Protein AF-0000000070833192 (afdb_homodimer)

Radius of gyration: 27.7 Å; Cα contacts (8 Å, |Δi|>4): 1644; chains: 2; bounding box: 60×73×74 Å

InterPro domains:
  IPR006337 D-glucosaminate-6-phosphate ammonia lyase DgaE-like [TIGR01437] (7-365)
  IPR015421 Pyridoxal phosphate-dependent transferase, major domain [G3DSA:3.40.640.10] (26-280)
  IPR015424 Pyridoxal phosphate-dependent transferase [SSF53383] (31-370)
  IPR018319 L-seryl-tRNA selenium transferase-like [PF03841] (84-266)

Organism: NCBI:txid315358

Sequence (746 aa):
MEKINSFYQKLNLKKVINAAGKMSIIGVSTISDGVGQTMLTAGQDYVVMKDLVAQASRYLAKLLQVEDVHIVNCAAGGIAISVAGMIAQDNYALQLNVLQNHELPNEIILPKGHNINFGGAIETMINLGGGVVKEAGYANMCDSQHLTSLINSRSAAILYIKSHHCVQKSILSSQEAITTAHQHNLPIIIDCAAEEDLIKYYHQGADVVIYSGTKALSGPTAGLIIGKQKYLDYIRAQSGGIARAMKIGKENIAGLVQAVEEYLVRKLDVPGQIKLLEQLQVMISNLPGIKSVVEQDEAGRELYRLKIIIDPNILNFKANDLINYFENNDPILITRNNYANKNIIYIDPRALAPEDIKVIGTLIQDYVKKEGQMEKINSFYQKLNLKKVINAAGKMSIIGVSTISDGVGQTMLTAGQDYVVMKDLVAQASRYLAKLLQVEDVHIVNCAAGGIAISVAGMIAQDNYALQLNVLQNHELPNEIILPKGHNINFGGAIETMINLGGGVVKEAGYANMCDSQHLTSLINSRSAAILYIKSHHCVQKSILSSQEAITTAHQHNLPIIIDCAAEEDLIKYYHQGADVVIYSGTKALSGPTAGLIIGKQKYLDYIRAQSGGIARAMKIGKENIAGLVQAVEEYLVRKLDVPGQIKLLEQLQVMISNLPGIKSVVEQDEAGRELYRLKIIIDPNILNFKANDLINYFENNDPILITRNNYANKNIIYIDPRALAPEDIKVIGTLIQDYVKKEGQ

Nearest PDB structures (foldseek):
  7lc0-assembly1_F  TM=9.544E-01  e=6.683E-42  Salmonella enterica subsp. enterica serovar Typhimurium str. LT2
  8t7j-assembly1_A-2  TM=9.329E-01  e=3.955E-37  Streptomyces sp. SANK 62799
  8t7j-assembly1_B-2  TM=9.340E-01  e=4.442E-37  Streptomyces sp. SANK 62799
  8t7j-assembly1_D-2  TM=9.316E-01  e=5.941E-37  Streptomyces sp. SANK 62799
  8t7j-assembly1_C-2  TM=9.183E-01  e=2.454E-35  Streptomyces sp. SANK 62799

Secondary structure (DSSP, 8-state):
-----HHHHHTTPPPEEEESSSBGGGTB----HHHHHHHHHHHTS---HHHHHHHHHHHHHHHHTSSEEEEES-HHHHHHHHHHHHHHTT-HHHHH-TTS---S--EEEEEGGG--BSSSBHHHHHHHTT-EEEEESBTTBB-HHHHHHH--TTEEEEEEE-STTS--TTB--HHHHHHHHHHTT--EEEE-TT-S-SSHHHHTT-SEEEEETTTTT--SS-EEEEE-HHHHHHHHGGGGTGGGGG---HHHHHHHHHHHHHHHH----HHHHHHHHHHHHHHHTTSTTEEEEEEE-TT--S-EEEEEEE-TTTSSS-HHHHHHHHHTSSSEEEEB-TTGGGTEEEE-GGG--HHHHHHHHHHHHHHHHHH--/-----HHHHHTTPPPEEEESSSBGGGTB----HHHHHHHHHHHTS---HHHHHHHHHHHHHHHHTSSEEEEES-HHHHHHHHHHHHHHTT-HHHHH-TTS---S--EEEEEGGG--BSSSBHHHHHHHTT-EEEEESBTTBB-HHHHHHH--TTEEEEEEE-STTS--TTB--HHHHHHHHHHTT--EEEE-TT-S-SSHHHHTT-SEEEEETTTTT--SS-EEEEE-HHHHHHHHGGGGTGGGGG---HHHHHHHHHHHHHHHH----HHHHHHHHHHHHHHHTTSTTEEEEEEE-TT--S-EEEEEEE-TTTSSS-HHHHHHHHHTSSSEEEEB-TTGGGTEEEE-GGG--HHHHHHHHHHHHHHHHHH--

Foldseek 3Di:
DPDDDPVCVVVVHFAEDEQAA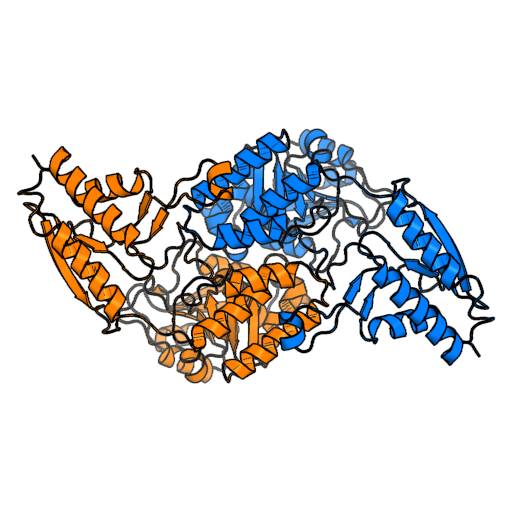QDVVVPRFAADPQLQVLLVVLVVDDDDVVVLQVVLFVVVCVVLVAATKGKFQWQLLVLLLLLLLLFCQPPLVSLAPVQDDDDTQAEEEEAPQQQFCPPHTSQVSSVLSVHDYDHFDDNAAHALVSRVVPDDRNHRAYEAEDDPSGRDHHYYDLLRRQVSCVVVPHAYEYEPAQDLDPCVSVVSPHAKYKYGLCHNLVFHRMMMIGHHPSSVVSSVSSCNHSSVVGHDDSSRSSSSSSSSVCSVPDDDPLVVLVVLLVVLCVLCVPQPQWDKDWDDDPVPDSFIKIKIAGHCVQFVDALVVLQVLQCPDRNRYDWHCPCSVRRITIGGRRSDDSVVSVVVSVSVVVCCVVRRD/DPDDDPVCVVVVHFAEDEQAAQDVVVQRFAADPQLQVLLVVLVVDDDDVVVLQVVLFVVVCVVLVAATKGKFQWQLLVLLLLLLLLFCQPPLVSLAPVQDDDDTQAEEEEAPQQQFCPPHTSQVSSVLSVHDYDHFDDNAAHALVSRLVPDDRNHRAYEAEDDPSGRDHHYYDLLRRQVSCVVNPHAYEYEPQQDLSPCVSVVSPHAKYKYGLCHNLVFHRMMMIGHHPSSVVSSVSSCNHSSVVGHDDSSRSSSSSSSVVCSVPDDDPLVVLVVLLVVLCVLCVPQPQWDKDWDDDPVPDSFIKIKIAGHCVQFVDALVVLQVLQCPDRNRYDWHCPCSVRRITIGGRRSPDSVVSVVVSVSVVVCCVVRRD

pLDDT: mean 95.51, std 6.12, range [41.97, 98.94]

Solvent-accessible surface area (backbone atoms only — not comparable to full-atom values): 37174 Å² total; per-residue (Å²): 125,88,71,60,54,69,67,46,50,73,53,72,50,64,39,45,46,48,22,48,56,76,37,70,65,34,53,28,40,43,34,49,71,69,26,28,52,40,19,30,55,49,27,50,43,46,34,52,41,71,56,50,54,52,35,53,19,53,52,50,12,60,74,68,70,47,81,27,40,46,79,40,29,21,34,51,25,42,49,13,38,44,44,26,12,57,46,23,48,85,41,63,71,32,28,41,34,48,74,54,94,73,86,63,30,32,29,34,35,28,46,39,31,45,65,40,68,84,60,33,36,45,62,41,30,34,43,70,14,39,30,42,83,40,67,18,57,38,71,68,32,26,50,66,64,37,49,57,72,67,61,54,88,42,50,33,32,36,46,44,60,56,54,90,86,28,55,64,66,61,40,60,51,72,62,54,50,45,51,53,29,53,75,67,74,32,52,34,40,37,41,29,37,70,53,74,71,88,51,58,57,53,74,70,59,40,38,32,36,30,25,26,21,23,45,67,39,26,19,44,60,19,13,39,36,40,28,40,54,73,58,49,52,19,30,57,51,22,48,43,11,68,35,40,31,28,53,64,36,64,26,40,53,43,11,34,54,45,15,50,57,49,53,78,68,60,76,84,60,52,70,61,38,50,49,52,44,49,53,34,45,60,67,44,59,83,41,82,40,42,46,69,48,82,40,64,40,89,88,66,51,94,41,61,31,31,40,35,38,48,36,49,89,64,18,72,54,52,35,59,56,54,49,51,50,30,58,70,39,90,53,22,38,43,60,34,58,92,41,26,93,75,15,27,42,34,41,29,41,86,67,52,49,77,70,50,42,56,52,53,35,49,52,52,52,51,48,45,69,70,46,30,110,125,88,72,60,52,69,68,45,50,74,53,71,52,65,38,46,46,48,22,48,54,75,38,71,63,34,53,26,39,44,34,49,70,68,26,26,50,40,19,30,56,48,27,50,43,47,34,51,42,71,56,50,55,52,34,52,19,52,52,50,12,61,75,66,70,48,80,27,39,47,78,40,28,22,35,51,25,43,51,14,38,44,43,26,12,58,46,23,48,87,40,64,70,32,27,40,34,48,75,53,93,74,88,65,31,30,30,34,35,27,46,39,31,47,65,40,70,85,59,34,36,45,60,40,29,34,42,68,14,38,32,43,84,39,67,19,56,38,71,67,34,24,49,67,64,38,49,54,72,68,61,56,88,43,48,32,31,36,46,42,61,56,54,89,85,30,54,64,66,63,40,59,49,72,64,53,51,42,51,54,28,53,75,68,76,33,51,34,40,35,41,29,37,71,54,75,70,88,50,58,57,52,74,68,60,40,40,32,35,29,25,26,21,23,46,67,39,25,17,43,58,19,12,40,35,39,27,40,54,73,57,50,52,19,30,57,50,23,47,43,11,69,33,40,32,29,54,64,36,66,29,40,53,42,10,34,55,46,14,50,57,50,52,76,69,59,76,84,60,50,69,61,37,50,51,50,44,50,52,35,43,62,66,45,58,81,40,83,40,42,46,69,48,81,40,65,39,89,86,66,50,94,42,60,30,31,39,36,38,48,36,47,90,63,17,72,52,52,34,58,55,54,50,51,52,31,59,70,39,90,52,22,39,42,61,34,57,93,41,25,92,75,16,27,42,34,39,28,40,88,68,52,50,77,71,50,41,55,52,52,34,49,53,52,52,51,48,45,68,71,47,30,111

Structure (mmCIF, N/CA/C/O backbone):
data_AF-0000000070833192-model_v1
#
loop_
_entity.id
_entity.type
_entity.pdbx_description
1 polyme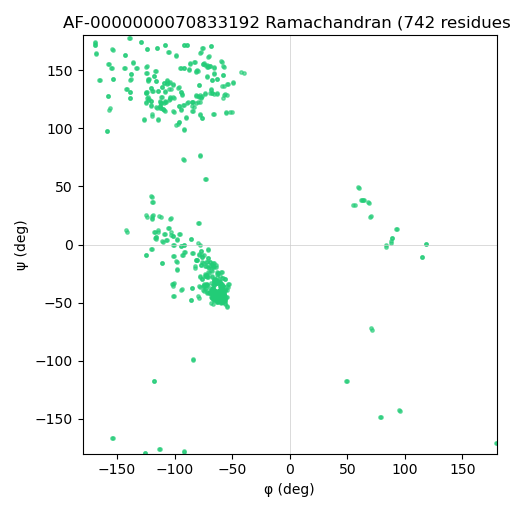r 'L-seryl-tRNA selenocysteine synthase'
#
loop_
_atom_site.group_PDB
_atom_site.id
_atom_site.type_symbol
_atom_site.label_atom_id
_atom_site.label_alt_id
_atom_site.label_comp_id
_atom_site.label_asym_id
_atom_site.label_entity_id
_atom_site.label_seq_id
_atom_site.pdbx_PDB_ins_code
_atom_site.Cartn_x
_atom_site.Cartn_y
_atom_site.Cartn_z
_atom_site.occupancy
_atom_site.B_iso_or_equiv
_atom_site.auth_seq_id
_atom_site.auth_comp_id
_atom_site.auth_asym_id
_atom_site.auth_atom_id
_atom_site.pdbx_PDB_model_num
ATOM 1 N N . MET A 1 1 ? -19.422 -9.906 -26.781 1 42.59 1 MET A N 1
ATOM 2 C CA . MET A 1 1 ? -18.391 -10.148 -25.781 1 42.59 1 MET A CA 1
ATOM 3 C C . MET A 1 1 ? -18.344 -9 -24.781 1 42.59 1 MET A C 1
ATOM 5 O O . MET A 1 1 ? -18.375 -7.828 -25.156 1 42.59 1 MET A O 1
ATOM 9 N N . GLU A 1 2 ? -18.656 -9.242 -23.625 1 55.81 2 GLU A N 1
ATOM 10 C CA . GLU A 1 2 ? -18.75 -8.18 -22.625 1 55.81 2 GLU A CA 1
ATOM 11 C C . GLU A 1 2 ? -17.484 -7.316 -22.625 1 55.81 2 GLU A C 1
ATOM 13 O O . GLU A 1 2 ? -16.375 -7.84 -22.641 1 55.81 2 GLU A O 1
ATOM 18 N N . LYS A 1 3 ? -17.641 -6.117 -23 1 59.69 3 LYS A N 1
ATOM 19 C CA . LYS A 1 3 ? -16.594 -5.098 -23.125 1 59.69 3 LYS A CA 1
ATOM 20 C C . LYS A 1 3 ? -15.859 -4.887 -21.812 1 59.69 3 LYS A C 1
ATOM 22 O O . LYS A 1 3 ? -16.438 -5.086 -20.734 1 59.69 3 LYS A O 1
ATOM 27 N N . ILE A 1 4 ? -14.531 -4.957 -21.953 1 71.31 4 ILE A N 1
ATOM 28 C CA . ILE A 1 4 ? -13.68 -4.504 -20.859 1 71.31 4 ILE A CA 1
ATOM 29 C C . ILE A 1 4 ? -14.227 -3.203 -20.281 1 71.31 4 ILE A C 1
ATOM 31 O O . ILE A 1 4 ? -14.914 -2.447 -20.969 1 71.31 4 ILE A O 1
ATOM 35 N N . ASN A 1 5 ? -14.055 -2.975 -19.047 1 82.19 5 ASN A N 1
ATOM 36 C CA . ASN A 1 5 ? -14.594 -1.776 -18.406 1 82.19 5 ASN A CA 1
ATOM 37 C C . ASN A 1 5 ? -14.031 -0.506 -19.047 1 82.19 5 ASN A C 1
ATOM 39 O O . ASN A 1 5 ? -13.016 -0.548 -19.734 1 82.19 5 ASN A O 1
ATOM 43 N N . SER A 1 6 ? -14.727 0.532 -18.891 1 84.19 6 SER A N 1
ATOM 44 C CA . SER A 1 6 ? -14.445 1.79 -19.578 1 84.19 6 SER A CA 1
ATOM 45 C C . SER A 1 6 ? -13.07 2.33 -19.203 1 84.19 6 SER A C 1
ATOM 47 O O . SER A 1 6 ? -12.398 2.941 -20.047 1 84.19 6 SER A O 1
ATOM 49 N N . PHE A 1 7 ? -12.609 2.088 -18.031 1 95.19 7 PHE A N 1
ATOM 50 C CA . PHE A 1 7 ? -11.312 2.588 -17.609 1 95.19 7 PHE A CA 1
ATOM 51 C C . PHE A 1 7 ? -10.195 1.913 -18.406 1 95.19 7 PHE A C 1
ATOM 53 O O . PHE A 1 7 ? -9.305 2.584 -18.922 1 95.19 7 PHE A O 1
ATOM 60 N N . TYR A 1 8 ? -10.188 0.599 -18.469 1 95.62 8 TYR A N 1
ATOM 61 C CA . TYR A 1 8 ? -9.148 -0.134 -19.172 1 95.62 8 TYR A CA 1
ATOM 62 C C . TYR A 1 8 ? -9.195 0.162 -20.672 1 95.62 8 TYR A C 1
ATOM 64 O O . TYR A 1 8 ? -8.164 0.191 -21.344 1 95.62 8 TYR A O 1
ATOM 72 N N . GLN A 1 9 ? -10.414 0.406 -21.172 1 94.38 9 GLN A N 1
ATOM 73 C CA . GLN A 1 9 ? -10.555 0.814 -22.562 1 94.38 9 GLN A CA 1
ATOM 74 C C . GLN A 1 9 ? -9.859 2.15 -22.812 1 94.38 9 GLN A C 1
ATOM 76 O O . GLN A 1 9 ? -9.195 2.326 -23.844 1 94.38 9 GLN A O 1
ATOM 81 N N . LYS A 1 10 ? -10.07 3.039 -21.891 1 95 10 LYS A N 1
ATOM 82 C CA . LYS A 1 10 ? -9.453 4.359 -21.969 1 95 10 LYS A CA 1
ATOM 83 C C . LYS A 1 10 ? -7.93 4.254 -22.078 1 95 10 LYS A C 1
ATOM 85 O O . LYS A 1 10 ? -7.289 5.07 -22.734 1 95 10 LYS A O 1
ATOM 90 N N . LEU A 1 11 ? -7.344 3.205 -21.516 1 96.5 11 LEU A N 1
ATOM 91 C CA . LEU A 1 11 ? -5.898 3.016 -21.5 1 96.5 11 LEU A CA 1
ATOM 92 C C . LEU A 1 11 ? -5.461 2.072 -22.609 1 96.5 11 LEU A C 1
ATOM 94 O O . LEU A 1 11 ? -4.297 1.667 -22.672 1 96.5 11 LEU A O 1
ATOM 98 N N . ASN A 1 12 ? -6.363 1.653 -23.453 1 95.06 12 ASN A N 1
ATOM 99 C CA . ASN A 1 12 ? -6.098 0.749 -24.562 1 95.06 12 ASN A CA 1
ATOM 100 C C . ASN A 1 12 ? -5.586 -0.604 -24.078 1 95.06 12 ASN A C 1
ATOM 102 O O . ASN A 1 12 ? -4.637 -1.152 -24.641 1 95.06 12 ASN A O 1
ATOM 106 N N . LEU A 1 13 ? -6.148 -1.051 -22.984 1 96.62 13 LEU A N 1
ATOM 107 C CA . LEU A 1 13 ? -5.809 -2.367 -22.453 1 96.62 13 LEU A CA 1
ATOM 108 C C . LEU A 1 13 ? -6.805 -3.418 -22.938 1 96.62 13 LEU A C 1
ATOM 110 O O . LEU A 1 13 ? -7.973 -3.104 -23.188 1 96.62 13 LEU A O 1
ATOM 114 N N . LYS A 1 14 ? -6.348 -4.609 -23.031 1 94.31 14 LYS A N 1
ATOM 115 C CA . LYS A 1 14 ? -7.188 -5.711 -23.5 1 94.31 14 LYS A CA 1
ATOM 116 C C . LYS A 1 14 ? -7.871 -6.414 -22.328 1 94.31 14 LYS A C 1
ATOM 118 O O . LYS A 1 14 ? -7.336 -6.449 -21.219 1 94.31 14 LYS A O 1
ATOM 123 N N . LYS A 1 15 ? -8.992 -6.949 -22.656 1 94.31 15 LYS A N 1
ATOM 124 C CA . LYS A 1 15 ? -9.656 -7.824 -21.703 1 94.31 15 LYS A CA 1
ATOM 125 C C . LYS A 1 15 ? -8.836 -9.086 -21.453 1 94.31 15 LYS A C 1
ATOM 127 O O . LYS A 1 15 ? -8.141 -9.57 -22.344 1 94.31 15 LYS A O 1
ATOM 132 N N . VAL A 1 16 ? -8.93 -9.578 -20.219 1 96.75 16 VAL A N 1
ATOM 133 C CA . VAL A 1 16 ? -8.195 -10.781 -19.859 1 96.75 16 VAL A CA 1
ATOM 134 C C . VAL A 1 16 ? -9.164 -11.844 -19.344 1 96.75 16 VAL A C 1
ATOM 136 O O . VAL A 1 16 ? -10.023 -11.555 -18.516 1 96.75 16 VAL A O 1
ATOM 139 N N . ILE A 1 17 ? -9.141 -12.992 -19.875 1 96.44 17 ILE A N 1
ATOM 140 C CA . ILE A 1 17 ? -9.82 -14.172 -19.344 1 96.44 17 ILE A CA 1
ATOM 141 C C . ILE A 1 17 ? -8.852 -15.008 -18.516 1 96.44 17 ILE A C 1
ATOM 143 O O . ILE A 1 17 ? -7.824 -15.461 -19.031 1 96.44 17 ILE A O 1
ATOM 147 N N . ASN A 1 18 ? -9.172 -15.172 -17.25 1 96.94 18 ASN A N 1
ATOM 148 C CA . ASN A 1 18 ? -8.305 -15.906 -16.344 1 96.94 18 ASN A CA 1
ATOM 149 C C . ASN A 1 18 ? -8.734 -17.359 -16.203 1 96.94 18 ASN A C 1
ATOM 151 O O . ASN A 1 18 ? -9.711 -17.672 -15.516 1 96.94 18 ASN A O 1
ATOM 155 N N . ALA A 1 19 ? -8.008 -18.234 -16.812 1 97.12 19 ALA A N 1
ATOM 156 C CA . ALA A 1 19 ? -8.234 -19.672 -16.703 1 97.12 19 ALA A CA 1
ATOM 157 C C . ALA A 1 19 ? -7.094 -20.359 -15.953 1 97.12 19 ALA A C 1
ATOM 159 O O . ALA A 1 19 ? -6.797 -21.531 -16.203 1 97.12 19 ALA A O 1
ATOM 160 N N . ALA A 1 20 ? -6.402 -19.609 -15.156 1 93.88 20 ALA A N 1
ATOM 161 C CA . ALA A 1 20 ? -5.184 -20.109 -14.531 1 93.88 20 ALA A CA 1
ATOM 162 C C . ALA A 1 20 ? -5.305 -20.094 -13.008 1 93.88 20 ALA A C 1
ATOM 164 O O . ALA A 1 20 ? -4.438 -20.625 -12.305 1 93.88 20 ALA A O 1
ATOM 165 N N . GLY A 1 21 ? -6.387 -19.594 -12.508 1 86.88 21 GLY A N 1
ATOM 166 C CA . GLY A 1 21 ? -6.508 -19.453 -11.062 1 86.88 21 GLY A CA 1
ATOM 167 C C . GLY A 1 21 ? -6.109 -18.078 -10.562 1 86.88 21 GLY A C 1
ATOM 168 O O . GLY A 1 21 ? -6.508 -17.062 -11.141 1 86.88 21 GLY A O 1
ATOM 169 N N . LYS A 1 22 ? -5.469 -18.031 -9.414 1 82.19 22 LYS A N 1
ATOM 170 C CA . LYS A 1 22 ? -5.023 -16.75 -8.852 1 82.19 22 LYS A CA 1
ATOM 171 C C . LYS A 1 22 ? -3.615 -16.406 -9.328 1 82.19 22 LYS A C 1
ATOM 173 O O . LYS A 1 22 ? -2.648 -17.078 -8.953 1 82.19 22 LYS A O 1
ATOM 178 N N . MET A 1 23 ? -3.518 -15.391 -10.188 1 85.44 23 MET A N 1
ATOM 179 C CA . MET A 1 23 ? -2.246 -15.016 -10.805 1 85.44 23 MET A CA 1
ATOM 180 C C . MET A 1 23 ? -1.914 -13.555 -10.516 1 85.44 23 MET A C 1
ATOM 182 O O . MET A 1 23 ? -2.652 -12.656 -10.914 1 85.44 23 MET A O 1
ATOM 186 N N . SER A 1 24 ? -0.759 -13.352 -9.953 1 85.12 24 SER A N 1
ATOM 187 C CA . SER A 1 24 ? -0.335 -12 -9.609 1 85.12 24 SER A CA 1
ATOM 188 C C . SER A 1 24 ? -0.162 -11.141 -10.859 1 85.12 24 SER A C 1
ATOM 190 O O . SER A 1 24 ? -0.44 -9.938 -10.836 1 85.12 24 SER A O 1
ATOM 192 N N . ILE A 1 25 ? 0.196 -11.719 -11.969 1 89 25 ILE A N 1
ATOM 193 C CA . ILE A 1 25 ? 0.584 -10.969 -13.156 1 89 25 ILE A CA 1
ATOM 194 C C . ILE A 1 25 ? -0.652 -10.336 -13.797 1 89 25 ILE A C 1
ATOM 196 O O . ILE A 1 25 ? -0.539 -9.422 -14.609 1 89 25 ILE A O 1
ATOM 200 N N . ILE A 1 26 ? -1.859 -10.844 -13.445 1 94.19 26 ILE A N 1
ATOM 201 C CA . ILE A 1 26 ? -3.07 -10.281 -14.031 1 94.19 26 ILE A CA 1
ATOM 202 C C . ILE A 1 26 ? -3.969 -9.727 -12.93 1 94.19 26 ILE A C 1
ATOM 204 O O . ILE A 1 26 ? -5.195 -9.742 -13.055 1 94.19 26 ILE A O 1
ATOM 208 N N . GLY A 1 27 ? -3.391 -9.359 -11.781 1 92.5 27 GLY A N 1
ATOM 209 C CA . GLY A 1 27 ? -4.113 -8.695 -10.711 1 92.5 27 GLY A CA 1
ATOM 210 C C . GLY A 1 27 ? -4.664 -9.664 -9.68 1 92.5 27 GLY A C 1
ATOM 211 O O . GLY A 1 27 ? -5.551 -9.305 -8.898 1 92.5 27 GLY A O 1
ATOM 212 N N . VAL A 1 28 ? -4.23 -10.875 -9.695 1 93.25 28 VAL A N 1
ATOM 213 C CA . VAL A 1 28 ? -4.426 -11.914 -8.695 1 93.25 28 VAL A CA 1
ATOM 214 C C . VAL A 1 28 ? -5.879 -12.383 -8.703 1 93.25 28 VAL A C 1
ATOM 216 O O . VAL A 1 28 ? -6.188 -13.461 -9.219 1 93.25 28 VAL A O 1
ATOM 219 N N . SER A 1 29 ? -6.809 -11.57 -8.219 1 94.44 29 SER A N 1
ATOM 220 C CA . SER A 1 29 ? -8.242 -11.844 -8.164 1 94.44 29 SER A CA 1
ATOM 221 C C . SER A 1 29 ? -9.055 -10.602 -8.516 1 94.44 29 SER A C 1
ATOM 223 O O . SER A 1 29 ? -8.492 -9.578 -8.906 1 94.44 29 SER A O 1
ATOM 225 N N . THR A 1 30 ? -10.375 -10.773 -8.539 1 95.31 30 THR A N 1
ATOM 226 C CA . THR A 1 30 ? -11.273 -9.641 -8.734 1 95.31 30 THR A CA 1
ATOM 227 C C . THR A 1 30 ? -12.148 -9.43 -7.5 1 95.31 30 THR A C 1
ATOM 229 O O . THR A 1 30 ? -12.461 -10.383 -6.785 1 95.31 30 THR A O 1
ATOM 232 N N . ILE A 1 31 ? -12.492 -8.203 -7.273 1 96.81 31 ILE A N 1
ATOM 233 C CA . ILE A 1 31 ? -13.289 -7.91 -6.086 1 96.81 31 ILE A CA 1
ATOM 234 C C . ILE A 1 31 ? -14.773 -8.055 -6.418 1 96.81 31 ILE A C 1
ATOM 236 O O . ILE A 1 31 ? -15.188 -7.848 -7.562 1 96.81 31 ILE A O 1
ATOM 240 N N . SER A 1 32 ? -15.57 -8.406 -5.449 1 96.94 32 SER A N 1
ATOM 241 C CA . SER A 1 32 ? -17.016 -8.508 -5.582 1 96.94 32 SER A CA 1
ATOM 242 C C . SER A 1 32 ? -17.672 -7.125 -5.578 1 96.94 32 SER A C 1
ATOM 244 O O . SER A 1 32 ? -17.016 -6.129 -5.262 1 96.94 32 SER A O 1
ATOM 246 N N . ASP A 1 33 ? -18.969 -7.117 -5.93 1 96.94 33 ASP A N 1
ATOM 247 C CA . ASP A 1 33 ? -19.75 -5.887 -5.82 1 96.94 33 ASP A CA 1
ATOM 248 C C . ASP A 1 33 ? -19.75 -5.363 -4.387 1 96.94 33 ASP A C 1
ATOM 250 O O . ASP A 1 33 ? -19.609 -4.16 -4.156 1 96.94 33 ASP A O 1
ATOM 254 N N . GLY A 1 34 ? -19.938 -6.293 -3.455 1 97.5 34 GLY A N 1
ATOM 255 C CA . GLY A 1 34 ? -19.969 -5.914 -2.051 1 97.5 34 GLY A CA 1
ATOM 256 C C . GLY A 1 34 ? -18.672 -5.27 -1.585 1 97.5 34 GLY A C 1
ATOM 257 O O . GLY A 1 34 ? -18.703 -4.242 -0.901 1 97.5 34 GLY A O 1
ATOM 258 N N . VAL A 1 35 ? -17.547 -5.875 -1.946 1 98.31 35 VAL A N 1
ATOM 259 C CA . VAL A 1 35 ? -16.234 -5.34 -1.582 1 98.31 35 VAL A CA 1
ATOM 260 C C . VAL A 1 35 ? -16.047 -3.965 -2.221 1 98.31 35 VAL A C 1
ATOM 262 O O . VAL A 1 35 ? -15.648 -3.012 -1.55 1 98.31 35 VAL A O 1
ATOM 265 N N . GLY A 1 36 ? -16.375 -3.838 -3.518 1 97.88 36 GLY A N 1
ATOM 266 C CA . GLY A 1 36 ? -16.203 -2.578 -4.227 1 97.88 36 GLY A CA 1
ATOM 267 C C . GLY A 1 36 ? -17.047 -1.457 -3.654 1 97.88 36 GLY A C 1
ATOM 268 O O . GLY A 1 36 ? -16.578 -0.334 -3.486 1 97.88 36 GLY A O 1
ATOM 269 N N . GLN A 1 37 ? -18.281 -1.754 -3.346 1 97.69 37 GLN A N 1
ATOM 270 C CA . GLN A 1 37 ? -19.188 -0.755 -2.787 1 97.69 37 GLN A CA 1
ATOM 271 C C . GLN A 1 37 ? -18.734 -0.313 -1.399 1 97.69 37 GLN A C 1
ATOM 273 O O . GLN A 1 37 ? -18.859 0.861 -1.044 1 97.69 37 GLN A O 1
ATOM 278 N N . THR A 1 38 ? -18.266 -1.242 -0.619 1 98.12 38 THR A N 1
ATOM 279 C CA . THR A 1 38 ? -17.75 -0.922 0.708 1 98.12 38 THR A CA 1
ATOM 280 C C . THR A 1 38 ? -16.531 0.004 0.613 1 98.12 38 THR A C 1
ATOM 282 O O . THR A 1 38 ? -16.422 0.962 1.379 1 98.12 38 THR A O 1
ATOM 285 N N . MET A 1 39 ? -15.641 -0.264 -0.332 1 98.06 39 MET A N 1
ATOM 286 C CA . MET A 1 39 ? -14.484 0.599 -0.554 1 98.06 39 MET A CA 1
ATOM 287 C C . MET A 1 39 ? -14.922 2.006 -0.946 1 98.06 39 MET A C 1
ATOM 289 O O . MET A 1 39 ? -14.391 2.992 -0.432 1 98.06 39 MET A O 1
ATOM 293 N N . LEU A 1 40 ? -15.875 2.078 -1.856 1 97.44 40 LEU A N 1
ATOM 294 C CA . LEU A 1 40 ? -16.375 3.35 -2.371 1 97.44 40 LEU A CA 1
ATOM 295 C C . LEU A 1 40 ? -16.953 4.199 -1.248 1 97.44 40 LEU A C 1
ATOM 297 O O . LEU A 1 40 ? -16.562 5.348 -1.056 1 97.44 40 LEU A O 1
ATOM 301 N N . THR A 1 41 ? -17.812 3.633 -0.454 1 96.44 41 THR A N 1
ATOM 302 C CA . THR A 1 41 ? -18.516 4.387 0.576 1 96.44 41 THR A CA 1
ATOM 303 C C . THR A 1 41 ? -17.578 4.754 1.719 1 96.44 41 THR A C 1
ATOM 305 O O . THR A 1 41 ? -17.641 5.863 2.254 1 96.44 41 THR A O 1
ATOM 308 N N . ALA A 1 42 ? -16.719 3.838 2.113 1 97.25 42 ALA A N 1
ATOM 309 C CA . ALA A 1 42 ? -15.742 4.137 3.16 1 97.25 42 ALA A CA 1
ATOM 310 C C . ALA A 1 42 ? -14.812 5.27 2.736 1 97.25 42 ALA A C 1
ATOM 312 O O . ALA A 1 42 ? -14.445 6.117 3.553 1 97.25 42 ALA A O 1
ATOM 313 N N . GLY A 1 43 ? -14.406 5.258 1.454 1 97 43 GLY A N 1
ATOM 314 C CA . GLY A 1 43 ? -13.492 6.266 0.939 1 97 43 GLY A CA 1
ATOM 315 C C . GLY A 1 43 ? -14.117 7.645 0.853 1 97 43 GLY A C 1
ATOM 316 O O . GLY A 1 43 ? -13.406 8.648 0.765 1 97 43 GLY A O 1
ATOM 317 N N . GLN A 1 44 ? -15.43 7.754 0.942 1 95.88 44 GLN A N 1
ATOM 318 C CA . GLN A 1 44 ? -16.125 9.016 0.729 1 95.88 44 GLN A CA 1
ATOM 319 C C . GLN A 1 44 ? -16.359 9.75 2.049 1 95.88 44 GLN A C 1
ATOM 321 O O . GLN A 1 44 ? -16.891 10.859 2.062 1 95.88 44 GLN A O 1
ATOM 326 N N . ASP A 1 45 ? -15.945 9.164 3.145 1 94.88 45 ASP A N 1
ATOM 327 C CA . ASP A 1 45 ? -16.141 9.773 4.457 1 94.88 45 ASP A CA 1
ATOM 328 C C . ASP A 1 45 ? -14.812 9.922 5.195 1 94.88 45 ASP A C 1
ATOM 330 O O . ASP A 1 45 ? -13.852 9.195 4.918 1 94.88 45 ASP A O 1
ATOM 334 N N . TYR A 1 46 ? -14.797 10.898 6.066 1 95.44 46 TYR A N 1
ATOM 335 C CA . TYR A 1 46 ? -13.68 11.008 7.004 1 95.44 46 TYR A CA 1
ATOM 336 C C . TYR A 1 46 ? -13.859 10.055 8.18 1 95.44 46 TYR A C 1
ATOM 338 O O . TYR A 1 46 ? -14.984 9.734 8.562 1 95.44 46 TYR A O 1
ATOM 346 N N . VAL A 1 47 ? -12.781 9.633 8.688 1 96.31 47 VAL A N 1
ATOM 347 C CA . VAL A 1 47 ? -12.773 8.727 9.828 1 96.31 47 VAL A CA 1
ATOM 348 C C . VAL A 1 47 ? -11.469 8.898 10.617 1 96.31 47 VAL A C 1
ATOM 350 O O . VAL A 1 47 ? -10.422 9.195 10.031 1 96.31 47 VAL A O 1
ATOM 353 N N . VAL A 1 48 ? -11.57 8.812 11.898 1 96.25 48 VAL A N 1
ATOM 354 C CA . VAL A 1 48 ? -10.336 8.766 12.68 1 96.25 48 VAL A CA 1
ATOM 355 C C . VAL A 1 48 ? -9.594 7.465 12.375 1 96.25 48 VAL A C 1
ATOM 357 O O . VAL A 1 48 ? -10.023 6.383 12.789 1 96.25 48 VAL A O 1
ATOM 360 N N . MET A 1 49 ? -8.484 7.555 11.758 1 96.56 49 MET A N 1
ATOM 361 C CA . MET A 1 49 ? -7.773 6.395 11.227 1 96.56 49 MET A CA 1
ATOM 362 C C . MET A 1 49 ? -7.363 5.445 12.352 1 96.56 49 MET A C 1
ATOM 364 O O . MET A 1 49 ? -7.461 4.227 12.203 1 96.56 49 MET A O 1
ATOM 368 N N . LYS A 1 50 ? -6.871 6.027 13.438 1 95.69 50 LYS A N 1
ATOM 369 C CA . LYS A 1 50 ? -6.469 5.188 14.562 1 95.69 50 LYS A CA 1
ATOM 370 C C . LYS A 1 50 ? -7.637 4.34 15.062 1 95.69 50 LYS A C 1
ATOM 372 O O . LYS A 1 50 ? -7.465 3.164 15.391 1 95.69 50 LYS A O 1
ATOM 377 N N . ASP A 1 51 ? -8.781 4.926 15.102 1 97.06 51 ASP A N 1
ATOM 378 C CA . ASP A 1 51 ? -9.977 4.203 15.539 1 97.06 51 ASP A CA 1
ATOM 379 C C . ASP A 1 51 ? -10.391 3.156 14.508 1 97.06 51 ASP A C 1
ATOM 381 O O . ASP A 1 51 ? -10.82 2.061 14.867 1 97.06 51 ASP A O 1
ATOM 385 N N . LEU A 1 52 ? -10.328 3.504 13.242 1 97.94 52 LEU A N 1
ATOM 386 C CA . LEU A 1 52 ? -10.656 2.555 12.188 1 97.94 52 LEU A CA 1
ATOM 387 C C . LEU A 1 52 ? -9.773 1.312 12.281 1 97.94 52 LEU A C 1
ATOM 389 O O . LEU A 1 52 ? -10.281 0.187 12.242 1 97.94 52 LEU A O 1
ATOM 393 N N . VAL A 1 53 ? -8.492 1.521 12.422 1 97.69 53 VAL A N 1
ATOM 394 C CA . VAL A 1 53 ? -7.551 0.412 12.492 1 97.69 53 VAL A CA 1
ATOM 395 C C . VAL A 1 53 ? -7.867 -0.455 13.711 1 97.69 53 VAL A C 1
ATOM 397 O O . VAL A 1 53 ? -7.941 -1.682 13.609 1 97.69 53 VAL A O 1
ATOM 400 N N . ALA A 1 54 ? -8.102 0.176 14.82 1 97.75 54 ALA A N 1
ATOM 401 C CA . ALA A 1 54 ? -8.359 -0.544 16.062 1 97.75 54 ALA A CA 1
ATOM 402 C C . ALA A 1 54 ? -9.664 -1.332 15.984 1 97.75 54 ALA A C 1
ATOM 404 O O . ALA A 1 54 ? -9.703 -2.51 16.344 1 97.75 54 ALA A O 1
ATOM 405 N N . GLN A 1 55 ? -10.695 -0.705 15.523 1 98.38 55 GLN A N 1
ATOM 406 C CA . GLN A 1 55 ? -12.008 -1.339 15.516 1 98.38 55 GLN A CA 1
ATOM 407 C C . GLN A 1 55 ? -12.086 -2.416 14.438 1 98.38 55 GLN A C 1
ATOM 409 O O . GLN A 1 55 ? -12.75 -3.436 14.617 1 98.38 55 GLN A O 1
ATOM 414 N N . ALA A 1 56 ? -11.477 -2.178 13.281 1 98.62 56 ALA A N 1
ATOM 415 C CA . ALA A 1 56 ? -11.414 -3.221 12.258 1 98.62 56 ALA A CA 1
ATOM 416 C C . ALA A 1 56 ? -10.688 -4.461 12.789 1 98.62 56 ALA A C 1
ATOM 418 O O . ALA A 1 56 ? -11.125 -5.586 12.539 1 98.62 56 ALA A O 1
ATOM 419 N N . SER A 1 57 ? -9.555 -4.223 13.508 1 98.5 57 SER A N 1
ATOM 420 C CA . SER A 1 57 ? -8.797 -5.32 14.102 1 98.5 57 SER A CA 1
ATOM 421 C C . SER A 1 57 ? -9.648 -6.109 15.094 1 98.5 57 SER A C 1
ATOM 423 O O . SER A 1 57 ? -9.68 -7.34 15.055 1 98.5 57 SER A O 1
ATOM 425 N N . ARG A 1 58 ? -10.344 -5.414 15.977 1 98.25 58 ARG A N 1
ATOM 426 C CA . ARG A 1 58 ? -11.18 -6.062 16.984 1 98.25 58 ARG A CA 1
ATOM 427 C C . ARG A 1 58 ? -12.312 -6.844 16.328 1 98.25 58 ARG A C 1
ATOM 429 O O . ARG A 1 58 ? -12.617 -7.965 16.734 1 98.25 58 ARG A O 1
ATOM 436 N N . TYR A 1 59 ? -12.938 -6.234 15.391 1 98.62 59 TYR A N 1
ATOM 437 C CA . TYR A 1 59 ? -14.047 -6.859 14.688 1 98.62 59 TYR A CA 1
ATOM 438 C C . TYR A 1 59 ? -13.609 -8.156 14.016 1 98.62 59 TYR A C 1
ATOM 440 O O . TYR A 1 59 ? -14.266 -9.188 14.172 1 98.62 59 TYR A O 1
ATOM 448 N N . LEU A 1 60 ? -12.5 -8.117 13.266 1 98.75 60 LEU A N 1
ATOM 449 C CA . LEU A 1 60 ? -12.016 -9.289 12.555 1 98.75 60 LEU A CA 1
ATOM 450 C C . LEU A 1 60 ? -11.523 -10.359 13.539 1 98.75 60 LEU A C 1
ATOM 452 O O . LEU A 1 60 ? -11.68 -11.555 13.289 1 98.75 60 LEU A O 1
ATOM 456 N N . ALA A 1 61 ? -10.828 -9.891 14.633 1 98.69 61 ALA A N 1
ATOM 457 C CA . ALA A 1 61 ? -10.383 -10.844 15.641 1 98.69 61 ALA A CA 1
ATOM 458 C C . ALA A 1 61 ? -11.555 -11.641 16.203 1 98.69 61 ALA A C 1
ATOM 460 O O . ALA A 1 61 ? -11.469 -12.852 16.375 1 98.69 61 ALA A O 1
ATOM 461 N N . LYS A 1 62 ? -12.625 -10.961 16.469 1 98.31 62 LYS A N 1
ATOM 462 C CA . LYS A 1 62 ? -13.828 -11.617 16.969 1 98.31 62 LYS A CA 1
ATOM 463 C C . LYS A 1 62 ? -14.414 -12.555 15.914 1 98.31 62 LYS A C 1
ATOM 465 O O . LYS A 1 62 ? -14.773 -13.695 16.219 1 98.31 62 LYS A O 1
ATOM 470 N N . LEU A 1 63 ? -14.508 -12.086 14.695 1 97.88 63 LEU A N 1
ATOM 471 C CA . LEU A 1 63 ? -15.078 -12.852 13.594 1 97.88 63 LEU A CA 1
ATOM 472 C C . LEU A 1 63 ? -14.297 -14.141 13.367 1 97.88 63 LEU A C 1
ATOM 474 O O . LEU A 1 63 ? -14.883 -15.188 13.078 1 97.88 63 LEU A O 1
ATOM 478 N N . LEU A 1 64 ? -12.961 -14.062 13.516 1 98.19 64 LEU A N 1
ATOM 479 C CA . LEU A 1 64 ? -12.086 -15.195 13.227 1 98.19 64 LEU A CA 1
ATOM 480 C C . LEU A 1 64 ? -11.812 -16.016 14.484 1 98.19 64 LEU A C 1
ATOM 482 O O . LEU A 1 64 ? -11.203 -17.078 14.414 1 98.19 64 LEU A O 1
ATOM 486 N N . GLN A 1 65 ? -12.234 -15.477 15.633 1 97.19 65 GLN A N 1
ATOM 487 C CA . GLN A 1 65 ? -12.031 -16.109 16.922 1 97.19 65 GLN A CA 1
ATOM 488 C C . GLN A 1 65 ? -10.547 -16.312 17.219 1 97.19 65 GLN A C 1
ATOM 490 O O . GLN A 1 65 ? -10.109 -17.422 17.531 1 97.19 65 GLN A O 1
ATOM 495 N N . VAL A 1 66 ? -9.805 -15.281 17.031 1 98.44 66 VAL A N 1
ATOM 496 C CA . VAL A 1 66 ? -8.375 -15.234 17.344 1 98.44 66 VAL A CA 1
ATOM 497 C C . VAL A 1 66 ? -8.086 -14.078 18.297 1 98.44 66 VAL A C 1
ATOM 499 O O . VAL A 1 66 ? -8.961 -13.25 18.562 1 98.44 66 VAL A O 1
ATOM 502 N N . GLU A 1 67 ? -6.891 -14.062 18.844 1 98.5 67 GLU A N 1
ATOM 503 C CA . GLU A 1 67 ? -6.535 -13.078 19.859 1 98.5 67 GLU A CA 1
ATOM 504 C C . GLU A 1 67 ? -6.469 -11.672 19.266 1 98.5 67 GLU A C 1
ATOM 506 O O . GLU A 1 67 ? -6.984 -10.719 19.859 1 98.5 67 GLU A O 1
ATOM 511 N N . ASP A 1 68 ? -5.824 -11.516 18.125 1 98.69 68 ASP A N 1
ATOM 512 C CA . ASP A 1 68 ? -5.648 -10.188 17.531 1 98.69 68 ASP A CA 1
ATOM 513 C C . ASP A 1 68 ? -5.398 -10.289 16.031 1 98.69 68 ASP A C 1
ATOM 515 O O . ASP A 1 68 ? -5.012 -11.344 15.523 1 98.69 68 ASP A O 1
ATOM 519 N N . VAL A 1 69 ? -5.73 -9.203 15.328 1 98.75 69 VAL A N 1
ATOM 520 C CA . VAL A 1 69 ? -5.566 -9.062 13.883 1 98.75 69 VAL A CA 1
ATOM 521 C C . VAL A 1 69 ? -5.023 -7.672 13.555 1 98.75 69 VAL A C 1
ATOM 523 O O . VAL A 1 69 ? -5.285 -6.711 14.281 1 98.75 69 VAL A O 1
ATOM 526 N N . HIS A 1 70 ? -4.219 -7.543 12.531 1 98.75 70 HIS A N 1
ATOM 527 C CA . HIS A 1 70 ? -3.76 -6.266 12 1 98.75 70 HIS A CA 1
ATOM 528 C C . HIS A 1 70 ? -3.752 -6.273 10.477 1 98.75 70 HIS A C 1
ATOM 530 O O . HIS A 1 70 ? -3.307 -7.246 9.859 1 98.75 70 HIS A O 1
ATOM 536 N N . ILE A 1 71 ? -4.328 -5.254 9.898 1 98.81 71 ILE A N 1
ATOM 537 C CA . ILE A 1 71 ? -4.398 -5.145 8.445 1 98.81 71 ILE A CA 1
ATOM 538 C C . ILE A 1 71 ? -3.225 -4.312 7.93 1 98.81 71 ILE A C 1
ATOM 540 O O . ILE A 1 71 ? -2.922 -3.25 8.477 1 98.81 71 ILE A O 1
ATOM 544 N N . VAL A 1 72 ? -2.512 -4.793 6.922 1 98.62 72 VAL A N 1
ATOM 545 C CA . VAL A 1 72 ? -1.383 -4.105 6.309 1 98.62 72 VAL A CA 1
ATOM 546 C C . VAL A 1 72 ? -1.604 -3.988 4.801 1 98.62 72 VAL A C 1
ATOM 548 O O . VAL A 1 72 ? -2.627 -4.445 4.281 1 98.62 72 VAL A O 1
ATOM 551 N N . ASN A 1 73 ? -0.669 -3.395 4.109 1 98.38 73 ASN A N 1
ATOM 552 C CA . ASN A 1 73 ? -0.871 -3.039 2.707 1 98.38 73 ASN A CA 1
ATOM 553 C C . ASN A 1 73 ? -0.772 -4.262 1.8 1 98.38 73 ASN A C 1
ATOM 555 O O . ASN A 1 73 ? -1.364 -4.285 0.719 1 98.38 73 ASN A O 1
ATOM 559 N N . CYS A 1 74 ? 0.051 -5.305 2.205 1 98.25 74 CYS A N 1
ATOM 560 C CA . CYS A 1 74 ? 0.195 -6.555 1.47 1 98.25 74 CYS A CA 1
ATOM 561 C C . CYS A 1 74 ? 0.957 -7.586 2.293 1 98.25 74 CYS A C 1
ATOM 563 O O . CYS A 1 74 ? 1.486 -7.27 3.359 1 98.25 74 CYS A O 1
ATOM 565 N N . ALA A 1 75 ? 1.044 -8.781 1.793 1 98.19 75 ALA A N 1
ATOM 566 C CA . ALA A 1 75 ? 1.717 -9.844 2.539 1 98.19 75 ALA A CA 1
ATOM 567 C C . ALA A 1 75 ? 3.221 -9.594 2.609 1 98.19 75 ALA A C 1
ATOM 569 O O . ALA A 1 75 ? 3.85 -9.844 3.643 1 98.19 75 ALA A O 1
ATOM 570 N N . ALA A 1 76 ? 3.852 -9.156 1.52 1 98.38 76 ALA A N 1
ATOM 571 C CA . ALA A 1 76 ? 5.277 -8.844 1.53 1 98.38 76 ALA A CA 1
ATOM 572 C C . ALA A 1 76 ? 5.594 -7.77 2.566 1 98.38 76 ALA A C 1
ATOM 574 O O . ALA A 1 76 ? 6.555 -7.898 3.33 1 98.38 76 ALA A O 1
ATOM 575 N N . GLY A 1 77 ? 4.797 -6.688 2.574 1 98.75 77 GLY A N 1
ATOM 576 C CA . GLY A 1 77 ? 4.93 -5.695 3.627 1 98.75 77 GLY A CA 1
ATOM 577 C C . GLY A 1 77 ? 4.73 -6.27 5.016 1 98.75 77 GLY A C 1
ATOM 578 O O . GLY A 1 77 ? 5.41 -5.867 5.965 1 98.75 77 GLY A O 1
ATOM 579 N N . GLY A 1 78 ? 3.812 -7.238 5.109 1 98.88 78 GLY A N 1
ATOM 580 C CA . GLY A 1 78 ? 3.58 -7.922 6.375 1 98.88 78 GLY A CA 1
ATOM 581 C C . GLY A 1 78 ? 4.816 -8.625 6.906 1 98.88 78 GLY A C 1
ATOM 582 O O . GLY A 1 78 ? 5.066 -8.617 8.109 1 98.88 78 GLY A O 1
ATOM 583 N N . ILE A 1 79 ? 5.59 -9.25 6.027 1 98.88 79 ILE A N 1
ATOM 584 C CA . ILE A 1 79 ? 6.816 -9.914 6.445 1 98.88 79 ILE A CA 1
ATOM 585 C C . ILE A 1 79 ? 7.797 -8.883 7.004 1 98.88 79 ILE A C 1
ATOM 587 O O . ILE A 1 79 ? 8.32 -9.055 8.109 1 98.88 79 ILE A O 1
ATOM 591 N N . ALA A 1 80 ? 8.016 -7.805 6.289 1 98.94 80 ALA A N 1
ATOM 592 C CA . ALA A 1 80 ? 8.961 -6.773 6.703 1 98.94 80 ALA A CA 1
ATOM 593 C C . ALA A 1 80 ? 8.555 -6.16 8.039 1 98.94 80 ALA A C 1
ATOM 595 O O . ALA A 1 80 ? 9.383 -6.027 8.945 1 98.94 80 ALA A O 1
ATOM 596 N N . ILE A 1 81 ? 7.297 -5.801 8.172 1 98.94 81 ILE A N 1
ATOM 597 C CA . ILE A 1 81 ? 6.785 -5.129 9.359 1 98.94 81 ILE A CA 1
ATOM 598 C C . ILE A 1 81 ? 6.828 -6.082 10.555 1 98.94 81 ILE A C 1
ATOM 600 O O . ILE A 1 81 ? 7.109 -5.664 11.68 1 98.94 81 ILE A O 1
ATOM 604 N N . SER A 1 82 ? 6.512 -7.371 10.305 1 98.94 82 SER A N 1
ATOM 605 C CA . SER A 1 82 ? 6.574 -8.367 11.375 1 98.94 82 SER A CA 1
ATOM 606 C C . SER A 1 82 ? 8.008 -8.547 11.867 1 98.94 82 SER A C 1
ATOM 608 O O . SER A 1 82 ? 8.25 -8.602 13.078 1 98.94 82 SER A O 1
ATOM 610 N N . VAL A 1 83 ? 8.945 -8.672 10.961 1 98.94 83 VAL A N 1
ATOM 611 C CA . VAL A 1 83 ? 10.352 -8.789 11.328 1 98.94 83 VAL A CA 1
ATOM 612 C C . VAL A 1 83 ? 10.773 -7.574 12.148 1 98.94 83 VAL A C 1
ATOM 614 O O . VAL A 1 83 ? 11.383 -7.723 13.211 1 98.94 83 VAL A O 1
ATOM 617 N N . ALA A 1 84 ? 10.422 -6.387 11.703 1 98.88 84 ALA A N 1
ATOM 618 C CA . ALA A 1 84 ? 10.75 -5.156 12.43 1 98.88 84 ALA A CA 1
ATOM 619 C C . ALA A 1 84 ? 10.164 -5.18 13.836 1 98.88 84 ALA A C 1
ATOM 621 O O . ALA A 1 84 ? 10.82 -4.754 14.789 1 98.88 84 ALA A O 1
ATOM 622 N N . GLY A 1 85 ? 8.93 -5.629 13.922 1 98.88 85 GLY A N 1
ATOM 623 C CA . GLY A 1 85 ? 8.289 -5.723 15.227 1 98.88 85 GLY A CA 1
ATOM 624 C C . GLY A 1 85 ? 9.023 -6.641 16.188 1 98.88 85 GLY A C 1
ATOM 625 O O . GLY A 1 85 ? 9.172 -6.32 17.375 1 98.88 85 GLY A O 1
ATOM 626 N N . MET A 1 86 ? 9.492 -7.816 15.688 1 98.75 86 MET A N 1
ATOM 627 C CA . MET A 1 86 ? 10.172 -8.789 16.547 1 98.75 86 MET A CA 1
ATOM 628 C C . MET A 1 86 ? 11.516 -8.242 17.016 1 98.75 86 MET A C 1
ATOM 630 O O . MET A 1 86 ? 11.984 -8.586 18.109 1 98.75 86 MET A O 1
ATOM 634 N N . ILE A 1 87 ? 12.094 -7.375 16.234 1 98.75 87 ILE A N 1
ATOM 635 C CA . ILE A 1 87 ? 13.406 -6.836 16.562 1 98.75 87 ILE A CA 1
ATOM 636 C C . ILE A 1 87 ? 13.258 -5.637 17.5 1 98.75 87 ILE A C 1
ATOM 638 O O . ILE A 1 87 ? 13.883 -5.586 18.547 1 98.75 87 ILE A O 1
ATOM 642 N N . ALA A 1 88 ? 12.375 -4.711 17.188 1 98.5 88 ALA A N 1
ATOM 643 C CA . ALA A 1 88 ? 12.25 -3.455 17.922 1 98.5 88 ALA A CA 1
ATOM 644 C C . ALA A 1 88 ? 11.555 -3.674 19.266 1 98.5 88 ALA A C 1
ATOM 646 O O . ALA A 1 88 ? 11.898 -3.029 20.266 1 98.5 88 ALA A O 1
ATOM 647 N N . GLN A 1 89 ? 10.531 -4.562 19.203 1 97.81 89 GLN A N 1
ATOM 648 C CA . GLN A 1 89 ? 9.711 -4.801 20.391 1 97.81 89 GLN A CA 1
ATOM 649 C C . GLN A 1 89 ? 9.258 -3.484 21.016 1 97.81 89 GLN A C 1
ATOM 651 O O . GLN A 1 89 ? 8.648 -2.65 20.344 1 97.81 89 GLN A O 1
ATOM 656 N N . ASP A 1 90 ? 9.672 -3.199 22.25 1 96.56 90 ASP A N 1
ATOM 657 C CA . ASP A 1 90 ? 9.203 -1.999 22.938 1 96.56 90 ASP A CA 1
ATOM 658 C C . ASP A 1 90 ? 10.25 -0.894 22.906 1 96.56 90 ASP A C 1
ATOM 660 O O . ASP A 1 90 ? 10.102 0.137 23.562 1 96.56 90 ASP A O 1
ATOM 664 N N . ASN A 1 91 ? 11.312 -1.118 22.156 1 97.5 91 ASN A N 1
ATOM 665 C CA . ASN A 1 91 ? 12.344 -0.091 22.031 1 97.5 91 ASN A CA 1
ATOM 666 C C . ASN A 1 91 ? 11.898 1.028 21.094 1 97.5 91 ASN A C 1
ATOM 668 O O . ASN A 1 91 ? 11.914 0.861 19.875 1 97.5 91 ASN A O 1
ATOM 672 N N . TYR A 1 92 ? 11.633 2.156 21.656 1 96.56 92 TYR A N 1
ATOM 673 C CA . TYR A 1 92 ? 11.016 3.252 20.906 1 96.56 92 TYR A CA 1
ATOM 674 C C . TYR A 1 92 ? 11.93 3.744 19.797 1 96.56 92 TYR A C 1
ATOM 676 O O . TYR A 1 92 ? 11.469 4.035 18.688 1 96.56 92 TYR A O 1
ATOM 684 N N . ALA A 1 93 ? 13.188 3.881 20.078 1 96.38 93 ALA A N 1
ATOM 685 C CA . ALA A 1 93 ? 14.125 4.344 19.062 1 96.38 93 ALA A CA 1
ATOM 686 C C . ALA A 1 93 ? 14.109 3.422 17.844 1 96.38 93 ALA A C 1
ATOM 688 O O . ALA A 1 93 ? 14.141 3.891 16.703 1 96.38 93 ALA A O 1
ATOM 689 N N . LEU A 1 94 ? 14.031 2.084 18.062 1 96.88 94 LEU A N 1
ATOM 690 C CA . LEU A 1 94 ? 14.039 1.116 16.969 1 96.88 94 LEU A CA 1
ATOM 691 C C . LEU A 1 94 ? 12.672 1.041 16.297 1 96.88 94 LEU A C 1
ATOM 693 O O . LEU A 1 94 ? 12.578 0.701 15.117 1 96.88 94 LEU A O 1
ATOM 697 N N . GLN A 1 95 ? 11.617 1.349 17.047 1 97.44 95 GLN A N 1
ATOM 698 C CA . GLN A 1 95 ? 10.305 1.471 16.422 1 97.44 95 GLN A CA 1
ATOM 699 C C . GLN A 1 95 ? 10.297 2.57 15.367 1 97.44 95 GLN A C 1
ATOM 701 O O . GLN A 1 95 ? 9.625 2.447 14.344 1 97.44 95 GLN A O 1
ATOM 706 N N . LEU A 1 96 ? 11.094 3.615 15.586 1 96.94 96 LEU A N 1
ATOM 707 C CA . LEU A 1 96 ? 11.172 4.73 14.648 1 96.94 96 LEU A CA 1
ATOM 708 C C . LEU A 1 96 ? 12.047 4.371 13.453 1 96.94 96 LEU A C 1
ATOM 710 O O . LEU A 1 96 ? 11.758 4.789 12.328 1 96.94 96 LEU A O 1
ATOM 714 N N . ASN A 1 97 ? 13.102 3.586 13.781 1 97.94 97 ASN A N 1
ATOM 715 C CA . ASN A 1 97 ? 14 3.205 12.703 1 97.94 97 ASN A CA 1
ATOM 716 C C . ASN A 1 97 ? 14.805 1.957 13.055 1 97.94 97 ASN A C 1
ATOM 718 O O . ASN A 1 97 ? 15.93 2.057 13.555 1 97.94 97 ASN A O 1
ATOM 722 N N . VAL A 1 98 ? 14.328 0.851 12.578 1 97.5 98 VAL A N 1
ATOM 723 C CA . VAL A 1 98 ? 14.938 -0.436 12.906 1 97.5 98 VAL A CA 1
ATOM 724 C C . VAL A 1 98 ? 16.188 -0.655 12.055 1 97.5 98 VAL A C 1
ATOM 726 O O . VAL A 1 98 ? 17 -1.53 12.352 1 97.5 98 VAL A O 1
ATOM 729 N N . LEU A 1 99 ? 16.438 0.19 11.102 1 96.75 99 LEU A N 1
ATOM 730 C CA . LEU A 1 99 ? 17.531 0.007 10.141 1 96.75 99 LEU A CA 1
ATOM 731 C C . LEU A 1 99 ? 18.797 0.691 10.633 1 96.75 99 LEU A C 1
ATOM 733 O O . LEU A 1 99 ? 19.859 0.534 10.031 1 96.75 99 LEU A O 1
ATOM 737 N N . GLN A 1 100 ? 18.703 1.399 11.68 1 93.12 100 GLN A N 1
ATOM 738 C CA . GLN A 1 100 ? 19.906 1.986 12.266 1 93.12 100 GLN A CA 1
ATOM 739 C C . GLN A 1 100 ? 20.797 0.916 12.898 1 93.12 100 GLN A C 1
ATOM 741 O O . GLN A 1 100 ? 20.328 -0.197 13.164 1 93.12 100 GLN A O 1
ATOM 746 N N . ASN A 1 101 ? 22.016 1.266 13.125 1 87.5 101 ASN A N 1
ATOM 747 C CA . ASN A 1 101 ? 22.906 0.335 13.805 1 87.5 101 ASN A CA 1
ATOM 748 C C . ASN A 1 101 ? 22.484 0.112 15.25 1 87.5 101 ASN A C 1
ATOM 750 O O . ASN A 1 101 ? 22.141 1.062 15.953 1 87.5 101 ASN A O 1
ATOM 754 N N . HIS A 1 102 ? 22.391 -1.172 15.609 1 90.56 102 HIS A N 1
ATOM 755 C CA . HIS A 1 102 ? 22.016 -1.541 16.969 1 90.56 102 HIS A CA 1
ATOM 756 C C . HIS A 1 102 ? 22.562 -2.916 17.344 1 90.56 102 HIS A C 1
ATOM 758 O O . HIS A 1 102 ? 23.031 -3.658 16.469 1 90.56 102 HIS A O 1
ATOM 764 N N . GLU A 1 103 ? 22.5 -3.256 18.594 1 92.31 103 GLU A N 1
ATOM 765 C CA . GLU A 1 103 ? 23.078 -4.504 19.094 1 92.31 103 GLU A CA 1
ATOM 766 C C . GLU A 1 103 ? 21.984 -5.516 19.438 1 92.31 103 GLU A C 1
ATOM 768 O O . GLU A 1 103 ? 22.281 -6.59 19.969 1 92.31 103 GLU A O 1
ATOM 773 N N . LEU A 1 104 ? 20.812 -5.199 19.188 1 92.25 104 LEU A N 1
ATOM 774 C CA . LEU A 1 104 ? 19.719 -6.113 19.5 1 92.25 104 LEU A CA 1
ATOM 775 C C . LEU A 1 104 ? 19.719 -7.305 18.547 1 92.25 104 LEU A C 1
ATOM 777 O O . LEU A 1 104 ? 20.234 -7.215 17.438 1 92.25 104 LEU A O 1
ATOM 781 N N . PRO A 1 105 ? 19.156 -8.414 19.109 1 97.44 105 PRO A N 1
ATOM 782 C CA . PRO A 1 105 ? 19 -9.562 18.219 1 97.44 105 PRO A CA 1
ATOM 783 C C . PRO A 1 105 ? 18.234 -9.227 16.938 1 97.44 105 PRO A C 1
ATOM 785 O O . PRO A 1 105 ? 17.188 -8.578 17 1 97.44 105 PRO A O 1
ATOM 788 N N . ASN A 1 106 ? 18.781 -9.578 15.797 1 98.56 106 ASN A N 1
ATOM 789 C CA . ASN A 1 106 ? 18.094 -9.258 14.547 1 98.56 106 ASN A CA 1
ATOM 790 C C . ASN A 1 106 ? 18.25 -10.383 13.523 1 98.56 106 ASN A C 1
ATOM 792 O O . ASN A 1 106 ? 17.938 -10.203 12.344 1 98.56 106 ASN A O 1
ATOM 796 N N . GLU A 1 107 ? 18.75 -11.602 13.953 1 98.81 107 GLU A N 1
ATOM 797 C CA . GLU A 1 107 ? 18.859 -12.734 13.047 1 98.81 107 GLU A CA 1
ATOM 798 C C . GLU A 1 107 ? 17.516 -13.43 12.875 1 98.81 107 GLU A C 1
ATOM 800 O O . GLU A 1 107 ? 16.844 -13.75 13.859 1 98.81 107 GLU A O 1
ATOM 805 N N . ILE A 1 108 ? 17.141 -13.594 11.656 1 98.94 108 ILE A N 1
ATOM 806 C CA . ILE A 1 108 ? 15.922 -14.312 11.289 1 98.94 108 ILE A CA 1
ATOM 807 C C . ILE A 1 108 ? 16.297 -15.648 10.648 1 98.94 108 ILE A C 1
ATOM 809 O O . ILE A 1 108 ? 16.859 -15.68 9.555 1 98.94 108 ILE A O 1
ATOM 813 N N . ILE A 1 109 ? 15.938 -16.734 11.297 1 98.88 109 ILE A N 1
ATOM 814 C CA . ILE A 1 109 ? 16.281 -18.078 10.836 1 98.88 109 ILE A CA 1
ATOM 815 C C . ILE A 1 109 ? 15.148 -18.641 9.992 1 98.88 109 ILE A C 1
ATOM 817 O O . ILE A 1 109 ? 13.977 -18.547 10.367 1 98.88 109 ILE A O 1
ATOM 821 N N . LEU A 1 110 ? 15.461 -19.141 8.828 1 98.62 110 LEU A N 1
ATOM 822 C CA . LEU A 1 110 ? 14.469 -19.828 8.008 1 98.62 110 LEU A CA 1
ATOM 823 C C . LEU A 1 110 ? 15.109 -21 7.254 1 98.62 110 LEU A C 1
ATOM 825 O O . LEU A 1 110 ? 16.312 -20.984 6.988 1 98.62 110 LEU A O 1
ATOM 829 N N . PRO A 1 111 ? 14.328 -22.047 6.938 1 98.31 111 PRO A N 1
ATOM 830 C CA . PRO A 1 111 ? 14.898 -23.078 6.07 1 98.31 111 PRO A CA 1
ATOM 831 C C . PRO A 1 111 ? 15.445 -22.516 4.762 1 98.31 111 PRO A C 1
ATOM 833 O O . PRO A 1 111 ? 14.812 -21.656 4.137 1 98.31 111 PRO A O 1
ATOM 836 N N . LYS A 1 112 ? 16.562 -23.016 4.383 1 98.19 112 LYS A N 1
ATOM 837 C CA . LYS A 1 112 ? 17.203 -22.547 3.158 1 98.19 112 LYS A CA 1
ATOM 838 C C . LYS A 1 112 ? 16.266 -22.656 1.967 1 98.19 112 LYS A C 1
ATOM 840 O O . LYS A 1 112 ? 16.266 -21.797 1.084 1 98.19 112 LYS A O 1
ATOM 845 N N . GLY A 1 113 ? 15.5 -23.719 1.899 1 96.75 113 GLY A N 1
ATOM 846 C CA . GLY A 1 113 ? 14.57 -23.953 0.812 1 96.75 113 GLY A CA 1
ATOM 847 C C . GLY A 1 113 ? 13.367 -23.031 0.838 1 96.75 113 GLY A C 1
ATOM 848 O O . GLY A 1 113 ? 12.547 -23.047 -0.078 1 96.75 113 GLY A O 1
ATOM 849 N N . HIS A 1 114 ? 13.25 -22.172 1.892 1 97.25 114 HIS A N 1
ATOM 850 C CA . HIS A 1 114 ? 12.133 -21.25 2.025 1 97.25 114 HIS A CA 1
ATOM 851 C C . HIS A 1 114 ? 12.523 -19.844 1.601 1 97.25 114 HIS A C 1
ATOM 853 O O . HIS A 1 114 ? 11.672 -18.953 1.493 1 97.25 114 HIS A O 1
ATOM 859 N N . ASN A 1 115 ? 13.828 -19.609 1.37 1 97.56 115 ASN A N 1
ATOM 860 C CA . ASN A 1 115 ? 14.281 -18.328 0.851 1 97.56 115 ASN A CA 1
ATOM 861 C C . ASN A 1 115 ? 14.039 -18.219 -0.651 1 97.56 115 ASN A C 1
ATOM 863 O O . ASN A 1 115 ? 14.984 -18.281 -1.443 1 97.56 115 ASN A O 1
ATOM 867 N N . ILE A 1 116 ? 12.82 -17.969 -1.007 1 96.06 116 ILE A N 1
ATOM 868 C CA . ILE A 1 116 ? 12.359 -18 -2.391 1 96.06 116 ILE A CA 1
ATOM 869 C C . ILE A 1 116 ? 12.141 -16.578 -2.893 1 96.06 116 ILE A C 1
ATOM 871 O O . ILE A 1 116 ? 12.164 -15.625 -2.105 1 96.06 116 ILE A O 1
ATOM 875 N N . ASN A 1 117 ? 12.008 -16.453 -4.191 1 94.88 117 ASN A N 1
ATOM 876 C CA . ASN A 1 117 ? 11.625 -15.219 -4.867 1 94.88 117 ASN A CA 1
ATOM 877 C C . ASN A 1 117 ? 10.266 -15.359 -5.551 1 94.88 117 ASN A C 1
ATOM 879 O O . ASN A 1 117 ? 10.148 -16.016 -6.582 1 94.88 117 ASN A O 1
ATOM 883 N N . PHE A 1 118 ? 9.297 -14.773 -5.074 1 88.25 118 PHE A N 1
ATOM 884 C CA . PHE A 1 118 ? 7.941 -14.82 -5.617 1 88.25 118 PHE A CA 1
ATOM 885 C C . PHE A 1 118 ? 7.609 -13.531 -6.359 1 88.25 118 PHE A C 1
ATOM 887 O O . PHE A 1 118 ? 6.445 -13.148 -6.457 1 88.25 118 PHE A O 1
ATOM 894 N N . GLY A 1 119 ? 8.492 -12.812 -6.793 1 89.94 119 GLY A N 1
ATOM 895 C CA . GLY A 1 119 ? 8.383 -11.477 -7.363 1 89.94 119 GLY A CA 1
ATOM 896 C C . GLY A 1 119 ? 9.07 -10.414 -6.531 1 89.94 119 GLY A C 1
ATOM 897 O O . GLY A 1 119 ? 9.203 -9.266 -6.965 1 89.94 119 GLY A O 1
ATOM 898 N N . GLY A 1 120 ? 9.453 -10.773 -5.395 1 93.31 120 GLY A N 1
ATOM 899 C CA . GLY A 1 120 ? 10.297 -10.156 -4.387 1 93.31 120 GLY A CA 1
ATOM 900 C C . GLY A 1 120 ? 10.898 -11.156 -3.42 1 93.31 120 GLY A C 1
ATOM 901 O O . GLY A 1 120 ? 10.195 -12 -2.869 1 93.31 120 GLY A O 1
ATOM 902 N N . ALA A 1 121 ? 12.133 -11.086 -3.283 1 96.94 121 ALA A N 1
ATOM 903 C CA . ALA A 1 121 ? 12.836 -12.086 -2.484 1 96.94 121 ALA A CA 1
ATOM 904 C C . ALA A 1 121 ? 12.461 -11.969 -1.009 1 96.94 121 ALA A C 1
ATOM 906 O O . ALA A 1 121 ? 12.336 -10.867 -0.479 1 96.94 121 ALA A O 1
ATOM 907 N N . ILE A 1 122 ? 12.336 -13.148 -0.392 1 98.12 122 ILE A N 1
ATOM 908 C CA . ILE A 1 122 ? 12.062 -13.195 1.04 1 98.12 122 ILE A CA 1
ATOM 909 C C . ILE A 1 122 ? 13.164 -12.453 1.801 1 98.12 122 ILE A C 1
ATOM 911 O O . ILE A 1 122 ? 12.875 -11.695 2.734 1 98.12 122 ILE A O 1
ATOM 915 N N . GLU A 1 123 ? 14.359 -12.656 1.41 1 98.19 123 GLU A N 1
ATOM 916 C CA . GLU A 1 123 ? 15.492 -12.039 2.102 1 98.19 123 GLU A CA 1
ATOM 917 C C . GLU A 1 123 ? 15.391 -10.516 2.062 1 98.19 123 GLU A C 1
ATOM 919 O O . GLU A 1 123 ? 15.758 -9.836 3.029 1 98.19 123 GLU A O 1
ATOM 924 N N . THR A 1 124 ? 14.961 -9.93 0.942 1 98.44 124 THR A N 1
ATOM 925 C CA . THR A 1 124 ? 14.797 -8.484 0.829 1 98.44 124 THR A CA 1
ATOM 926 C C . THR A 1 124 ? 13.758 -7.98 1.828 1 98.44 124 THR A C 1
ATOM 928 O O . THR A 1 124 ? 13.945 -6.926 2.439 1 98.44 124 THR A O 1
ATOM 931 N N . MET A 1 125 ? 12.664 -8.727 2 1 98.75 125 MET A N 1
ATOM 932 C CA . MET A 1 125 ? 11.641 -8.352 2.967 1 98.75 125 MET A CA 1
ATOM 933 C C . MET A 1 125 ? 12.18 -8.406 4.391 1 98.75 125 MET A C 1
ATOM 935 O O . MET A 1 125 ? 11.867 -7.543 5.211 1 98.75 125 MET A O 1
ATOM 939 N N . ILE A 1 126 ? 12.984 -9.445 4.668 1 98.81 126 ILE A N 1
ATOM 940 C CA . ILE A 1 126 ? 13.594 -9.578 5.984 1 98.81 126 ILE A CA 1
ATOM 941 C C . ILE A 1 126 ? 14.523 -8.391 6.242 1 98.81 126 ILE A C 1
ATOM 943 O O . ILE A 1 126 ? 14.477 -7.781 7.312 1 98.81 126 ILE A O 1
ATOM 947 N N . ASN A 1 127 ? 15.32 -8.039 5.234 1 98.62 127 ASN A N 1
ATOM 948 C CA . ASN A 1 127 ? 16.266 -6.934 5.371 1 98.62 127 ASN A CA 1
ATOM 949 C C . ASN A 1 127 ? 15.539 -5.598 5.547 1 98.62 127 ASN A C 1
ATOM 951 O O . ASN A 1 127 ? 15.992 -4.734 6.293 1 98.62 127 ASN A O 1
ATOM 955 N N . LEU A 1 128 ? 14.43 -5.41 4.926 1 98.69 128 LEU A N 1
ATOM 956 C CA . LEU A 1 128 ? 13.609 -4.211 5.082 1 98.69 128 LEU A CA 1
ATOM 957 C C . LEU A 1 128 ? 13.172 -4.035 6.531 1 98.69 128 LEU A C 1
ATOM 959 O O . LEU A 1 128 ? 13.039 -2.908 7.012 1 98.69 128 LEU A O 1
ATOM 963 N N . GLY A 1 129 ? 12.969 -5.176 7.145 1 98.69 129 GLY A N 1
ATOM 964 C CA . GLY A 1 129 ? 12.57 -5.133 8.539 1 98.69 129 GLY A CA 1
ATOM 965 C C . GLY A 1 129 ? 13.75 -5.039 9.492 1 98.69 129 GLY A C 1
ATOM 966 O O . GLY A 1 129 ? 13.578 -5.094 10.711 1 98.69 129 GLY A O 1
ATOM 967 N N . GLY A 1 130 ? 14.969 -4.914 8.961 1 98.38 130 GLY A N 1
ATOM 968 C CA . GLY A 1 130 ? 16.156 -4.805 9.789 1 98.38 130 GLY A CA 1
ATOM 969 C C . GLY A 1 130 ? 16.766 -6.148 10.148 1 98.38 130 GLY A C 1
ATOM 970 O O . GLY A 1 130 ? 17.719 -6.219 10.938 1 98.38 130 GLY A O 1
ATOM 971 N N . GLY A 1 131 ? 16.25 -7.223 9.594 1 98.5 131 GLY A N 1
ATOM 972 C CA . GLY A 1 131 ? 16.703 -8.562 9.93 1 98.5 131 GLY A CA 1
ATOM 973 C C . GLY A 1 131 ? 17.891 -9.008 9.102 1 98.5 131 GLY A C 1
ATOM 974 O O . GLY A 1 131 ? 18.078 -8.547 7.973 1 98.5 131 GLY A O 1
ATOM 975 N N . VAL A 1 132 ? 18.641 -9.914 9.656 1 98.31 132 VAL A N 1
ATOM 976 C CA . VAL A 1 132 ? 19.703 -10.633 8.969 1 98.31 132 VAL A CA 1
ATOM 977 C C . VAL A 1 132 ? 19.281 -12.086 8.727 1 98.31 132 VAL A C 1
ATOM 979 O O . VAL A 1 132 ? 18.875 -12.781 9.656 1 98.31 132 VAL A O 1
ATOM 982 N N . VAL A 1 133 ? 19.422 -12.586 7.543 1 98.56 133 VAL A N 1
ATOM 983 C CA . VAL A 1 133 ? 18.938 -13.906 7.156 1 98.56 133 VAL A CA 1
ATOM 984 C C . VAL A 1 133 ? 19.938 -14.977 7.609 1 98.56 133 VAL A C 1
ATOM 986 O O . VAL A 1 133 ? 21.141 -14.852 7.371 1 98.56 133 VAL A O 1
ATOM 989 N N . LYS A 1 134 ? 19.469 -15.945 8.281 1 98.75 134 LYS A N 1
ATOM 990 C CA . LYS A 1 134 ? 20.203 -17.172 8.594 1 98.75 134 LYS A CA 1
ATOM 991 C C . LYS A 1 134 ? 19.5 -18.391 8.016 1 98.75 134 LYS A C 1
ATOM 993 O O . LYS A 1 134 ? 18.484 -18.844 8.539 1 98.75 134 LYS A O 1
ATOM 998 N N . GLU A 1 135 ? 20.109 -19.031 7.023 1 98.62 135 GLU A N 1
ATOM 999 C CA . GLU A 1 135 ? 19.5 -20.172 6.332 1 98.62 135 GLU A CA 1
ATOM 1000 C C . GLU A 1 135 ? 19.859 -21.484 7.023 1 98.62 135 GLU A C 1
ATOM 1002 O O . GLU A 1 135 ? 21.031 -21.844 7.125 1 98.62 135 GLU A O 1
ATOM 1007 N N . ALA A 1 136 ? 18.906 -22.141 7.395 1 98.62 136 ALA A N 1
ATOM 1008 C CA . ALA A 1 136 ? 19.109 -23.422 8.07 1 98.62 136 ALA A CA 1
ATOM 1009 C C . ALA A 1 136 ? 19 -24.578 7.09 1 98.62 136 ALA A C 1
ATOM 1011 O O . ALA A 1 136 ? 18.078 -24.641 6.273 1 98.62 136 ALA A O 1
ATOM 1012 N N . GLY A 1 137 ? 19.953 -25.531 7.223 1 98 137 GLY A N 1
ATOM 1013 C CA . GLY A 1 137 ? 19.938 -26.719 6.402 1 98 137 GLY A CA 1
ATOM 1014 C C . GLY A 1 137 ? 20.469 -26.5 5 1 98 137 GLY A C 1
ATOM 1015 O O . GLY A 1 137 ? 21.453 -25.797 4.812 1 98 137 GLY A O 1
ATOM 1016 N N . TYR A 1 138 ? 19.859 -27.297 4.109 1 96.19 138 TYR A N 1
ATOM 1017 C CA . TYR A 1 138 ? 20.297 -27.328 2.719 1 96.19 138 TYR A CA 1
ATOM 1018 C C . TYR A 1 138 ? 19.125 -27.141 1.771 1 96.19 138 TYR A C 1
ATOM 1020 O O . TYR A 1 138 ? 17.969 -27.078 2.205 1 96.19 138 TYR A O 1
ATOM 1028 N N . ALA A 1 139 ? 19.422 -27.031 0.513 1 91.88 139 ALA A N 1
ATOM 1029 C CA . ALA A 1 139 ? 18.375 -26.781 -0.489 1 91.88 139 ALA A CA 1
ATOM 1030 C C . ALA A 1 139 ? 17.375 -27.922 -0.543 1 91.88 139 ALA A C 1
ATOM 1032 O O . ALA A 1 139 ? 16.219 -27.719 -0.896 1 91.88 139 ALA A O 1
ATOM 1033 N N . ASN A 1 140 ? 17.875 -29.078 -0.109 1 91 140 ASN A N 1
ATOM 1034 C CA . ASN A 1 140 ? 17.016 -30.234 -0.273 1 91 140 ASN A CA 1
ATOM 1035 C C . ASN A 1 140 ? 16.625 -30.844 1.073 1 91 140 ASN A C 1
ATOM 1037 O O . ASN A 1 140 ? 15.961 -31.875 1.125 1 91 140 ASN A O 1
ATOM 1041 N N . MET A 1 141 ? 17.031 -30.172 2.133 1 95.12 141 MET A N 1
ATOM 1042 C CA . MET A 1 141 ? 16.656 -30.766 3.418 1 95.12 141 MET A CA 1
ATOM 1043 C C . MET A 1 141 ? 16.844 -29.75 4.547 1 95.12 141 MET A C 1
ATOM 1045 O O . MET A 1 141 ? 17.828 -29 4.559 1 95.12 141 MET A O 1
ATOM 1049 N N . CYS A 1 142 ? 15.938 -29.75 5.492 1 97.88 142 CYS A N 1
ATOM 1050 C CA . CYS A 1 142 ? 16.016 -28.984 6.73 1 97.88 142 CYS A CA 1
ATOM 1051 C C . CYS A 1 142 ? 15.156 -29.625 7.82 1 97.88 142 CYS A C 1
ATOM 1053 O O . CYS A 1 142 ? 13.945 -29.766 7.656 1 97.88 142 CYS A O 1
ATOM 1055 N N . ASP A 1 143 ? 15.758 -30.047 8.844 1 97.5 143 ASP A N 1
ATOM 1056 C CA . ASP A 1 143 ? 15.016 -30.594 9.984 1 97.5 143 ASP A CA 1
ATOM 1057 C C . ASP A 1 143 ? 15.172 -29.688 11.211 1 97.5 143 ASP A C 1
ATOM 1059 O O . ASP A 1 143 ? 15.727 -28.594 11.117 1 97.5 143 ASP A O 1
ATOM 1063 N N . SER A 1 144 ? 14.633 -30.109 12.312 1 98.06 144 SER A N 1
ATOM 1064 C CA . SER A 1 144 ? 14.602 -29.297 13.523 1 98.06 144 SER A CA 1
ATOM 1065 C C . SER A 1 144 ? 16.016 -29.031 14.039 1 98.06 144 SER A C 1
ATOM 1067 O O . SER A 1 144 ? 16.281 -27.969 14.609 1 98.06 144 SER A O 1
ATOM 1069 N N . GLN A 1 145 ? 16.906 -29.938 13.859 1 97.94 145 GLN A N 1
ATOM 1070 C CA . GLN A 1 145 ? 18.266 -29.766 14.352 1 97.94 145 GLN A CA 1
ATOM 1071 C C . GLN A 1 145 ? 19 -28.688 13.57 1 97.94 145 GLN A C 1
ATOM 1073 O O . GLN A 1 145 ? 19.844 -27.969 14.133 1 97.94 145 GLN A O 1
ATOM 1078 N N . HIS A 1 146 ? 18.75 -28.625 12.297 1 98.38 146 HIS A N 1
ATOM 1079 C CA . HIS A 1 146 ? 19.344 -27.578 11.484 1 98.38 146 HIS A CA 1
ATOM 1080 C C . HIS A 1 146 ? 18.938 -26.188 12 1 98.38 146 HIS A C 1
ATOM 1082 O O . HIS A 1 146 ? 19.766 -25.297 12.102 1 98.38 146 HIS A O 1
ATOM 1088 N N . LEU A 1 147 ? 17.641 -26.016 12.312 1 98.38 147 LEU A N 1
ATOM 1089 C CA . LEU A 1 147 ? 17.188 -24.75 12.867 1 98.38 147 LEU A CA 1
ATOM 1090 C C . LEU A 1 147 ? 17.859 -24.469 14.211 1 98.38 147 LEU A C 1
ATOM 1092 O O . LEU A 1 147 ? 18.391 -23.375 14.422 1 98.38 147 LEU A O 1
ATOM 1096 N N . THR A 1 148 ? 17.844 -25.469 15.07 1 98.38 148 THR A N 1
ATOM 1097 C CA . THR A 1 148 ? 18.359 -25.344 16.422 1 98.38 148 THR A CA 1
ATOM 1098 C C . THR A 1 148 ? 19.844 -24.953 16.406 1 98.38 148 THR A C 1
ATOM 1100 O O . THR A 1 148 ? 20.281 -24.141 17.219 1 98.38 148 THR A O 1
ATOM 1103 N N . SER A 1 149 ? 20.562 -25.453 15.477 1 98.31 149 SER A N 1
ATOM 1104 C CA . SER A 1 149 ? 22 -25.234 15.414 1 98.31 149 SER A CA 1
ATOM 1105 C C . SER A 1 149 ? 22.328 -23.781 15.125 1 98.31 149 SER A C 1
ATOM 1107 O O . SER A 1 149 ? 23.438 -23.312 15.398 1 98.31 149 SER A O 1
ATOM 1109 N N . LEU A 1 150 ? 21.375 -23.047 14.609 1 98.5 150 LEU A N 1
ATOM 1110 C CA . LEU A 1 150 ? 21.625 -21.656 14.25 1 98.5 150 LEU A CA 1
ATOM 1111 C C . LEU A 1 150 ? 21.141 -20.703 15.344 1 98.5 150 LEU A C 1
ATOM 1113 O O . LEU A 1 150 ? 21.469 -19.516 15.336 1 98.5 150 LEU A O 1
ATOM 1117 N N . ILE A 1 151 ? 20.312 -21.203 16.281 1 98.56 151 ILE A N 1
ATOM 1118 C CA . ILE A 1 151 ? 19.75 -20.359 17.328 1 98.56 151 ILE A CA 1
ATOM 1119 C C . ILE A 1 151 ? 20.859 -19.906 18.266 1 98.56 151 ILE A C 1
ATOM 1121 O O . ILE A 1 151 ? 21.672 -20.719 18.719 1 98.56 151 ILE A O 1
ATOM 1125 N N . ASN A 1 152 ? 20.938 -18.688 18.531 1 98.12 152 ASN A N 1
ATOM 1126 C CA . ASN A 1 152 ? 21.891 -18.062 19.438 1 98.12 152 ASN A CA 1
ATOM 1127 C C . ASN A 1 152 ? 21.344 -16.766 20.016 1 98.12 152 ASN A C 1
ATOM 1129 O O . ASN A 1 152 ? 20.156 -16.484 19.922 1 98.12 152 ASN A O 1
ATOM 1133 N N . SER A 1 153 ? 22.188 -15.945 20.641 1 97.69 153 SER A N 1
ATOM 1134 C CA . SER A 1 153 ? 21.734 -14.758 21.359 1 97.69 153 SER A CA 1
ATOM 1135 C C . SER A 1 153 ? 21.328 -13.648 20.406 1 97.69 153 SER A C 1
ATOM 1137 O O . SER A 1 153 ? 20.688 -12.672 20.812 1 97.69 153 SER A O 1
ATOM 1139 N N . ARG A 1 154 ? 21.594 -13.781 19.125 1 98.19 154 ARG A N 1
ATOM 1140 C CA . ARG A 1 154 ? 21.266 -12.758 18.125 1 98.19 154 ARG A CA 1
ATOM 1141 C C . ARG A 1 154 ? 20 -13.117 17.359 1 98.19 154 ARG A C 1
ATOM 1143 O O . ARG A 1 154 ? 19.531 -12.344 16.531 1 98.19 154 ARG A O 1
ATOM 1150 N N . SER A 1 155 ? 19.422 -14.305 17.719 1 98.75 155 SER A N 1
ATOM 1151 C CA . SER A 1 155 ? 18.219 -14.734 17.016 1 98.75 155 SER A CA 1
ATOM 1152 C C . SER A 1 155 ? 16.984 -13.969 17.5 1 98.75 155 SER A C 1
ATOM 1154 O O . SER A 1 155 ? 16.719 -13.906 18.688 1 98.75 155 SER A O 1
ATOM 1156 N N . ALA A 1 156 ? 16.297 -13.391 16.547 1 98.75 156 ALA A N 1
ATOM 1157 C CA . ALA A 1 156 ? 15.117 -12.594 16.891 1 98.75 156 ALA A CA 1
ATOM 1158 C C . ALA A 1 156 ? 13.828 -13.375 16.656 1 98.75 156 ALA A C 1
ATOM 1160 O O . ALA A 1 156 ? 12.828 -13.164 17.344 1 98.75 156 ALA A O 1
ATOM 1161 N N . ALA A 1 157 ? 13.844 -14.258 15.617 1 98.88 157 ALA A N 1
ATOM 1162 C CA . ALA A 1 157 ? 12.641 -15.008 15.258 1 98.88 157 ALA A CA 1
ATOM 1163 C C . ALA A 1 157 ? 12.961 -16.125 14.266 1 98.88 157 ALA A C 1
ATOM 1165 O O . ALA A 1 157 ? 14.047 -16.141 13.68 1 98.88 157 ALA A O 1
ATOM 1166 N N . ILE A 1 158 ? 12.047 -17.031 14.125 1 98.88 158 ILE A N 1
ATOM 1167 C CA . ILE A 1 158 ? 12.023 -18 13.031 1 98.88 158 ILE A CA 1
ATOM 1168 C C . ILE A 1 158 ? 10.961 -17.609 12.016 1 98.88 158 ILE A C 1
ATOM 1170 O O . ILE A 1 158 ? 9.859 -17.203 12.391 1 98.88 158 ILE A O 1
ATOM 1174 N N . LEU A 1 159 ? 11.32 -17.641 10.766 1 98.88 159 LEU A N 1
ATOM 1175 C CA . LEU A 1 159 ? 10.391 -17.406 9.672 1 98.88 159 LEU A CA 1
ATOM 1176 C C . LEU A 1 159 ? 10.141 -18.672 8.875 1 98.88 159 LEU A C 1
ATOM 1178 O O . LEU A 1 159 ? 11.086 -19.359 8.477 1 98.88 159 LEU A O 1
ATOM 1182 N N . TYR A 1 160 ? 8.891 -19.031 8.703 1 98.69 160 TYR A N 1
ATOM 1183 C CA . TYR A 1 160 ? 8.453 -20.188 7.93 1 98.69 160 TYR A CA 1
ATOM 1184 C C . TYR A 1 160 ? 7.543 -19.766 6.789 1 98.69 160 TYR A C 1
ATOM 1186 O O . TYR A 1 160 ? 6.551 -19.062 7.004 1 98.69 160 TYR A O 1
ATOM 1194 N N . ILE A 1 161 ? 7.926 -20.141 5.59 1 98.06 161 ILE A N 1
ATOM 1195 C CA . ILE A 1 161 ? 7.137 -19.781 4.414 1 98.06 161 ILE A CA 1
ATOM 1196 C C . ILE A 1 161 ? 6.312 -21 3.973 1 98.06 161 ILE A C 1
ATOM 1198 O O . ILE A 1 161 ? 6.867 -22.016 3.57 1 98.06 161 ILE A O 1
ATOM 1202 N N . LYS A 1 162 ? 5.016 -20.875 4.078 1 96.25 162 LYS A N 1
ATOM 1203 C CA . LYS A 1 162 ? 4.113 -21.875 3.523 1 96.25 162 LYS A CA 1
ATOM 1204 C C . LYS A 1 162 ? 3.697 -21.516 2.1 1 96.25 162 LYS A C 1
ATOM 1206 O O . LYS A 1 162 ? 2.791 -20.703 1.896 1 96.25 162 LYS A O 1
ATOM 1211 N N . SER A 1 163 ? 4.328 -22.109 1.159 1 92.25 163 SER A N 1
ATOM 1212 C CA . SER A 1 163 ? 4.125 -21.812 -0.254 1 92.25 163 SER A CA 1
ATOM 1213 C C . SER A 1 163 ? 4.504 -23 -1.135 1 92.25 163 SER A C 1
ATOM 1215 O O . SER A 1 163 ? 5.418 -23.75 -0.806 1 92.25 163 SER A O 1
ATOM 1217 N N . HIS A 1 164 ? 3.879 -23.094 -2.285 1 84.44 164 HIS A N 1
ATOM 1218 C CA . HIS A 1 164 ? 4.238 -24.109 -3.264 1 84.44 164 HIS A CA 1
ATOM 1219 C C . HIS A 1 164 ? 5.57 -23.797 -3.932 1 84.44 164 HIS A C 1
ATOM 1221 O O . HIS A 1 164 ? 6.172 -24.656 -4.578 1 84.44 164 HIS A O 1
ATOM 1227 N N . HIS A 1 165 ? 6.059 -22.531 -3.787 1 86.25 165 HIS A N 1
ATOM 1228 C CA . HIS A 1 165 ? 7.34 -22.141 -4.355 1 86.25 165 HIS A CA 1
ATOM 1229 C C . HIS A 1 165 ? 8.5 -22.688 -3.539 1 86.25 165 HIS A C 1
ATOM 1231 O O . HIS A 1 165 ? 9.641 -22.719 -4.016 1 86.25 165 HIS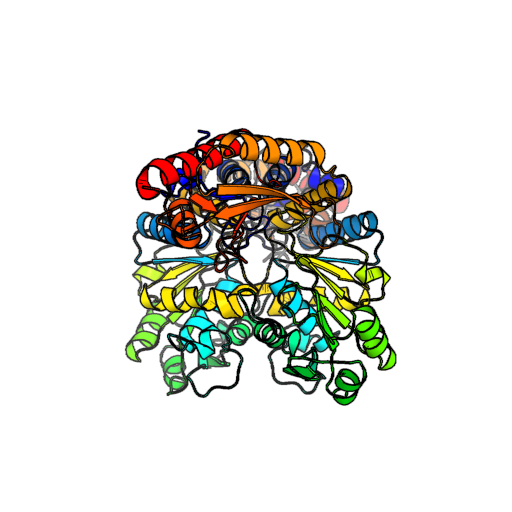 A O 1
ATOM 1237 N N . CYS A 1 166 ? 8.211 -23.141 -2.309 1 92.75 166 CYS A N 1
ATOM 1238 C CA . CYS A 1 166 ? 9.266 -23.641 -1.431 1 92.75 166 CYS A CA 1
ATOM 1239 C C . CYS A 1 166 ? 9.594 -25.094 -1.746 1 92.75 166 CYS A C 1
ATOM 1241 O O . CYS A 1 166 ? 8.766 -25.812 -2.312 1 92.75 166 CYS A O 1
ATOM 1243 N N . VAL A 1 167 ? 10.789 -25.438 -1.366 1 88.19 167 VAL A N 1
ATOM 1244 C CA . VAL A 1 167 ? 11.109 -26.859 -1.385 1 88.19 167 VAL A CA 1
ATOM 1245 C C . VAL A 1 167 ? 10.211 -27.609 -0.403 1 88.19 167 VAL A C 1
ATOM 1247 O O . VAL A 1 167 ? 10.062 -27.203 0.751 1 88.19 167 VAL A O 1
ATOM 1250 N N . GLN A 1 168 ? 9.648 -28.625 -0.893 1 85.69 168 GLN A N 1
ATOM 1251 C CA . GLN A 1 168 ? 8.641 -29.297 -0.083 1 85.69 168 GLN A CA 1
ATOM 1252 C C . GLN A 1 168 ? 9.203 -30.547 0.567 1 85.69 168 GLN A C 1
ATOM 1254 O O . GLN A 1 168 ? 8.984 -30.797 1.754 1 85.69 168 GLN A O 1
ATOM 1259 N N . LYS A 1 169 ? 9.914 -31.297 -0.203 1 89.12 169 LYS A N 1
ATOM 1260 C CA . LYS A 1 169 ? 10.375 -32.594 0.234 1 89.12 169 LYS A CA 1
ATOM 1261 C C . LYS A 1 169 ? 11.508 -32.5 1.251 1 89.12 169 LYS A C 1
ATOM 1263 O O . LYS A 1 169 ? 12.445 -31.719 1.05 1 89.12 169 LYS A O 1
ATOM 1268 N N . SER A 1 170 ? 11.438 -33.156 2.352 1 93.25 170 SER A N 1
ATOM 1269 C CA . SER A 1 170 ? 12.461 -33.312 3.379 1 93.25 170 SER A CA 1
ATOM 1270 C C . SER A 1 170 ? 12.688 -32 4.129 1 93.25 170 SER A C 1
ATOM 1272 O O . SER A 1 170 ? 13.82 -31.672 4.5 1 93.25 170 SER A O 1
ATOM 1274 N N . ILE A 1 171 ? 11.695 -31.172 4.125 1 95.44 171 ILE A N 1
ATOM 1275 C CA . ILE A 1 171 ? 11.711 -29.953 4.938 1 95.44 171 ILE A CA 1
ATOM 1276 C C . ILE A 1 171 ? 10.766 -30.109 6.125 1 95.44 171 ILE A C 1
ATOM 1278 O O . ILE A 1 171 ? 9.672 -30.672 5.988 1 95.44 171 ILE A O 1
ATOM 1282 N N . LEU A 1 172 ? 11.117 -29.688 7.223 1 96.44 172 LEU A N 1
ATOM 1283 C CA . LEU A 1 172 ? 10.297 -29.828 8.422 1 96.44 172 LEU A CA 1
ATOM 1284 C C . LEU A 1 172 ? 8.938 -29.188 8.234 1 96.44 172 LEU A C 1
ATOM 1286 O O . LEU A 1 172 ? 8.805 -28.219 7.48 1 96.44 172 LEU A O 1
ATOM 1290 N N . SER A 1 173 ? 7.922 -29.641 8.93 1 96.75 173 SER A N 1
ATOM 1291 C CA . SER A 1 173 ? 6.562 -29.109 8.875 1 96.75 173 SER A CA 1
ATOM 1292 C C . SER A 1 173 ? 6.43 -27.828 9.672 1 96.75 173 SER A C 1
ATOM 1294 O O . SER A 1 173 ? 7.32 -27.484 10.453 1 96.75 173 SER A O 1
ATOM 1296 N N . SER A 1 174 ? 5.344 -27.109 9.445 1 97.38 174 SER A N 1
ATOM 1297 C CA . SER A 1 174 ? 5.066 -25.906 10.227 1 97.38 174 SER A CA 1
ATOM 1298 C C . SER A 1 174 ? 4.961 -26.234 11.711 1 97.38 174 SER A C 1
ATOM 1300 O O . SER A 1 174 ? 5.438 -25.469 12.547 1 97.38 174 SER A O 1
ATOM 1302 N N . GLN A 1 175 ? 4.387 -27.375 12.062 1 97.75 175 GLN A N 1
ATOM 1303 C CA . GLN A 1 175 ? 4.25 -27.781 13.453 1 97.75 175 GLN A CA 1
ATOM 1304 C C . GLN A 1 175 ? 5.617 -28 14.094 1 97.75 175 GLN A C 1
ATOM 1306 O O . GLN A 1 175 ? 5.852 -27.594 15.234 1 97.75 175 GLN A O 1
ATOM 1311 N N . GLU A 1 176 ? 6.469 -28.672 13.383 1 98.19 176 GLU A N 1
ATOM 1312 C CA . GLU A 1 176 ? 7.824 -28.891 13.875 1 98.19 176 GLU A CA 1
ATOM 1313 C C . GLU A 1 176 ? 8.562 -27.578 14.07 1 98.19 176 GLU A C 1
ATOM 1315 O O . GLU A 1 176 ? 9.305 -27.406 15.039 1 98.19 176 GLU A O 1
ATOM 1320 N N . ALA A 1 177 ? 8.406 -26.656 13.148 1 98.56 177 ALA A N 1
ATOM 1321 C CA . ALA A 1 177 ? 9.047 -25.359 13.242 1 98.56 177 ALA A CA 1
ATOM 1322 C C . ALA A 1 177 ? 8.539 -24.578 14.461 1 98.56 177 ALA A C 1
ATOM 1324 O O . ALA A 1 177 ? 9.328 -23.953 15.172 1 98.56 177 ALA A O 1
ATOM 1325 N N . ILE A 1 178 ? 7.242 -24.594 14.711 1 98.69 178 ILE A N 1
ATOM 1326 C CA . ILE A 1 178 ? 6.621 -23.938 15.852 1 98.69 178 ILE A CA 1
ATOM 1327 C C . ILE A 1 178 ? 7.176 -24.516 17.141 1 98.69 178 ILE A C 1
ATOM 1329 O O . ILE A 1 178 ? 7.582 -23.766 18.047 1 98.69 178 ILE A O 1
ATOM 1333 N N . THR A 1 179 ? 7.203 -25.844 17.203 1 98.5 179 THR A N 1
ATOM 1334 C CA . THR A 1 179 ? 7.719 -26.516 18.391 1 98.5 179 THR A CA 1
ATOM 1335 C C . THR A 1 179 ? 9.172 -26.125 18.641 1 98.5 179 THR A C 1
ATOM 1337 O O . THR A 1 179 ? 9.539 -25.812 19.781 1 98.5 179 THR A O 1
ATOM 1340 N N . THR A 1 180 ? 9.961 -26.156 17.609 1 98.56 180 THR A N 1
ATOM 1341 C CA . THR A 1 180 ? 11.367 -25.812 17.719 1 98.56 180 THR A CA 1
ATOM 1342 C C . THR A 1 180 ? 11.523 -24.375 18.203 1 98.56 180 THR A C 1
ATOM 1344 O O . THR A 1 180 ? 12.328 -24.094 19.109 1 98.56 180 THR A O 1
ATOM 1347 N N . ALA A 1 181 ? 10.812 -23.406 17.625 1 98.62 181 ALA A N 1
ATOM 1348 C CA . ALA A 1 181 ? 10.875 -22 18.016 1 98.62 181 ALA A CA 1
ATOM 1349 C C . ALA A 1 181 ? 10.555 -21.828 19.5 1 98.62 181 ALA A C 1
ATOM 1351 O O . ALA A 1 181 ? 11.305 -21.203 20.234 1 98.62 181 ALA A O 1
ATOM 1352 N N . HIS A 1 182 ? 9.469 -22.453 19.953 1 98.5 182 HIS A N 1
ATOM 1353 C CA . HIS A 1 182 ? 8.969 -22.266 21.312 1 98.5 182 HIS A CA 1
ATOM 1354 C C . HIS A 1 182 ? 9.875 -22.938 22.344 1 98.5 182 HIS A C 1
ATOM 1356 O O . HIS A 1 182 ? 10.031 -22.453 23.453 1 98.5 182 HIS A O 1
ATOM 1362 N N . GLN A 1 183 ? 10.445 -24.062 21.953 1 98.25 183 GLN A N 1
ATOM 1363 C CA . GLN A 1 183 ? 11.398 -24.734 22.828 1 98.25 183 GLN A CA 1
ATOM 1364 C C . GLN A 1 183 ? 12.586 -23.828 23.156 1 98.25 183 GLN A C 1
ATOM 1366 O O . GLN A 1 183 ? 13.234 -23.984 24.188 1 98.25 183 GLN A O 1
ATOM 1371 N N . HIS A 1 184 ? 12.852 -22.906 22.359 1 98.19 184 HIS A N 1
ATOM 1372 C CA . HIS A 1 184 ? 13.992 -22.016 22.547 1 98.19 184 HIS A CA 1
ATOM 1373 C C . HIS A 1 184 ? 13.539 -20.578 22.812 1 98.19 184 HIS A C 1
ATOM 1375 O O . HIS A 1 184 ? 14.312 -19.641 22.656 1 98.19 184 HIS A O 1
ATOM 1381 N N . ASN A 1 185 ? 12.281 -20.344 23.078 1 97.88 185 ASN A N 1
ATOM 1382 C CA . ASN A 1 185 ? 11.672 -19.078 23.484 1 97.88 185 ASN A CA 1
ATOM 1383 C C . ASN A 1 185 ? 11.797 -18.031 22.375 1 97.88 185 ASN A C 1
ATOM 1385 O O . ASN A 1 185 ? 12.117 -16.875 22.656 1 97.88 185 ASN A O 1
ATOM 1389 N N . LEU A 1 186 ? 11.656 -18.453 21.172 1 98.69 186 LEU A N 1
ATOM 1390 C CA . LEU A 1 186 ? 11.656 -17.547 20.016 1 98.69 186 LEU A CA 1
ATOM 1391 C C . LEU A 1 186 ? 10.258 -17.438 19.406 1 98.69 186 LEU A C 1
ATOM 1393 O O . LEU A 1 186 ? 9.531 -18.438 19.344 1 98.69 186 LEU A O 1
ATOM 1397 N N . PRO A 1 187 ? 9.875 -16.234 19.031 1 98.81 187 PRO A N 1
ATOM 1398 C CA . PRO A 1 187 ? 8.648 -16.141 18.234 1 98.81 187 PRO A CA 1
ATOM 1399 C C . PRO A 1 187 ? 8.805 -16.719 16.828 1 98.81 187 PRO A C 1
ATOM 1401 O O . PRO A 1 187 ? 9.914 -16.734 16.281 1 98.81 187 PRO A O 1
ATOM 1404 N N . ILE A 1 188 ? 7.703 -17.172 16.25 1 98.94 188 ILE A N 1
ATOM 1405 C CA . ILE A 1 188 ? 7.723 -17.688 14.875 1 98.94 188 ILE A CA 1
ATOM 1406 C C . ILE A 1 188 ? 6.695 -16.938 14.031 1 98.94 188 ILE A C 1
ATOM 1408 O O . ILE A 1 188 ? 5.559 -16.734 14.461 1 98.94 188 ILE A O 1
ATOM 1412 N N . ILE A 1 189 ? 7.117 -16.469 12.898 1 98.94 189 ILE A N 1
ATOM 1413 C CA . ILE A 1 189 ? 6.293 -15.867 11.852 1 98.94 189 ILE A CA 1
ATOM 1414 C C . ILE A 1 189 ? 6.051 -16.891 10.734 1 98.94 189 ILE A C 1
ATOM 1416 O O . ILE A 1 189 ? 6.996 -17.469 10.203 1 98.94 189 ILE A O 1
ATOM 1420 N N . ILE A 1 190 ? 4.836 -17.141 10.359 1 98.88 190 ILE A N 1
ATOM 1421 C CA . ILE A 1 190 ? 4.52 -18 9.227 1 98.88 190 ILE A CA 1
ATOM 1422 C C . ILE A 1 190 ? 3.83 -17.188 8.133 1 98.88 190 ILE A C 1
ATOM 1424 O O . ILE A 1 190 ? 2.771 -16.609 8.359 1 98.88 190 ILE A O 1
ATOM 1428 N N . ASP A 1 191 ? 4.449 -17.125 7.012 1 98.69 191 ASP A N 1
ATOM 1429 C CA . ASP A 1 191 ? 3.816 -16.516 5.844 1 98.69 191 ASP A CA 1
ATOM 1430 C C . ASP A 1 191 ? 2.936 -17.516 5.105 1 98.69 191 ASP A C 1
ATOM 1432 O O . ASP A 1 191 ? 3.438 -18.5 4.551 1 98.69 191 ASP A O 1
ATOM 1436 N N . CYS A 1 192 ? 1.722 -17.219 5.121 1 97.5 192 CYS A N 1
ATOM 1437 C CA . CYS A 1 192 ? 0.688 -18.047 4.508 1 97.5 192 CYS A CA 1
ATOM 1438 C C . CYS A 1 192 ? -0.069 -17.266 3.439 1 97.5 192 CYS A C 1
ATOM 1440 O O . CYS A 1 192 ? -1.292 -17.375 3.334 1 97.5 192 CYS A O 1
ATOM 1442 N N . ALA A 1 193 ? 0.623 -16.5 2.629 1 96.38 193 ALA A N 1
ATOM 1443 C CA . ALA A 1 193 ? 0.008 -15.531 1.73 1 96.38 193 ALA A CA 1
ATOM 1444 C C . ALA A 1 193 ? -1.059 -16.188 0.858 1 96.38 193 ALA A C 1
ATOM 1446 O O . ALA A 1 193 ? -2.09 -15.578 0.565 1 96.38 193 ALA A O 1
ATOM 1447 N N . ALA A 1 194 ? -0.888 -17.438 0.456 1 92.88 194 ALA A N 1
ATOM 1448 C CA . ALA A 1 194 ? -1.787 -18.047 -0.52 1 92.88 194 ALA A CA 1
ATOM 1449 C C . ALA A 1 194 ? -2.652 -19.125 0.129 1 92.88 194 ALA A C 1
ATOM 1451 O O . ALA A 1 194 ? -3.41 -19.828 -0.555 1 92.88 194 ALA A O 1
ATOM 1452 N N . GLU A 1 195 ? -2.543 -19.344 1.437 1 93.12 195 GLU A N 1
ATOM 1453 C CA . GLU A 1 195 ? -3.314 -20.375 2.119 1 93.12 195 GLU A CA 1
ATOM 1454 C C . GLU A 1 195 ? -4.777 -19.969 2.271 1 93.12 195 GLU A C 1
ATOM 1456 O O . GLU A 1 195 ? -5.09 -18.781 2.348 1 93.12 195 GLU A O 1
ATOM 1461 N N . GLU A 1 196 ? -5.645 -20.953 2.381 1 91.81 196 GLU A N 1
ATOM 1462 C CA . GLU A 1 196 ? -7.078 -20.703 2.414 1 91.81 196 GLU A CA 1
ATOM 1463 C C . GLU A 1 196 ? -7.621 -20.766 3.84 1 91.81 196 GLU A C 1
ATOM 1465 O O . GLU A 1 196 ? -8.586 -20.078 4.176 1 91.81 196 GLU A O 1
ATOM 1470 N N . ASP A 1 197 ? -7.027 -21.688 4.648 1 94.56 197 ASP A N 1
ATOM 1471 C CA . ASP A 1 197 ? -7.453 -21.781 6.043 1 94.56 197 ASP A CA 1
ATOM 1472 C C . ASP A 1 197 ? -6.844 -20.672 6.887 1 94.56 197 ASP A C 1
ATOM 1474 O O . ASP A 1 197 ? -5.66 -20.719 7.234 1 94.56 197 ASP A O 1
ATOM 1478 N N . LEU A 1 198 ? -7.656 -19.766 7.352 1 96.38 198 LEU A N 1
ATOM 1479 C CA . LEU A 1 198 ? -7.176 -18.531 7.961 1 96.38 198 LEU A CA 1
ATOM 1480 C C . LEU A 1 198 ? -6.777 -18.766 9.414 1 96.38 198 LEU A C 1
ATOM 1482 O O . LEU A 1 198 ? -6.129 -17.906 10.023 1 96.38 198 LEU A O 1
ATOM 1486 N N . ILE A 1 199 ? -7.117 -19.859 10.031 1 96 199 ILE A N 1
ATOM 1487 C CA . ILE A 1 199 ? -6.922 -19.969 11.477 1 96 199 ILE A CA 1
ATOM 1488 C C . ILE A 1 199 ? -6.082 -21.203 11.789 1 96 199 ILE A C 1
ATOM 1490 O O . ILE A 1 199 ? -5.633 -21.391 12.922 1 96 199 ILE A O 1
ATOM 1494 N N . LYS A 1 200 ? -5.797 -22.078 10.82 1 96.69 200 LYS A N 1
ATOM 1495 C CA . LYS A 1 200 ? -5.086 -23.328 11.008 1 96.69 200 LYS A CA 1
ATOM 1496 C C . LYS A 1 200 ? -3.742 -23.109 11.695 1 96.69 200 LYS A C 1
ATOM 1498 O O . LYS A 1 200 ? -3.473 -23.703 12.75 1 96.69 200 LYS A O 1
ATOM 1503 N N . TYR A 1 201 ? -2.965 -22.266 11.172 1 97.75 201 TYR A N 1
ATOM 1504 C CA . TYR A 1 201 ? -1.595 -22.094 11.641 1 97.75 201 TYR A CA 1
ATOM 1505 C C . TYR A 1 201 ? -1.565 -21.344 12.969 1 97.75 201 TYR A C 1
ATOM 1507 O O . TYR A 1 201 ? -0.694 -21.578 13.805 1 97.75 201 TYR A O 1
ATOM 1515 N N . TYR A 1 202 ? -2.488 -20.391 13.117 1 98.12 202 TYR A N 1
ATOM 1516 C CA . TYR A 1 202 ? -2.652 -19.75 14.422 1 98.12 202 TYR A CA 1
ATOM 1517 C C . TYR A 1 202 ? -2.943 -20.781 15.508 1 98.12 202 TYR A C 1
ATOM 1519 O O . TYR A 1 202 ? -2.328 -20.75 16.578 1 98.12 202 TYR A O 1
ATOM 1527 N N . HIS A 1 203 ? -3.809 -21.703 15.266 1 97.19 203 HIS A N 1
ATOM 1528 C CA . HIS A 1 203 ? -4.207 -22.719 16.25 1 97.19 203 HIS A CA 1
ATOM 1529 C C . HIS A 1 203 ? -3.107 -23.75 16.438 1 97.19 203 HIS A C 1
ATOM 1531 O O . HIS A 1 203 ? -3.045 -24.406 17.484 1 97.19 203 HIS A O 1
ATOM 1537 N N . GLN A 1 204 ? -2.289 -23.906 15.43 1 97.56 204 GLN A N 1
ATOM 1538 C CA . GLN A 1 204 ? -1.118 -24.766 15.586 1 97.56 204 GLN A CA 1
ATOM 1539 C C . GLN A 1 204 ? -0.127 -24.156 16.578 1 97.56 204 GLN A C 1
ATOM 1541 O O . GLN A 1 204 ? 0.767 -24.844 17.078 1 97.56 204 GLN A O 1
ATOM 1546 N N . GLY A 1 205 ? -0.306 -22.828 16.828 1 98.12 205 GLY A N 1
ATOM 1547 C CA . GLY A 1 205 ? 0.53 -22.203 17.844 1 98.12 205 GLY A CA 1
ATOM 1548 C C . GLY A 1 205 ? 1.405 -21.094 17.297 1 98.12 205 GLY A C 1
ATOM 1549 O O . GLY A 1 205 ? 2.166 -20.469 18.047 1 98.12 205 GLY A O 1
ATOM 1550 N N . ALA A 1 206 ? 1.324 -20.797 16.016 1 98.62 206 ALA A N 1
ATOM 1551 C CA . ALA A 1 206 ? 2.145 -19.734 15.453 1 98.62 206 ALA A CA 1
ATOM 1552 C C . ALA A 1 206 ? 1.892 -18.406 16.156 1 98.62 206 ALA A C 1
ATOM 1554 O O . ALA A 1 206 ? 0.767 -18.125 16.578 1 98.62 206 ALA A O 1
ATOM 1555 N N . ASP A 1 207 ? 2.912 -17.562 16.297 1 98.88 207 ASP A N 1
ATOM 1556 C CA . ASP A 1 207 ? 2.799 -16.281 17 1 98.88 207 ASP A CA 1
ATOM 1557 C C . ASP A 1 207 ? 2.277 -15.195 16.078 1 98.88 207 ASP A C 1
ATOM 1559 O O . ASP A 1 207 ? 1.569 -14.281 16.516 1 98.88 207 ASP A O 1
ATOM 1563 N N . VAL A 1 208 ? 2.697 -15.234 14.82 1 98.88 208 VAL A N 1
ATOM 1564 C CA . VAL A 1 208 ? 2.293 -14.297 13.773 1 98.88 208 VAL A CA 1
ATOM 1565 C C . VAL A 1 208 ? 2.053 -15.047 12.469 1 98.88 208 VAL A C 1
ATOM 1567 O O . VAL A 1 208 ? 2.906 -15.82 12.023 1 98.88 208 VAL A O 1
ATOM 1570 N N . VAL A 1 209 ? 0.905 -14.898 11.852 1 98.94 209 VAL A N 1
ATOM 1571 C CA . VAL A 1 209 ? 0.553 -15.523 10.578 1 98.94 209 VAL A CA 1
ATOM 1572 C C . VAL A 1 209 ? 0.129 -14.453 9.578 1 98.94 209 VAL A C 1
ATOM 1574 O O . VAL A 1 209 ? -0.702 -13.594 9.891 1 98.94 209 VAL A O 1
ATOM 1577 N N . ILE A 1 210 ? 0.656 -14.484 8.398 1 98.88 210 ILE A N 1
ATOM 1578 C CA . ILE A 1 210 ? 0.422 -13.445 7.402 1 98.88 210 ILE A CA 1
ATOM 1579 C C . ILE A 1 210 ? -0.35 -14.031 6.223 1 98.88 210 ILE A C 1
ATOM 1581 O O . ILE A 1 210 ? 0.031 -15.07 5.676 1 98.88 210 ILE A O 1
ATOM 1585 N N . TYR A 1 211 ? -1.384 -13.383 5.797 1 98.62 211 TYR A N 1
ATOM 1586 C CA . TYR A 1 211 ? -2.176 -13.758 4.629 1 98.62 211 TYR A CA 1
ATOM 1587 C C . TYR A 1 211 ? -2.258 -12.609 3.633 1 98.62 211 TYR A C 1
ATOM 1589 O O . TYR A 1 211 ? -2.248 -11.438 4.023 1 98.62 211 TYR A O 1
ATOM 1597 N N . SER A 1 212 ? -2.33 -12.984 2.354 1 97.62 212 SER A N 1
ATOM 1598 C CA . SER A 1 212 ? -2.623 -11.977 1.337 1 97.62 212 SER A CA 1
ATOM 1599 C C . SER A 1 212 ? -4.113 -11.656 1.293 1 97.62 212 SER A C 1
ATOM 1601 O O . SER A 1 212 ? -4.949 -12.555 1.348 1 97.62 212 SER A O 1
ATOM 1603 N N . GLY A 1 213 ? -4.418 -10.391 1.178 1 97.75 213 GLY A N 1
ATOM 1604 C CA . GLY A 1 213 ? -5.809 -9.984 1.045 1 97.75 213 GLY A CA 1
ATOM 1605 C C . GLY A 1 213 ? -6.367 -10.211 -0.345 1 97.75 213 GLY A C 1
ATOM 1606 O O . GLY A 1 213 ? -7.586 -10.289 -0.524 1 97.75 213 GLY A O 1
ATOM 1607 N N . THR A 1 214 ? -5.504 -10.383 -1.32 1 96.38 214 THR A N 1
ATOM 1608 C CA . THR A 1 214 ? -5.941 -10.391 -2.711 1 96.38 214 THR A CA 1
ATOM 1609 C C . THR A 1 214 ? -6.121 -11.812 -3.219 1 96.38 214 THR A C 1
ATOM 1611 O O . THR A 1 214 ? -6.785 -12.039 -4.234 1 96.38 214 THR A O 1
ATOM 1614 N N . LYS A 1 215 ? -5.48 -12.766 -2.574 1 94.12 215 LYS A N 1
ATOM 1615 C CA . LYS A 1 215 ? -5.461 -14.125 -3.104 1 94.12 215 LYS A CA 1
ATOM 1616 C C . LYS A 1 215 ? -6.715 -14.891 -2.699 1 94.12 215 LYS A C 1
ATOM 1618 O O . LYS A 1 215 ? -7.812 -14.602 -3.184 1 94.12 215 LYS A O 1
ATOM 1623 N N . ALA A 1 216 ? -6.676 -15.711 -1.69 1 92.81 216 ALA A N 1
ATOM 1624 C CA . ALA A 1 216 ? -7.828 -16.516 -1.282 1 92.81 216 ALA A CA 1
ATOM 1625 C C . ALA A 1 216 ? -9.016 -15.625 -0.935 1 92.81 216 ALA A C 1
ATOM 1627 O O . ALA A 1 216 ? -10.164 -15.953 -1.251 1 92.81 216 ALA A O 1
ATOM 1628 N N . LEU A 1 217 ? -8.773 -14.461 -0.393 1 96.31 217 LEU A N 1
ATOM 1629 C CA . LEU A 1 217 ? -9.812 -13.602 0.157 1 96.31 217 LEU A CA 1
ATOM 1630 C C . LEU A 1 217 ? -10.484 -12.781 -0.945 1 96.31 217 LEU A C 1
ATOM 1632 O O . LEU A 1 217 ? -11.562 -12.227 -0.741 1 96.31 217 LEU A O 1
ATOM 1636 N N . SER A 1 218 ? -9.836 -12.656 -2.084 1 96.06 218 SER A N 1
ATOM 1637 C CA . SER A 1 218 ? -10.352 -11.914 -3.229 1 96.06 218 SER A CA 1
ATOM 1638 C C . SER A 1 218 ? -10.703 -10.484 -2.846 1 96.06 218 SER A C 1
ATOM 1640 O O . SER A 1 218 ? -11.727 -9.953 -3.283 1 96.06 218 SER A O 1
ATOM 1642 N N . GLY A 1 219 ? -9.945 -9.93 -1.942 1 97.81 219 GLY A N 1
ATOM 1643 C CA . GLY A 1 219 ? -10.07 -8.523 -1.577 1 97.81 219 GLY A CA 1
ATOM 1644 C C . GLY A 1 219 ? -9.164 -7.621 -2.391 1 97.81 219 GLY A C 1
ATOM 1645 O O . GLY A 1 219 ? -8.508 -8.07 -3.334 1 97.81 219 GLY A O 1
ATOM 1646 N N . PRO A 1 220 ? -9.242 -6.328 -2.041 1 97.94 220 PRO A N 1
ATOM 1647 C CA . PRO A 1 220 ? -8.266 -5.418 -2.646 1 97.94 220 PRO A CA 1
ATOM 1648 C C . PRO A 1 220 ? -6.84 -5.668 -2.154 1 97.94 220 PRO A C 1
ATOM 1650 O O . PRO A 1 220 ? -6.621 -6.527 -1.298 1 97.94 220 PRO A O 1
ATOM 1653 N N . THR A 1 221 ? -5.91 -5.02 -2.781 1 97.25 221 THR A N 1
ATOM 1654 C CA . THR A 1 221 ? -4.527 -5.148 -2.332 1 97.25 221 THR A CA 1
ATOM 1655 C C . THR A 1 221 ? -4.402 -4.793 -0.853 1 97.25 221 THR A C 1
ATOM 1657 O O . THR A 1 221 ? -4.652 -3.652 -0.46 1 97.25 221 THR A O 1
ATOM 1660 N N . ALA A 1 222 ? -4.082 -5.746 -0.049 1 98.44 222 ALA A N 1
ATOM 1661 C CA . ALA A 1 222 ? -3.941 -5.68 1.403 1 98.44 222 ALA A CA 1
ATOM 1662 C C . ALA A 1 222 ? -3.301 -6.953 1.949 1 98.44 222 ALA A C 1
ATOM 1664 O O . ALA A 1 222 ? -3.012 -7.883 1.193 1 98.44 222 ALA A O 1
ATOM 1665 N N . GLY A 1 223 ? -2.977 -6.961 3.17 1 98.5 223 GLY A N 1
ATOM 1666 C CA . GLY A 1 223 ? -2.533 -8.117 3.928 1 98.5 223 GLY A CA 1
ATOM 1667 C C . GLY A 1 223 ? -3.23 -8.258 5.27 1 98.5 223 GLY A C 1
ATOM 1668 O O . GLY A 1 223 ? -3.699 -7.266 5.836 1 98.5 223 GLY A O 1
ATOM 1669 N N . LEU A 1 224 ? -3.328 -9.406 5.703 1 98.75 224 LEU A N 1
ATOM 1670 C CA . LEU A 1 224 ? -3.932 -9.727 6.992 1 98.75 224 LEU A CA 1
ATOM 1671 C C . LEU A 1 224 ? -2.934 -10.445 7.895 1 98.75 224 LEU A C 1
ATOM 1673 O O . LEU A 1 224 ? -2.406 -11.5 7.531 1 98.75 224 LEU A O 1
ATOM 1677 N N . ILE A 1 225 ? -2.646 -9.867 9.031 1 98.88 225 ILE A N 1
ATOM 1678 C CA . ILE A 1 225 ? -1.781 -10.5 10.023 1 98.88 225 ILE A CA 1
ATOM 1679 C C . ILE A 1 225 ? -2.613 -10.953 11.219 1 98.88 225 ILE A C 1
ATOM 1681 O O . ILE A 1 225 ? -3.342 -10.156 11.812 1 98.88 225 ILE A O 1
ATOM 1685 N N . ILE A 1 226 ? -2.559 -12.195 11.523 1 98.88 226 ILE A N 1
ATOM 1686 C CA . ILE A 1 226 ? -3.219 -12.805 12.68 1 98.88 226 ILE A CA 1
ATOM 1687 C C . ILE A 1 226 ? -2.174 -13.258 13.695 1 9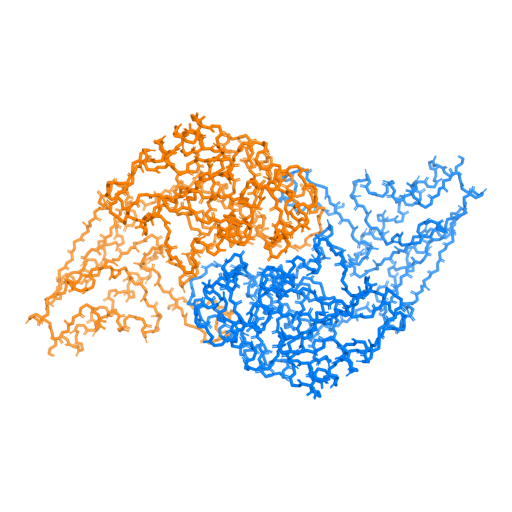8.88 226 ILE A C 1
ATOM 1689 O O . ILE A 1 226 ? -1.138 -13.812 13.32 1 98.88 226 ILE A O 1
ATOM 1693 N N . GLY A 1 227 ? -2.377 -13 15.016 1 98.69 227 GLY A N 1
ATOM 1694 C CA . GLY A 1 227 ? -1.381 -13.461 15.969 1 98.69 227 GLY A CA 1
ATOM 1695 C C . GLY A 1 227 ? -1.711 -13.094 17.406 1 98.69 227 GLY A C 1
ATOM 1696 O O . GLY A 1 227 ? -2.84 -12.703 17.703 1 98.69 227 GLY A O 1
ATOM 1697 N N . LYS A 1 228 ? -0.742 -13.336 18.266 1 98.5 228 LYS A N 1
ATOM 1698 C CA . LYS A 1 228 ? -0.838 -12.969 19.672 1 98.5 228 LYS A CA 1
ATOM 1699 C C . LYS A 1 228 ? -0.738 -11.461 19.859 1 98.5 228 LYS A C 1
ATOM 1701 O O . LYS A 1 228 ? 0.032 -10.797 19.172 1 98.5 228 LYS A O 1
ATOM 1706 N N . GLN A 1 229 ? -1.447 -10.961 20.797 1 98.06 229 GLN A N 1
ATOM 1707 C CA . GLN A 1 229 ? -1.579 -9.523 21.016 1 98.06 229 GLN A CA 1
ATOM 1708 C C . GLN A 1 229 ? -0.217 -8.875 21.25 1 98.06 229 GLN A C 1
ATOM 1710 O O . GLN A 1 229 ? 0.066 -7.809 20.703 1 98.06 229 GLN A O 1
ATOM 1715 N N . LYS A 1 230 ? 0.607 -9.531 22 1 98.19 230 LYS A N 1
ATOM 1716 C CA . LYS A 1 230 ? 1.927 -8.992 22.312 1 98.19 230 LYS A CA 1
ATOM 1717 C C . LYS A 1 230 ? 2.707 -8.672 21.031 1 98.19 230 LYS A C 1
ATOM 1719 O O . LYS A 1 230 ? 3.244 -7.574 20.891 1 98.19 230 LYS A O 1
ATOM 1724 N N . TYR A 1 231 ? 2.785 -9.594 20.141 1 98.69 231 TYR A N 1
ATOM 1725 C CA . TYR A 1 231 ? 3.57 -9.438 18.922 1 98.69 231 TYR A CA 1
ATOM 1726 C C . TYR A 1 231 ? 2.898 -8.461 17.969 1 98.69 231 TYR A C 1
ATOM 1728 O O . TYR A 1 231 ? 3.574 -7.703 17.266 1 98.69 231 TYR A O 1
ATOM 1736 N N . LEU A 1 232 ? 1.54 -8.445 17.938 1 98.75 232 LEU A N 1
ATOM 1737 C CA . LEU A 1 232 ? 0.842 -7.516 17.047 1 98.75 232 LEU A CA 1
ATOM 1738 C C . LEU A 1 232 ? 0.976 -6.082 17.562 1 98.75 232 LEU A C 1
ATOM 1740 O O . LEU A 1 232 ? 0.976 -5.137 16.766 1 98.75 232 LEU A O 1
ATOM 1744 N N . ASP A 1 233 ? 1.148 -5.898 18.891 1 98.5 233 ASP A N 1
ATOM 1745 C CA . ASP A 1 233 ? 1.457 -4.57 19.406 1 98.5 233 ASP A CA 1
ATOM 1746 C C . ASP A 1 233 ? 2.795 -4.066 18.875 1 98.5 233 ASP A C 1
ATOM 1748 O O . ASP A 1 233 ? 2.92 -2.9 18.5 1 98.5 233 ASP A O 1
ATOM 1752 N N . TYR A 1 234 ? 3.803 -4.988 18.859 1 98.69 234 TYR A N 1
ATOM 1753 C CA . TYR A 1 234 ? 5.102 -4.641 18.297 1 98.69 234 TYR A CA 1
ATOM 1754 C C . TYR A 1 234 ? 4.977 -4.27 16.828 1 98.69 234 TYR A C 1
ATOM 1756 O O . TYR A 1 234 ? 5.613 -3.318 16.359 1 98.69 234 TYR A O 1
ATOM 1764 N N . ILE A 1 235 ? 4.172 -5.031 16.125 1 98.75 235 ILE A N 1
ATOM 1765 C CA . ILE A 1 235 ? 3.975 -4.844 14.688 1 98.75 235 ILE A CA 1
ATOM 1766 C C . ILE A 1 235 ? 3.27 -3.514 14.43 1 98.75 235 ILE A C 1
ATOM 1768 O O . ILE A 1 235 ? 3.697 -2.73 13.578 1 98.75 235 ILE A O 1
ATOM 1772 N N . ARG A 1 236 ? 2.252 -3.166 15.195 1 98.12 236 ARG A N 1
ATOM 1773 C CA . ARG A 1 236 ? 1.494 -1.928 15.047 1 98.12 236 ARG A CA 1
ATOM 1774 C C . ARG A 1 236 ? 2.371 -0.711 15.32 1 98.12 236 ARG A C 1
ATOM 1776 O O . ARG A 1 236 ? 2.211 0.333 14.688 1 98.12 236 ARG A O 1
ATOM 1783 N N . ALA A 1 237 ? 3.285 -0.885 16.188 1 97.75 237 ALA A N 1
ATOM 1784 C CA . ALA A 1 237 ? 4.152 0.22 16.594 1 97.75 237 ALA A CA 1
ATOM 1785 C C . ALA A 1 237 ? 5.043 0.662 15.43 1 97.75 237 ALA A C 1
ATOM 1787 O O . ALA A 1 237 ? 5.594 1.765 15.445 1 97.75 237 ALA A O 1
ATOM 1788 N N . GLN A 1 238 ? 5.137 -0.163 14.422 1 98.19 238 GLN A N 1
ATOM 1789 C CA . GLN A 1 238 ? 6 0.17 13.297 1 98.19 238 GLN A CA 1
ATOM 1790 C C . GLN A 1 238 ? 5.344 1.212 12.391 1 98.19 238 GLN A C 1
ATOM 1792 O O . GLN A 1 238 ? 5.984 1.739 11.477 1 98.19 238 GLN A O 1
ATOM 1797 N N . SER A 1 239 ? 4.098 1.591 12.633 1 96.69 239 SER A N 1
ATOM 1798 C CA . SER A 1 239 ? 3.367 2.559 11.82 1 96.69 239 SER A CA 1
ATOM 1799 C C . SER A 1 239 ? 4.094 3.898 11.773 1 96.69 239 SER A C 1
ATOM 1801 O O . SER A 1 239 ? 3.992 4.629 10.781 1 96.69 239 SER A O 1
ATOM 1803 N N . GLY A 1 240 ? 4.816 4.227 12.75 1 96 240 GLY A N 1
ATOM 1804 C CA . GLY A 1 240 ? 5.59 5.453 12.797 1 96 240 GLY A CA 1
ATOM 1805 C C . GLY A 1 240 ? 7.008 5.285 12.281 1 96 240 GLY A C 1
ATOM 1806 O O . GLY A 1 240 ? 7.793 6.234 12.289 1 96 240 GLY A O 1
ATOM 1807 N N . GLY A 1 241 ? 7.344 4.105 11.883 1 97.81 241 GLY A N 1
ATOM 1808 C CA . GLY A 1 241 ? 8.656 3.762 11.367 1 97.81 241 GLY A CA 1
ATOM 1809 C C . GLY A 1 241 ? 8.625 3.275 9.93 1 97.81 241 GLY A C 1
ATOM 1810 O O . GLY A 1 241 ? 8.117 3.969 9.047 1 97.81 241 GLY A O 1
ATOM 1811 N N . ILE A 1 242 ? 9.016 2.049 9.734 1 98.5 242 ILE A N 1
ATOM 1812 C CA . ILE A 1 242 ? 9.203 1.57 8.375 1 98.5 242 ILE A CA 1
ATOM 1813 C C . ILE A 1 242 ? 7.848 1.347 7.711 1 98.5 242 ILE A C 1
ATOM 1815 O O . ILE A 1 242 ? 7.727 1.438 6.484 1 98.5 242 ILE A O 1
ATOM 1819 N N . ALA A 1 243 ? 6.809 1.062 8.516 1 98.44 243 ALA A N 1
ATOM 1820 C CA . ALA A 1 243 ? 5.504 0.734 7.945 1 98.44 243 ALA A CA 1
ATOM 1821 C C . ALA A 1 243 ? 4.852 1.964 7.32 1 98.44 243 ALA A C 1
ATOM 1823 O O . ALA A 1 243 ? 3.873 1.846 6.578 1 98.44 243 ALA A O 1
ATOM 1824 N N . ARG A 1 244 ? 5.418 3.146 7.586 1 98.19 244 ARG A N 1
ATOM 1825 C CA . ARG A 1 244 ? 4.902 4.355 6.945 1 98.19 244 ARG A CA 1
ATOM 1826 C C . ARG A 1 244 ? 5.016 4.258 5.43 1 98.19 244 ARG A C 1
ATOM 1828 O O . ARG A 1 244 ? 4.152 4.758 4.703 1 98.19 244 ARG A O 1
ATOM 1835 N N . ALA A 1 245 ? 6.086 3.631 4.973 1 98.5 245 ALA A N 1
ATOM 1836 C CA . ALA A 1 245 ? 6.297 3.457 3.537 1 98.5 245 ALA A CA 1
ATOM 1837 C C . ALA A 1 245 ? 5.402 2.355 2.98 1 98.5 245 ALA A C 1
ATOM 1839 O O . ALA A 1 245 ? 5.281 2.199 1.762 1 98.5 245 ALA A O 1
ATOM 1840 N N . MET A 1 246 ? 4.754 1.598 3.863 1 98.5 246 MET A N 1
ATOM 1841 C CA . MET A 1 246 ? 3.889 0.47 3.529 1 98.5 246 MET A CA 1
ATOM 1842 C C . MET A 1 246 ? 2.467 0.71 4.023 1 98.5 246 MET A C 1
ATOM 1844 O O . MET A 1 246 ? 1.8 -0.217 4.488 1 98.5 246 MET A O 1
ATOM 1848 N N . LYS A 1 247 ? 2.055 1.898 3.953 1 96.06 247 LYS A N 1
ATOM 1849 C CA . LYS A 1 247 ? 0.773 2.262 4.551 1 96.06 247 LYS A CA 1
ATOM 1850 C C . LYS A 1 247 ? -0.392 1.759 3.705 1 96.06 247 LYS A C 1
ATOM 1852 O O . LYS A 1 247 ? -0.246 1.559 2.496 1 96.06 247 LYS A O 1
ATOM 1857 N N . ILE A 1 248 ? -1.49 1.59 4.332 1 97.44 248 ILE A N 1
ATOM 1858 C CA . ILE A 1 248 ? -2.746 1.182 3.711 1 97.44 248 ILE A CA 1
ATOM 1859 C C . ILE A 1 248 ? -3.826 2.223 4 1 97.44 248 ILE A C 1
ATOM 1861 O O . ILE A 1 248 ? -3.855 2.811 5.082 1 97.44 248 ILE A O 1
ATOM 1865 N N . GLY A 1 249 ? -4.656 2.475 3.078 1 97.12 249 GLY A N 1
ATOM 1866 C CA . GLY A 1 249 ? -5.695 3.484 3.213 1 97.12 249 GLY A CA 1
ATOM 1867 C C . GLY A 1 249 ? -7.004 2.928 3.75 1 97.12 249 GLY A C 1
ATOM 1868 O O . GLY A 1 249 ? -7.191 1.711 3.799 1 97.12 249 GLY A O 1
ATOM 1869 N N . LYS A 1 250 ? -7.949 3.824 4.066 1 97.75 250 LYS A N 1
ATOM 1870 C CA . LYS A 1 250 ? -9.234 3.449 4.648 1 97.75 250 LYS A CA 1
ATOM 1871 C C . LYS A 1 250 ? -10.062 2.627 3.662 1 97.75 250 LYS A C 1
ATOM 1873 O O . LYS A 1 250 ? -10.797 1.721 4.062 1 97.75 250 LYS A O 1
ATOM 1878 N N . GLU A 1 251 ? -9.93 2.863 2.332 1 97.88 251 GLU A N 1
ATOM 1879 C CA . GLU A 1 251 ? -10.68 2.121 1.324 1 97.88 251 GLU A CA 1
ATOM 1880 C C . GLU A 1 251 ? -10.305 0.641 1.337 1 97.88 251 GLU A C 1
ATOM 1882 O O . GLU A 1 251 ? -11.18 -0.226 1.354 1 97.88 251 GLU A O 1
ATOM 1887 N N . ASN A 1 252 ? -9.031 0.441 1.367 1 98.62 252 ASN A N 1
ATOM 1888 C CA . ASN A 1 252 ? -8.562 -0.939 1.303 1 98.62 252 ASN A CA 1
ATOM 1889 C C . ASN A 1 252 ? -8.789 -1.671 2.621 1 98.62 252 ASN A C 1
ATOM 1891 O O . ASN A 1 252 ? -9.039 -2.877 2.631 1 98.62 252 ASN A O 1
ATOM 1895 N N . ILE A 1 253 ? -8.664 -0.943 3.729 1 98.69 253 ILE A N 1
ATOM 1896 C CA . ILE A 1 253 ? -9 -1.547 5.012 1 98.69 253 ILE A CA 1
ATOM 1897 C C . ILE A 1 253 ? -10.453 -2.01 5.004 1 98.69 253 ILE A C 1
ATOM 1899 O O . ILE A 1 253 ? -10.75 -3.16 5.336 1 98.69 253 ILE A O 1
ATOM 1903 N N . ALA A 1 254 ? -11.336 -1.116 4.582 1 98.69 254 ALA A N 1
ATOM 1904 C CA . ALA A 1 254 ? -12.758 -1.439 4.527 1 98.69 254 ALA A CA 1
ATOM 1905 C C . ALA A 1 254 ? -13.023 -2.592 3.564 1 98.69 254 ALA A C 1
ATOM 1907 O O . ALA A 1 254 ? -13.797 -3.5 3.871 1 98.69 254 ALA A O 1
ATOM 1908 N N . GLY A 1 255 ? -12.398 -2.52 2.436 1 98.75 255 GLY A N 1
ATOM 1909 C CA . GLY A 1 255 ? -12.555 -3.582 1.456 1 98.75 255 GLY A CA 1
ATOM 1910 C C . GLY A 1 255 ? -12.141 -4.945 1.979 1 98.75 255 GLY A C 1
ATOM 1911 O O . GLY A 1 255 ? -12.805 -5.945 1.713 1 98.75 255 GLY A O 1
ATOM 1912 N N . LEU A 1 256 ? -11.008 -4.98 2.688 1 98.81 256 LEU A N 1
ATOM 1913 C CA . LEU A 1 256 ? -10.531 -6.266 3.189 1 98.81 256 LEU A CA 1
ATOM 1914 C C . LEU A 1 256 ? -11.477 -6.816 4.254 1 98.81 256 LEU A C 1
ATOM 1916 O O . LEU A 1 256 ? -11.703 -8.031 4.316 1 98.81 256 LEU A O 1
ATOM 1920 N N . VAL A 1 257 ? -11.969 -5.941 5.113 1 98.81 257 VAL A N 1
ATOM 1921 C CA . VAL A 1 257 ? -12.922 -6.391 6.121 1 98.81 257 VAL A CA 1
ATOM 1922 C C . VAL A 1 257 ? -14.125 -7.051 5.441 1 98.81 257 VAL A C 1
ATOM 1924 O O . VAL A 1 257 ? -14.523 -8.156 5.816 1 98.81 257 VAL A O 1
ATOM 1927 N N . GLN A 1 258 ? -14.672 -6.387 4.426 1 98.69 258 GLN A N 1
ATOM 1928 C CA . GLN A 1 258 ? -15.797 -6.941 3.68 1 98.69 258 GLN A CA 1
ATOM 1929 C C . GLN A 1 258 ? -15.414 -8.25 3.002 1 98.69 258 GLN A C 1
ATOM 1931 O O . GLN A 1 258 ? -16.219 -9.195 2.965 1 98.69 258 GLN A O 1
ATOM 1936 N N . ALA A 1 259 ? -14.266 -8.328 2.445 1 98.69 259 ALA A N 1
ATOM 1937 C CA . ALA A 1 259 ? -13.805 -9.539 1.769 1 98.69 259 ALA A CA 1
ATOM 1938 C C . ALA A 1 259 ? -13.727 -10.711 2.738 1 98.69 259 ALA A C 1
ATOM 1940 O O . ALA A 1 259 ? -14.086 -11.836 2.391 1 98.69 259 ALA A O 1
ATOM 1941 N N . VAL A 1 260 ? -13.195 -10.477 3.943 1 98.69 260 VAL A N 1
ATOM 1942 C CA . VAL A 1 260 ? -13.102 -11.523 4.949 1 98.69 260 VAL A CA 1
ATOM 1943 C C . VAL A 1 260 ? -14.5 -12.023 5.312 1 98.69 260 VAL A C 1
ATOM 1945 O O . VAL A 1 260 ? -14.727 -13.227 5.43 1 98.69 260 VAL A O 1
ATOM 1948 N N . GLU A 1 261 ? -15.453 -11.102 5.484 1 98.31 261 GLU A N 1
ATOM 1949 C CA . GLU A 1 261 ? -16.828 -11.484 5.77 1 98.31 261 GLU A CA 1
ATOM 1950 C C . GLU A 1 261 ? -17.391 -12.391 4.684 1 98.31 261 GLU A C 1
ATOM 1952 O O . GLU A 1 261 ? -18 -13.422 4.98 1 98.31 261 GLU A O 1
ATOM 1957 N N . GLU A 1 262 ? -17.188 -12 3.473 1 97.75 262 GLU A N 1
ATOM 1958 C CA . GLU A 1 262 ? -17.703 -12.773 2.346 1 97.75 262 GLU A CA 1
ATOM 1959 C C . GLU A 1 262 ? -17 -14.133 2.256 1 97.75 262 GLU A C 1
ATOM 1961 O O . GLU A 1 262 ? -17.641 -15.133 1.922 1 97.75 262 GLU A O 1
ATOM 1966 N N . TYR A 1 263 ? -15.75 -14.125 2.547 1 97.19 263 TYR A N 1
ATOM 1967 C CA . TYR A 1 263 ? -14.961 -15.352 2.477 1 97.19 263 TYR A CA 1
ATOM 1968 C C . TYR A 1 263 ? -15.484 -16.391 3.459 1 97.19 263 TYR A C 1
ATOM 1970 O O . TYR A 1 263 ? -15.555 -17.578 3.135 1 97.19 263 TYR A O 1
ATOM 1978 N N . LEU A 1 264 ? -15.805 -16 4.605 1 96.5 264 LEU A N 1
ATOM 1979 C CA . LEU A 1 264 ? -16.188 -16.906 5.688 1 96.5 264 LEU A CA 1
ATOM 1980 C C . LEU A 1 264 ? -17.547 -17.547 5.418 1 96.5 264 LEU A C 1
ATOM 1982 O O . LEU A 1 264 ? -17.859 -18.594 5.98 1 96.5 264 LEU A O 1
ATOM 1986 N N . VAL A 1 265 ? -18.359 -16.969 4.555 1 95.38 265 VAL A N 1
ATOM 1987 C CA . VAL A 1 265 ? -19.688 -17.531 4.316 1 95.38 265 VAL A CA 1
ATOM 1988 C C . VAL A 1 265 ? -19.797 -18.016 2.867 1 95.38 265 VAL A C 1
ATOM 1990 O O . VAL A 1 265 ? -20.875 -18.406 2.416 1 95.38 265 VAL A O 1
ATOM 1993 N N . ARG A 1 266 ? -18.719 -17.969 2.172 1 91.44 266 ARG A N 1
ATOM 1994 C CA . ARG A 1 266 ? -18.734 -18.281 0.749 1 91.44 266 ARG A CA 1
ATOM 1995 C C . ARG A 1 266 ? -19.141 -19.734 0.519 1 91.44 266 ARG A C 1
ATOM 1997 O O . ARG A 1 266 ? -18.766 -20.625 1.293 1 91.44 266 ARG A O 1
ATOM 2004 N N . LYS A 1 267 ? -19.922 -19.953 -0.568 1 87 267 LYS A N 1
ATOM 2005 C CA . LYS A 1 267 ? -20.281 -21.281 -1.036 1 87 267 LYS A CA 1
ATOM 2006 C C . LYS A 1 267 ? -19.641 -21.578 -2.389 1 87 267 LYS A C 1
ATOM 2008 O O . LYS A 1 267 ? -19.844 -20.844 -3.357 1 87 267 LYS A O 1
ATOM 2013 N N . LEU A 1 268 ? -18.812 -22.625 -2.373 1 83.88 268 LEU A N 1
ATOM 2014 C CA . LEU A 1 268 ? -18.172 -22.984 -3.629 1 83.88 268 LEU A CA 1
ATOM 2015 C C . LEU A 1 268 ? -19.141 -23.734 -4.539 1 83.88 268 LEU A C 1
ATOM 2017 O O . LEU A 1 268 ? -19.922 -24.562 -4.078 1 83.88 268 LEU A O 1
ATOM 2021 N N . ASP A 1 269 ? -19.234 -23.25 -5.781 1 89 269 ASP A N 1
ATOM 2022 C CA . ASP A 1 269 ? -20.078 -23.922 -6.766 1 89 269 ASP A CA 1
ATOM 2023 C C . ASP A 1 269 ? -19.281 -24.938 -7.57 1 89 269 ASP A C 1
ATOM 2025 O O . ASP A 1 269 ? -19.141 -24.812 -8.789 1 89 269 ASP A O 1
ATOM 2029 N N . VAL A 1 270 ? -18.922 -26.047 -6.953 1 91.44 270 VAL A N 1
ATOM 2030 C CA . VAL A 1 270 ? -18.078 -27.062 -7.562 1 91.44 270 VAL A CA 1
ATOM 2031 C C . VAL A 1 270 ? -18.812 -27.734 -8.719 1 91.44 270 VAL A C 1
ATOM 2033 O O . VAL A 1 270 ? -18.266 -27.844 -9.82 1 91.44 270 VAL A O 1
ATOM 2036 N N . PRO A 1 271 ? -20.062 -28.094 -8.539 1 93.75 271 PRO A N 1
ATOM 2037 C CA . PRO A 1 271 ? -20.766 -28.703 -9.664 1 93.75 271 PRO A CA 1
ATOM 2038 C C . PRO A 1 271 ? -20.859 -27.781 -10.875 1 93.75 271 PRO A C 1
ATOM 2040 O O . PRO A 1 271 ? -20.734 -28.234 -12.016 1 93.75 271 PRO A O 1
ATOM 2043 N N . GLY A 1 272 ? -21.141 -26.516 -10.578 1 94.88 272 GLY A N 1
ATOM 2044 C CA . GLY A 1 272 ? -21.172 -25.562 -11.672 1 94.88 272 GLY A CA 1
ATOM 2045 C C . GLY A 1 272 ? -19.844 -25.438 -12.398 1 94.88 272 GLY A C 1
ATOM 2046 O O . GLY A 1 272 ? -19.812 -25.312 -13.625 1 94.88 272 GLY A O 1
ATOM 2047 N N . GLN A 1 273 ? -18.828 -25.453 -11.695 1 94.44 273 GLN A N 1
ATOM 2048 C CA . GLN A 1 273 ? -17.484 -25.375 -12.281 1 94.44 273 GLN A CA 1
ATOM 2049 C C . GLN A 1 273 ? -17.188 -26.594 -13.133 1 94.44 273 GLN A C 1
ATOM 2051 O O . GLN A 1 273 ? -16.594 -26.484 -14.219 1 94.44 273 GLN A O 1
ATOM 2056 N N . ILE A 1 274 ? -17.594 -27.734 -12.641 1 96.25 274 ILE A N 1
ATOM 2057 C CA . ILE A 1 274 ? -17.391 -28.969 -13.383 1 96.25 274 ILE A CA 1
ATOM 2058 C C . ILE A 1 274 ? -18.188 -28.938 -14.68 1 96.25 274 ILE A C 1
ATOM 2060 O O . ILE A 1 274 ? -17.703 -29.344 -15.734 1 96.25 274 ILE A O 1
ATOM 2064 N N . LYS A 1 275 ? -19.344 -28.438 -14.578 1 97.19 275 LYS A N 1
ATOM 2065 C CA . LYS A 1 275 ? -20.188 -28.312 -15.766 1 97.19 275 LYS A CA 1
ATOM 2066 C C . LYS A 1 275 ? -19.516 -27.438 -16.828 1 97.19 275 LYS A C 1
ATOM 2068 O O . LYS A 1 275 ? -19.594 -27.734 -18.016 1 97.19 275 LYS A O 1
ATOM 2073 N N . LEU A 1 276 ? -18.938 -26.344 -16.406 1 97.44 276 LEU A N 1
ATOM 2074 C CA . LEU A 1 276 ? -18.219 -25.469 -17.328 1 97.44 276 LEU A CA 1
ATOM 2075 C C . LEU A 1 276 ? -17.094 -26.234 -18.031 1 97.44 276 LEU A C 1
ATOM 2077 O O . LEU A 1 276 ? -16.891 -26.094 -19.234 1 97.44 276 LEU A O 1
ATOM 2081 N N . LEU A 1 277 ? -16.375 -26.984 -17.266 1 98.06 277 LEU A N 1
ATOM 2082 C CA . LEU A 1 277 ? -15.25 -27.75 -17.812 1 98.06 277 LEU A CA 1
ATOM 2083 C C . LEU A 1 277 ? -15.75 -28.797 -18.812 1 98.06 277 LEU A C 1
ATOM 2085 O O . LEU A 1 277 ? -15.133 -29 -19.859 1 98.06 277 LEU A O 1
ATOM 2089 N N . GLU A 1 278 ? -16.828 -29.406 -18.453 1 97.69 278 GLU A N 1
ATOM 2090 C CA . GLU A 1 278 ? -17.406 -30.422 -19.328 1 97.69 278 GLU A CA 1
ATOM 2091 C C . GLU A 1 278 ? -17.875 -29.812 -20.641 1 97.69 278 GLU A C 1
ATOM 2093 O O . GLU A 1 278 ? -17.734 -30.422 -21.703 1 97.69 278 GLU A O 1
ATOM 2098 N N . GLN A 1 279 ? -18.469 -28.719 -20.516 1 97.88 279 GLN A N 1
ATOM 2099 C CA . GLN A 1 279 ? -18.891 -28 -21.719 1 97.88 279 GLN A CA 1
ATOM 2100 C C . GLN A 1 279 ? -17.688 -27.734 -22.641 1 97.88 279 GLN A C 1
ATOM 2102 O O . GLN A 1 279 ? -17.781 -27.906 -23.844 1 97.88 279 GLN A O 1
ATOM 2107 N N . LEU A 1 280 ? -16.625 -27.266 -22.062 1 98.38 280 LEU A N 1
ATOM 2108 C CA . LEU A 1 280 ? -15.422 -27.016 -22.844 1 98.38 280 LEU A CA 1
ATOM 2109 C C . LEU A 1 280 ? -14.891 -28.312 -23.438 1 98.38 280 LEU A C 1
ATOM 2111 O O . LEU A 1 280 ? -14.469 -28.328 -24.609 1 98.38 280 LEU A O 1
ATOM 2115 N N . GLN A 1 281 ? -14.883 -29.312 -22.641 1 98.06 281 GLN A N 1
ATOM 2116 C CA . GLN A 1 281 ? -14.438 -30.625 -23.094 1 98.06 281 GLN A CA 1
ATOM 2117 C C . GLN A 1 281 ? -15.211 -31.062 -24.344 1 98.06 281 GLN A C 1
ATOM 2119 O O . GLN A 1 281 ? -14.625 -31.562 -25.297 1 98.06 281 GLN A O 1
ATOM 2124 N N . VAL A 1 282 ? -16.484 -30.875 -24.281 1 97.62 282 VAL A N 1
ATOM 2125 C CA . VAL A 1 282 ? -17.344 -31.25 -25.406 1 97.62 282 VAL A CA 1
ATOM 2126 C C . VAL A 1 282 ? -16.969 -30.438 -26.641 1 97.62 282 VAL A C 1
ATOM 2128 O O . VAL A 1 282 ? -16.891 -30.969 -27.75 1 97.62 282 VAL A O 1
ATOM 2131 N N . MET A 1 283 ? -16.703 -29.203 -26.484 1 97.44 283 MET A N 1
ATOM 2132 C CA . MET A 1 283 ? -16.406 -28.281 -27.594 1 97.44 283 MET A CA 1
ATOM 2133 C C . MET A 1 283 ? -15.133 -28.719 -28.312 1 97.44 283 MET A C 1
ATOM 2135 O O . MET A 1 283 ? -14.992 -28.469 -29.516 1 97.44 283 MET A O 1
ATOM 2139 N N . ILE A 1 284 ? -14.25 -29.375 -27.594 1 97.62 284 ILE A N 1
ATOM 2140 C CA . ILE A 1 284 ? -12.953 -29.625 -28.234 1 97.62 284 ILE A CA 1
ATOM 2141 C C . ILE A 1 284 ? -12.734 -31.125 -28.391 1 97.62 284 ILE A C 1
ATOM 2143 O O . ILE A 1 284 ? -11.633 -31.562 -28.75 1 97.62 284 ILE A O 1
ATOM 2147 N N . SER A 1 285 ? -13.727 -31.953 -28.172 1 95.62 285 SER A N 1
ATOM 2148 C CA . SER A 1 285 ? -13.609 -33.406 -28.109 1 95.62 285 SER A CA 1
ATOM 2149 C C . SER A 1 285 ? -13.328 -34 -29.5 1 95.62 285 SER A C 1
ATOM 2151 O O . SER A 1 285 ? -12.695 -35.031 -29.609 1 95.62 285 SER A O 1
ATOM 2153 N N . ASN A 1 286 ? -13.672 -33.344 -30.531 1 93.81 286 ASN A N 1
ATOM 2154 C CA . ASN A 1 286 ? -13.547 -33.938 -31.859 1 93.81 286 ASN A CA 1
ATOM 2155 C C . ASN A 1 286 ? -12.336 -33.375 -32.594 1 93.81 286 ASN A C 1
ATOM 2157 O O . ASN A 1 286 ? -12.141 -33.656 -33.781 1 93.81 286 ASN A O 1
ATOM 2161 N N . LEU A 1 287 ? -11.547 -32.688 -31.938 1 96.25 287 LEU A N 1
ATOM 2162 C CA . LEU A 1 287 ? -10.375 -32.094 -32.594 1 96.25 287 LEU A CA 1
ATOM 2163 C C . LEU A 1 287 ? -9.234 -33.125 -32.625 1 96.25 287 LEU A C 1
ATOM 2165 O O . LEU A 1 287 ? -8.789 -33.594 -31.594 1 96.25 287 LEU A O 1
ATOM 2169 N N . PRO A 1 288 ? -8.766 -33.406 -33.844 1 94.31 288 PRO A N 1
ATOM 2170 C CA . PRO A 1 288 ? -7.625 -34.344 -33.906 1 94.31 288 PRO A CA 1
ATOM 2171 C C . PRO A 1 288 ? -6.418 -33.844 -33.125 1 94.31 288 PRO A C 1
ATOM 2173 O O . PRO A 1 288 ? -6.121 -32.625 -33.125 1 94.31 288 PRO A O 1
ATOM 2176 N N . GLY A 1 289 ? -5.797 -34.75 -32.375 1 96.69 289 GLY A N 1
ATOM 2177 C CA . GLY A 1 289 ? -4.559 -34.438 -31.688 1 96.69 289 GLY A CA 1
ATOM 2178 C C . GLY A 1 289 ? -4.785 -33.75 -30.359 1 96.69 289 GLY A C 1
ATOM 2179 O O . GLY A 1 289 ? -3.83 -33.406 -29.672 1 96.69 289 GLY A O 1
ATOM 2180 N N . ILE A 1 290 ? -6.078 -33.5 -29.984 1 97.25 290 ILE A N 1
ATOM 2181 C CA . ILE A 1 290 ? -6.422 -32.906 -28.703 1 97.25 290 ILE A CA 1
ATOM 2182 C C . ILE A 1 290 ? -7.148 -33.938 -27.844 1 97.25 290 ILE A C 1
ATOM 2184 O O . ILE A 1 290 ? -8.148 -34.531 -28.266 1 97.25 290 ILE A O 1
ATOM 2188 N N . LYS A 1 291 ? -6.645 -34.219 -26.734 1 97.5 291 LYS A N 1
ATOM 2189 C CA . LYS A 1 291 ? -7.328 -35 -25.703 1 97.5 291 LYS A CA 1
ATOM 2190 C C . LYS A 1 291 ? -7.559 -34.156 -24.453 1 97.5 291 LYS A C 1
ATOM 2192 O O . LYS A 1 291 ? -6.723 -33.344 -24.078 1 97.5 291 LYS A O 1
ATOM 2197 N N . SER A 1 292 ? -8.672 -34.312 -23.844 1 97.75 292 SER A N 1
ATOM 2198 C CA . SER A 1 292 ? -8.961 -33.531 -22.641 1 97.75 292 SER A CA 1
ATOM 2199 C C . SER A 1 292 ? -9.633 -34.375 -21.562 1 97.75 292 SER A C 1
ATOM 2201 O O . SER A 1 292 ? -10.406 -35.281 -21.891 1 97.75 292 SER A O 1
ATOM 2203 N N . VAL A 1 293 ? -9.312 -34.188 -20.328 1 96.94 293 VAL A N 1
ATOM 2204 C CA . VAL A 1 293 ? -9.875 -34.906 -19.203 1 96.94 293 VAL A CA 1
ATOM 2205 C C . VAL A 1 293 ? -10.07 -33.969 -18.016 1 96.94 293 VAL A C 1
ATOM 2207 O O . VAL A 1 293 ? -9.211 -33.125 -17.734 1 96.94 293 VAL A O 1
ATOM 2210 N N . VAL A 1 294 ? -11.211 -34.031 -17.391 1 96.88 294 VAL A N 1
ATOM 2211 C CA . VAL A 1 294 ? -11.438 -33.281 -16.156 1 96.88 294 VAL A CA 1
ATOM 2212 C C . VAL A 1 294 ? -10.781 -34 -14.984 1 96.88 294 VAL A C 1
ATOM 2214 O O . VAL A 1 294 ? -11.078 -35.188 -14.727 1 96.88 294 VAL A O 1
ATOM 2217 N N . GLU A 1 295 ? -9.898 -33.312 -14.312 1 94.5 295 GLU A N 1
ATOM 2218 C CA . GLU A 1 295 ? -9.141 -33.906 -13.219 1 94.5 295 GLU A CA 1
ATOM 2219 C C . GLU A 1 295 ? -9.328 -33.125 -11.93 1 94.5 295 GLU A C 1
ATOM 2221 O O . GLU A 1 295 ? -9.391 -31.891 -11.953 1 94.5 295 GLU A O 1
ATOM 2226 N N . GLN A 1 296 ? -9.398 -33.844 -10.906 1 90.19 296 GLN A N 1
ATOM 2227 C CA . GLN A 1 296 ? -9.43 -33.219 -9.594 1 90.19 296 GLN A CA 1
ATOM 2228 C C . GLN A 1 296 ? -8.023 -32.844 -9.125 1 90.19 296 GLN A C 1
ATOM 2230 O O . GLN A 1 296 ? -7.051 -33.5 -9.508 1 90.19 296 GLN A O 1
ATOM 2235 N N . ASP A 1 297 ? -7.918 -31.781 -8.344 1 80.5 297 ASP A N 1
ATOM 2236 C CA . ASP A 1 297 ? -6.664 -31.359 -7.727 1 80.5 297 ASP A CA 1
ATOM 2237 C C . ASP A 1 297 ? -5.973 -32.531 -7.031 1 80.5 297 ASP A C 1
ATOM 2239 O O . ASP A 1 297 ? -6.633 -33.344 -6.395 1 80.5 297 ASP A O 1
ATOM 2243 N N . GLU A 1 298 ? -4.695 -32.594 -7.184 1 71.44 298 GLU A N 1
ATOM 2244 C CA . GLU A 1 298 ? -3.922 -33.719 -6.707 1 71.44 298 GLU A CA 1
ATOM 2245 C C . GLU A 1 298 ? -3.986 -33.844 -5.184 1 71.44 298 GLU A C 1
ATOM 2247 O O . GLU A 1 298 ? -3.82 -34.938 -4.629 1 71.44 298 GLU A O 1
ATOM 2252 N N . ALA A 1 299 ? -4.109 -32.688 -4.586 1 65.5 299 ALA A N 1
ATOM 2253 C CA . ALA A 1 299 ? -4.117 -32.688 -3.125 1 65.5 299 ALA A CA 1
ATOM 2254 C C . ALA A 1 299 ? -5.48 -33.125 -2.586 1 65.5 299 ALA A C 1
ATOM 2256 O O . ALA A 1 299 ? -5.688 -33.156 -1.371 1 65.5 299 ALA A O 1
ATOM 2257 N N . GLY A 1 300 ? -6.461 -33.438 -3.434 1 68.94 300 GLY A N 1
ATOM 2258 C CA . GLY A 1 300 ? -7.766 -33.906 -3.018 1 68.94 300 GLY A CA 1
ATOM 2259 C C . GLY A 1 300 ? -8.758 -32.812 -2.74 1 68.94 300 GLY A C 1
ATOM 2260 O O . GLY A 1 300 ? -9.883 -33.062 -2.291 1 68.94 300 GLY A O 1
ATOM 2261 N N . ARG A 1 301 ? -8.43 -31.672 -2.904 1 72.81 301 ARG A N 1
ATOM 2262 C CA . ARG A 1 301 ? -9.367 -30.562 -2.729 1 72.81 301 ARG A CA 1
ATOM 2263 C C . ARG A 1 301 ? -10.477 -30.609 -3.768 1 72.81 301 ARG A C 1
ATOM 2265 O O . ARG A 1 301 ? -10.312 -31.203 -4.84 1 72.81 301 ARG A O 1
ATOM 2272 N N . GLU A 1 302 ? -11.602 -30.078 -3.395 1 80.88 302 GLU A N 1
ATOM 2273 C CA . GLU A 1 302 ? -12.727 -30 -4.328 1 80.88 302 GLU A CA 1
ATOM 2274 C C . GLU A 1 302 ? -12.477 -28.938 -5.395 1 80.88 302 GLU A C 1
ATOM 2276 O O . GLU A 1 302 ? -13.25 -27.984 -5.531 1 80.88 302 GLU A O 1
ATOM 2281 N N . LEU A 1 303 ? -11.391 -29.062 -6.105 1 86.5 303 LEU A N 1
ATOM 2282 C CA . LEU A 1 303 ? -10.953 -28.234 -7.223 1 86.5 303 LEU A CA 1
ATOM 2283 C C . LEU A 1 303 ? -10.695 -29.094 -8.461 1 86.5 303 LEU A C 1
ATOM 2285 O O . LEU A 1 303 ? -9.992 -30.094 -8.391 1 86.5 303 LEU A O 1
ATOM 2289 N N . TYR A 1 304 ? -11.359 -28.766 -9.469 1 94.06 304 TYR A N 1
ATOM 2290 C CA . TYR A 1 304 ? -11.266 -29.516 -10.711 1 94.06 304 TYR A CA 1
ATOM 2291 C C . TYR A 1 304 ? -10.734 -28.641 -11.836 1 94.06 304 TYR A C 1
ATOM 2293 O O . TYR A 1 304 ? -11.016 -27.438 -11.875 1 94.06 304 TYR A O 1
ATOM 2301 N N . ARG A 1 305 ? -9.984 -29.234 -12.688 1 96.56 305 ARG A N 1
ATOM 2302 C CA . ARG A 1 305 ? -9.453 -28.547 -13.859 1 96.56 305 ARG A CA 1
ATOM 2303 C C . ARG A 1 305 ? -9.57 -29.422 -15.109 1 96.56 305 ARG A C 1
ATOM 2305 O O . ARG A 1 305 ? -9.711 -30.641 -15.008 1 96.56 305 ARG A O 1
ATOM 2312 N N . LEU A 1 306 ? -9.578 -28.812 -16.203 1 98 306 LEU A N 1
ATOM 2313 C CA . LEU A 1 306 ? -9.531 -29.547 -17.469 1 98 306 LEU A CA 1
ATOM 2314 C C . LEU A 1 306 ? -8.094 -29.656 -17.969 1 98 306 LEU A C 1
ATOM 2316 O O . LEU A 1 306 ? -7.445 -28.641 -18.25 1 98 306 LEU A O 1
ATOM 2320 N N . LYS A 1 307 ? -7.648 -30.812 -18.031 1 97.94 307 LYS A N 1
ATOM 2321 C CA . LYS A 1 307 ? -6.355 -31.109 -18.641 1 97.94 307 LYS A CA 1
ATOM 2322 C C . LYS A 1 307 ? -6.488 -31.266 -20.141 1 97.94 307 LYS A C 1
ATOM 2324 O O . LYS A 1 307 ? -7.27 -32.094 -20.625 1 97.94 307 LYS A O 1
ATOM 2329 N N . ILE A 1 308 ? -5.77 -30.5 -20.906 1 98.19 308 ILE A N 1
ATOM 2330 C CA . ILE A 1 308 ? -5.746 -30.562 -22.359 1 98.19 308 ILE A CA 1
ATOM 2331 C C . ILE A 1 308 ? -4.383 -31.062 -22.828 1 98.19 308 ILE A C 1
ATOM 2333 O O . ILE A 1 308 ? -3.357 -30.438 -22.562 1 98.19 308 ILE A O 1
ATOM 2337 N N . ILE A 1 309 ? -4.387 -32.156 -23.469 1 98.06 309 ILE A N 1
ATOM 2338 C CA . ILE A 1 309 ? -3.166 -32.75 -23.984 1 98.06 309 ILE A CA 1
ATOM 2339 C C . ILE A 1 309 ? -3.066 -32.531 -25.484 1 98.06 309 ILE A C 1
ATOM 2341 O O . ILE A 1 309 ? -3.986 -32.875 -26.234 1 98.06 309 ILE A O 1
ATOM 2345 N N . ILE A 1 310 ? -1.965 -31.984 -25.906 1 97.69 310 ILE A N 1
ATOM 2346 C CA . ILE A 1 310 ? -1.698 -31.703 -27.312 1 97.69 310 ILE A CA 1
ATOM 2347 C C . ILE A 1 310 ? -0.71 -32.719 -27.875 1 97.69 310 ILE A C 1
ATOM 2349 O O . ILE A 1 310 ? 0.379 -32.906 -27.312 1 97.69 310 ILE A O 1
ATOM 2353 N N . ASP A 1 311 ? -1.028 -33.406 -28.922 1 96.75 311 ASP A N 1
ATOM 2354 C CA . ASP A 1 311 ? -0.143 -34.344 -29.594 1 96.75 311 ASP A CA 1
ATOM 2355 C C . ASP A 1 311 ? 0.541 -33.688 -30.797 1 96.75 311 ASP A C 1
ATOM 2357 O O . ASP A 1 311 ? -0.032 -33.656 -31.891 1 96.75 311 ASP A O 1
ATOM 2361 N N . PRO A 1 312 ? 1.736 -33.375 -30.625 1 95.12 312 PRO A N 1
ATOM 2362 C CA . PRO A 1 312 ? 2.422 -32.656 -31.703 1 95.12 312 PRO A CA 1
ATOM 2363 C C . PRO A 1 312 ? 2.643 -33.562 -32.938 1 95.12 312 PRO A C 1
ATOM 2365 O O . PRO A 1 312 ? 2.949 -33.062 -34 1 95.12 312 PRO A O 1
ATOM 2368 N N . ASN A 1 313 ? 2.561 -34.875 -32.781 1 94.62 313 ASN A N 1
ATOM 2369 C CA . ASN A 1 313 ? 2.711 -35.75 -33.906 1 94.62 313 ASN A CA 1
ATOM 2370 C C . ASN A 1 313 ? 1.503 -35.688 -34.844 1 94.62 313 ASN A C 1
ATOM 2372 O O . ASN A 1 313 ? 1.612 -36 -36.031 1 94.62 313 ASN A O 1
ATOM 2376 N N . ILE A 1 314 ? 0.416 -35.375 -34.281 1 95.5 314 ILE A N 1
ATOM 2377 C CA . ILE A 1 314 ? -0.812 -35.219 -35.062 1 95.5 314 ILE A CA 1
ATOM 2378 C C . ILE A 1 314 ? -1.006 -33.781 -35.469 1 95.5 314 ILE A C 1
ATOM 2380 O O . ILE A 1 314 ? -1.377 -33.5 -36.594 1 95.5 314 ILE A O 1
ATOM 2384 N N . LEU A 1 315 ? -0.634 -32.969 -34.469 1 93.44 315 LEU A N 1
ATOM 2385 C CA . LEU A 1 315 ? -0.765 -31.547 -34.688 1 93.44 315 LEU A CA 1
ATOM 2386 C C . LEU A 1 315 ? 0.587 -30.922 -35.031 1 93.44 315 LEU A C 1
ATOM 2388 O O . LEU A 1 315 ? 1.621 -31.375 -34.531 1 93.44 315 LEU A O 1
ATOM 2392 N N . ASN A 1 316 ? 0.874 -30.078 -35.875 1 92.62 316 ASN A N 1
ATOM 2393 C CA . ASN A 1 316 ? 2.105 -29.406 -36.312 1 92.62 316 ASN A CA 1
ATOM 2394 C C . ASN A 1 316 ? 2.475 -28.266 -35.344 1 92.62 316 ASN A C 1
ATOM 2396 O O . ASN A 1 316 ? 3.104 -27.297 -35.781 1 92.62 316 ASN A O 1
ATOM 2400 N N . PHE A 1 317 ? 1.905 -28.281 -34.094 1 96.06 317 PHE A N 1
ATOM 2401 C CA . PHE A 1 317 ? 2.273 -27.281 -33.094 1 96.06 317 PHE A CA 1
ATOM 2402 C C . PHE A 1 317 ? 2.32 -27.891 -31.703 1 96.06 317 PHE A C 1
ATOM 2404 O O . PHE A 1 317 ? 1.804 -29 -31.484 1 96.06 317 PHE A O 1
ATOM 2411 N N . LYS A 1 318 ? 2.959 -27.234 -30.75 1 97.25 318 LYS A N 1
ATOM 2412 C CA . LYS A 1 318 ? 3.105 -27.641 -29.359 1 97.25 318 LYS A CA 1
ATOM 2413 C C . LYS A 1 318 ? 2.246 -26.766 -28.438 1 97.25 318 LYS A C 1
ATOM 2415 O O . LYS A 1 318 ? 1.651 -25.781 -28.891 1 97.25 318 LYS A O 1
ATOM 2420 N N . ALA A 1 319 ? 2.17 -27.156 -27.203 1 97.56 319 ALA A N 1
ATOM 2421 C CA . ALA A 1 319 ? 1.39 -26.422 -26.219 1 97.56 319 ALA A CA 1
ATOM 2422 C C . ALA A 1 319 ? 1.837 -24.953 -26.141 1 97.56 319 ALA A C 1
ATOM 2424 O O . ALA A 1 319 ? 1.007 -24.047 -26.047 1 97.56 319 ALA A O 1
ATOM 2425 N N . ASN A 1 320 ? 3.123 -24.688 -26.219 1 97.81 320 ASN A N 1
ATOM 2426 C CA . ASN A 1 320 ? 3.664 -23.344 -26.109 1 97.81 320 ASN A CA 1
ATOM 2427 C C . ASN A 1 320 ? 3.178 -22.438 -27.234 1 97.81 320 ASN A C 1
ATOM 2429 O O . ASN A 1 320 ? 2.982 -21.25 -27.047 1 97.81 320 ASN A O 1
ATOM 2433 N N . ASP A 1 321 ? 2.982 -23.016 -28.391 1 97.5 321 ASP A N 1
ATOM 2434 C CA . ASP A 1 321 ? 2.461 -22.266 -29.516 1 97.5 321 ASP A CA 1
ATOM 2435 C C . ASP A 1 321 ? 1.021 -21.812 -29.266 1 97.5 321 ASP A C 1
ATOM 2437 O O . ASP A 1 321 ? 0.658 -20.672 -29.547 1 97.5 321 ASP A O 1
ATOM 2441 N N . LEU A 1 322 ? 0.248 -22.75 -28.781 1 97.56 322 LEU A N 1
ATOM 2442 C CA . LEU A 1 322 ? -1.143 -22.438 -28.469 1 97.56 322 LEU A CA 1
ATOM 2443 C C . LEU A 1 322 ? -1.23 -21.406 -27.344 1 97.56 322 LEU A C 1
ATOM 2445 O O . LEU A 1 322 ? -2.059 -20.5 -27.391 1 97.56 322 LEU A O 1
ATOM 2449 N N . ILE A 1 323 ? -0.366 -21.547 -26.328 1 98.06 323 ILE A N 1
ATOM 2450 C CA . ILE A 1 323 ? -0.302 -20.594 -25.219 1 98.06 323 ILE A CA 1
ATOM 2451 C C . ILE A 1 323 ? 0.047 -19.203 -25.734 1 98.06 323 ILE A C 1
ATOM 2453 O O . ILE A 1 323 ? -0.572 -18.219 -25.344 1 98.06 323 ILE A O 1
ATOM 2457 N N . ASN A 1 324 ? 1.024 -19.141 -26.594 1 97.75 324 ASN A N 1
ATOM 2458 C CA . ASN A 1 324 ? 1.405 -17.875 -27.203 1 97.75 324 ASN A CA 1
ATOM 2459 C C . ASN A 1 324 ? 0.241 -17.25 -27.969 1 97.75 324 ASN A C 1
ATOM 2461 O O . ASN A 1 324 ? 0.043 -16.031 -27.922 1 97.75 324 ASN A O 1
ATOM 2465 N N . TYR A 1 325 ? -0.459 -18.109 -28.688 1 97.56 325 TYR A N 1
ATOM 2466 C CA . TYR A 1 325 ? -1.648 -17.656 -29.391 1 97.56 325 TYR A CA 1
ATOM 2467 C C . TYR A 1 325 ? -2.678 -17.078 -28.438 1 97.56 325 TYR A C 1
ATOM 2469 O O . TYR A 1 325 ? -3.244 -16.016 -28.672 1 97.56 325 TYR A O 1
ATOM 2477 N N . PHE A 1 326 ? -2.934 -17.766 -27.297 1 97.88 326 PHE A N 1
ATOM 2478 C CA . PHE A 1 326 ? -3.861 -17.328 -26.266 1 97.88 326 PHE A CA 1
ATOM 2479 C C . PHE A 1 326 ? -3.465 -15.945 -25.75 1 97.88 326 PHE A C 1
ATOM 2481 O O . PHE A 1 326 ? -4.301 -15.047 -25.656 1 97.88 326 PHE A O 1
ATOM 2488 N N . GLU A 1 327 ? -2.189 -15.695 -25.438 1 96.94 327 GLU A N 1
ATOM 2489 C CA . GLU A 1 327 ? -1.688 -14.531 -24.703 1 96.94 327 GLU A CA 1
ATOM 2490 C C . GLU A 1 327 ? -1.547 -13.328 -25.625 1 96.94 327 GLU A C 1
ATOM 2492 O O . GLU A 1 327 ? -1.411 -12.195 -25.172 1 96.94 327 GLU A O 1
ATOM 2497 N N . ASN A 1 328 ? -1.616 -13.57 -26.953 1 95.88 328 ASN A N 1
ATOM 2498 C CA . ASN A 1 328 ? -1.511 -12.484 -27.922 1 95.88 328 ASN A CA 1
ATOM 2499 C C . ASN A 1 328 ? -2.848 -12.211 -28.594 1 95.88 328 ASN A C 1
ATOM 2501 O O . ASN A 1 328 ? -2.912 -11.453 -29.562 1 95.88 328 ASN A O 1
ATOM 2505 N N . ASN A 1 329 ? -3.883 -12.805 -28.125 1 94.44 329 ASN A N 1
ATOM 2506 C CA . ASN A 1 329 ? -5.227 -12.602 -28.656 1 94.44 329 ASN A CA 1
ATOM 2507 C C . ASN A 1 329 ? -5.938 -11.445 -27.953 1 94.44 329 ASN A C 1
ATOM 2509 O O . ASN A 1 329 ? -5.402 -10.859 -27.016 1 94.44 329 ASN A O 1
ATOM 2513 N N . ASP A 1 330 ? -7.062 -11.117 -28.5 1 92.38 330 ASP A N 1
ATOM 2514 C CA . ASP A 1 330 ? -8 -10.188 -27.875 1 92.38 330 ASP A CA 1
ATOM 2515 C C . ASP A 1 330 ? -9.391 -10.805 -27.766 1 92.38 330 ASP A C 1
ATOM 2517 O O . ASP A 1 330 ? -10.102 -10.93 -28.766 1 92.38 330 ASP A O 1
ATOM 2521 N N . PRO A 1 331 ? -9.727 -11.133 -26.547 1 95.06 331 PRO A N 1
ATOM 2522 C CA . PRO A 1 331 ? -9.117 -10.992 -25.219 1 95.06 331 PRO A CA 1
ATOM 2523 C C . PRO A 1 331 ? -7.91 -11.898 -25.016 1 95.06 331 PRO A C 1
ATOM 2525 O O . PRO A 1 331 ? -7.805 -12.945 -25.672 1 95.06 331 PRO A O 1
ATOM 2528 N N . ILE A 1 332 ? -7.078 -11.422 -24.156 1 96.88 332 ILE A N 1
ATOM 2529 C CA . ILE A 1 332 ? -5.957 -12.242 -23.703 1 96.88 332 ILE A CA 1
ATOM 2530 C C . ILE A 1 332 ? -6.473 -13.406 -22.875 1 96.88 332 ILE A C 1
ATOM 2532 O O . ILE A 1 332 ? -7.355 -13.234 -22.031 1 96.88 332 ILE A O 1
ATOM 2536 N N . LEU A 1 333 ? -6.023 -14.586 -23.109 1 97.56 333 LEU A N 1
ATOM 2537 C CA . LEU A 1 333 ? -6.355 -15.766 -22.312 1 97.56 333 LEU A CA 1
ATOM 2538 C C . LEU A 1 333 ? -5.129 -16.266 -21.562 1 97.56 333 LEU A C 1
ATOM 2540 O O . LEU A 1 333 ? -4.098 -16.562 -22.172 1 97.56 333 LEU A O 1
ATOM 2544 N N . ILE A 1 334 ? -5.277 -16.344 -20.25 1 97.19 334 ILE A N 1
ATOM 2545 C CA . ILE A 1 334 ? -4.203 -16.859 -19.422 1 97.19 334 ILE A CA 1
ATOM 2546 C C . ILE A 1 334 ? -4.594 -18.234 -18.875 1 97.19 334 ILE A C 1
ATOM 2548 O O . ILE A 1 334 ? -5.617 -18.375 -18.203 1 97.19 334 ILE A O 1
ATOM 2552 N N . THR A 1 335 ? -3.775 -19.234 -19.172 1 97.31 335 THR A N 1
ATOM 25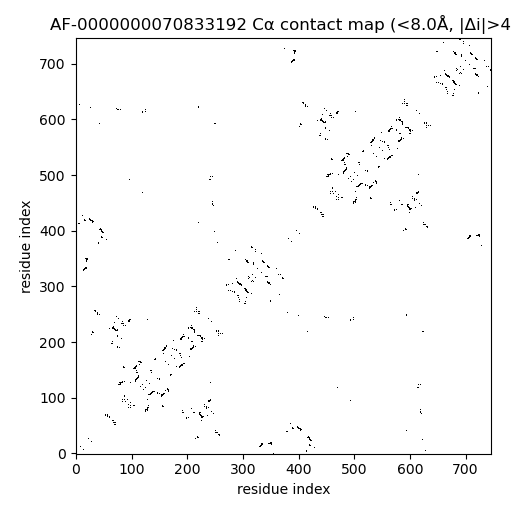53 C CA . THR A 1 335 ? -4.012 -20.609 -18.719 1 97.31 335 THR A CA 1
ATOM 2554 C C . THR A 1 335 ? -2.91 -21.062 -17.766 1 97.31 335 THR A C 1
ATOM 2556 O O . THR A 1 335 ? -1.942 -20.344 -17.531 1 97.31 335 THR A O 1
ATOM 2559 N N . ARG A 1 336 ? -3.146 -22.172 -17.141 1 94.5 336 ARG A N 1
ATOM 2560 C CA . ARG A 1 336 ? -2.137 -22.781 -16.281 1 94.5 336 ARG A CA 1
ATOM 2561 C C . ARG A 1 336 ? -1.153 -23.609 -17.094 1 94.5 336 ARG A C 1
ATOM 2563 O O . ARG A 1 336 ? -1.524 -24.656 -17.641 1 94.5 336 ARG A O 1
ATOM 2570 N N . ASN A 1 337 ? 0.152 -23.25 -17.078 1 94.5 337 ASN A N 1
ATOM 2571 C CA . ASN A 1 337 ? 1.062 -23.766 -18.094 1 94.5 337 ASN A CA 1
ATOM 2572 C C . ASN A 1 337 ? 2.262 -24.469 -17.469 1 94.5 337 ASN A C 1
ATOM 2574 O O . ASN A 1 337 ? 3.309 -24.609 -18.109 1 94.5 337 ASN A O 1
ATOM 2578 N N . ASN A 1 338 ? 2.143 -24.969 -16.297 1 88.25 338 ASN A N 1
ATOM 2579 C CA . ASN A 1 338 ? 3.244 -25.609 -15.578 1 88.25 338 ASN A CA 1
ATOM 2580 C C . ASN A 1 338 ? 3.721 -26.859 -16.297 1 88.25 338 ASN A C 1
ATOM 2582 O O . ASN A 1 338 ? 4.855 -27.297 -16.109 1 88.25 338 ASN A O 1
ATOM 2586 N N . TYR A 1 339 ? 2.914 -27.469 -17.203 1 92.88 339 TYR A N 1
ATOM 2587 C CA . TYR A 1 339 ? 3.266 -28.688 -17.891 1 92.88 339 TYR A CA 1
ATOM 2588 C C . TYR A 1 339 ? 3.305 -28.469 -19.406 1 92.88 339 TYR A C 1
ATOM 2590 O O . TYR A 1 339 ? 3.119 -29.406 -20.188 1 92.88 339 TYR A O 1
ATOM 2598 N N . ALA A 1 340 ? 3.467 -27.266 -19.781 1 96.31 340 ALA A N 1
ATOM 2599 C CA . ALA A 1 340 ? 3.482 -26.938 -21.203 1 96.31 340 ALA A CA 1
ATOM 2600 C C . ALA A 1 340 ? 4.57 -27.719 -21.938 1 96.31 340 ALA A C 1
ATOM 2602 O O . ALA A 1 340 ? 4.395 -28.094 -23.094 1 96.31 340 ALA A O 1
ATOM 2603 N N . ASN A 1 341 ? 5.695 -27.922 -21.25 1 96 341 ASN A N 1
ATOM 2604 C CA . ASN A 1 341 ? 6.801 -28.656 -21.859 1 96 341 ASN A CA 1
ATOM 2605 C C . ASN A 1 341 ? 6.41 -30.109 -22.172 1 96 341 ASN A C 1
ATOM 2607 O O . ASN A 1 341 ? 7.055 -30.766 -22.984 1 96 341 ASN A O 1
ATOM 2611 N N . LYS A 1 342 ? 5.441 -30.594 -21.484 1 96.94 342 LYS A N 1
ATOM 2612 C CA . LYS A 1 342 ? 4.91 -31.922 -21.75 1 96.94 342 LYS A CA 1
ATOM 2613 C C . LYS A 1 342 ? 3.684 -31.859 -22.656 1 96.94 342 LYS A C 1
ATOM 2615 O O . LYS A 1 342 ? 2.912 -32.812 -22.734 1 96.94 342 LYS A O 1
ATOM 2620 N N . ASN A 1 343 ? 3.432 -30.672 -23.188 1 97.94 343 ASN A N 1
ATOM 2621 C CA . ASN A 1 343 ? 2.34 -30.391 -24.125 1 97.94 343 ASN A CA 1
ATOM 2622 C C . ASN A 1 343 ? 0.98 -30.516 -23.438 1 97.94 343 ASN A C 1
ATOM 2624 O O . ASN A 1 343 ? 0.025 -31.016 -24.047 1 97.94 343 ASN A O 1
ATOM 2628 N N . ILE A 1 344 ? 0.958 -30.094 -22.172 1 97.88 344 ILE A N 1
ATOM 2629 C CA . ILE A 1 344 ? -0.273 -30.109 -21.391 1 97.88 344 ILE A CA 1
ATOM 2630 C C . ILE A 1 344 ? -0.615 -28.672 -20.938 1 97.88 344 ILE A C 1
ATOM 2632 O O . ILE A 1 344 ? 0.26 -27.938 -20.5 1 97.88 344 ILE A O 1
ATOM 2636 N N . ILE A 1 345 ? -1.873 -28.297 -21.141 1 97.75 345 ILE A N 1
ATOM 2637 C CA . ILE A 1 345 ? -2.428 -27.031 -20.656 1 97.75 345 ILE A CA 1
ATOM 2638 C C . ILE A 1 345 ? -3.598 -27.312 -19.719 1 97.75 345 ILE A C 1
ATOM 2640 O O . ILE A 1 345 ? -4.453 -28.156 -20 1 97.75 345 ILE A O 1
ATOM 2644 N N . TYR A 1 346 ? -3.635 -26.625 -18.594 1 96.88 346 TYR A N 1
ATOM 2645 C CA . TYR A 1 346 ? -4.766 -26.781 -17.688 1 96.88 346 TYR A CA 1
ATOM 2646 C C . TYR A 1 346 ? -5.668 -25.547 -17.734 1 96.88 346 TYR A C 1
ATOM 2648 O O . TYR A 1 346 ? -5.184 -24.422 -17.812 1 96.88 346 TYR A O 1
ATOM 2656 N N . ILE A 1 347 ? -6.922 -25.781 -17.672 1 97.81 347 ILE A N 1
ATOM 2657 C CA . ILE A 1 347 ? -7.93 -24.719 -17.562 1 97.81 347 ILE A CA 1
ATOM 2658 C C . ILE A 1 347 ? -8.555 -24.75 -16.172 1 97.81 347 ILE A C 1
ATOM 2660 O O . ILE A 1 347 ? -9.188 -25.75 -15.789 1 97.81 347 ILE A O 1
ATOM 2664 N N . ASP A 1 348 ? -8.359 -23.703 -15.445 1 95.69 348 ASP A N 1
ATOM 2665 C CA . ASP A 1 348 ? -8.969 -23.516 -14.133 1 95.69 348 ASP A CA 1
ATOM 2666 C C . ASP A 1 348 ? -10.297 -22.766 -14.242 1 95.69 348 ASP A C 1
ATOM 2668 O O . ASP A 1 348 ? -10.336 -21.641 -14.734 1 95.69 348 ASP A O 1
ATOM 2672 N N . PRO A 1 349 ? -11.398 -23.375 -13.797 1 95.5 349 PRO A N 1
ATOM 2673 C CA . PRO A 1 349 ? -12.719 -22.797 -14.047 1 95.5 349 PRO A CA 1
ATOM 2674 C C . PRO A 1 349 ? -13.109 -21.75 -13.016 1 95.5 349 PRO A C 1
ATOM 2676 O O . PRO A 1 349 ? -14.141 -21.094 -13.156 1 95.5 349 PRO A O 1
ATOM 2679 N N . ARG A 1 350 ? -12.461 -21.516 -12.008 1 91.25 350 ARG A N 1
ATOM 2680 C CA . ARG A 1 350 ? -12.883 -20.781 -10.828 1 91.25 350 ARG A CA 1
ATOM 2681 C C . ARG A 1 350 ? -13.195 -19.328 -11.172 1 91.25 350 ARG A C 1
ATOM 2683 O O . ARG A 1 350 ? -14.078 -18.719 -10.57 1 91.25 350 ARG A O 1
ATOM 2690 N N . ALA A 1 351 ? -12.469 -18.797 -12.156 1 92.94 351 ALA A N 1
ATOM 2691 C CA . ALA A 1 351 ? -12.688 -17.391 -12.516 1 92.94 351 ALA A CA 1
ATOM 2692 C C . ALA A 1 351 ? -13.461 -17.281 -13.828 1 92.94 351 ALA A C 1
ATOM 2694 O O . ALA A 1 351 ? -13.531 -16.203 -14.422 1 92.94 351 ALA A O 1
ATOM 2695 N N . LEU A 1 352 ? -14.039 -18.328 -14.289 1 94.75 352 LEU A N 1
ATOM 2696 C CA . LEU A 1 352 ? -14.625 -18.328 -15.625 1 94.75 352 LEU A CA 1
ATOM 2697 C C . LEU A 1 352 ? -16.141 -18.234 -15.555 1 94.75 352 LEU A C 1
ATOM 2699 O O . LEU A 1 352 ? -16.766 -18.828 -14.672 1 94.75 352 LEU A O 1
ATOM 2703 N N . ALA A 1 353 ? -16.656 -17.453 -16.469 1 91.62 353 ALA A N 1
ATOM 2704 C CA . ALA A 1 353 ? -18.094 -17.422 -16.734 1 91.62 353 ALA A CA 1
ATOM 2705 C C . ALA A 1 353 ? -18.438 -18.281 -17.953 1 91.62 353 ALA A C 1
ATOM 2707 O O . ALA A 1 353 ? -17.562 -18.641 -18.734 1 91.62 353 ALA A O 1
ATOM 2708 N N . PRO A 1 354 ? -19.703 -18.594 -18.031 1 93.69 354 PRO A N 1
ATOM 2709 C CA . PRO A 1 354 ? -20.125 -19.422 -19.188 1 93.69 354 PRO A CA 1
ATOM 2710 C C . PRO A 1 354 ? -19.688 -18.812 -20.516 1 93.69 354 PRO A C 1
ATOM 2712 O O . PRO A 1 354 ? -19.281 -19.547 -21.422 1 93.69 354 PRO A O 1
ATOM 2715 N N . GLU A 1 355 ? -19.734 -17.5 -20.594 1 94.56 355 GLU A N 1
ATOM 2716 C CA . GLU A 1 355 ? -19.344 -16.844 -21.828 1 94.56 355 GLU A CA 1
ATOM 2717 C C . GLU A 1 355 ? -17.859 -17.031 -22.125 1 94.56 355 GLU A C 1
ATOM 2719 O O . GLU A 1 355 ? -17.453 -17.094 -23.281 1 94.56 355 GLU A O 1
ATOM 2724 N N . ASP A 1 356 ? -17.078 -17.156 -21.125 1 96.19 356 ASP A N 1
ATOM 2725 C CA . ASP A 1 356 ? -15.641 -17.359 -21.297 1 96.19 356 ASP A CA 1
ATOM 2726 C C . ASP A 1 356 ? -15.359 -18.734 -21.906 1 96.19 356 ASP A C 1
ATOM 2728 O O . ASP A 1 356 ? -14.414 -18.891 -22.688 1 96.19 356 ASP A O 1
ATOM 2732 N N . ILE A 1 357 ? -16.203 -19.688 -21.562 1 97.19 357 ILE A N 1
ATOM 2733 C CA . ILE A 1 357 ? -16.047 -21.062 -22.047 1 97.19 357 ILE A CA 1
ATOM 2734 C C . ILE A 1 357 ? -16.188 -21.094 -23.562 1 97.19 357 ILE A C 1
ATOM 2736 O O . ILE A 1 357 ? -15.398 -21.75 -24.25 1 97.19 357 ILE A O 1
ATOM 2740 N N . LYS A 1 358 ? -17.109 -20.391 -24.016 1 96.62 358 LYS A N 1
ATOM 2741 C CA . LYS A 1 358 ? -17.328 -20.312 -25.453 1 96.62 358 LYS A CA 1
ATOM 2742 C C . LYS A 1 358 ? -16.125 -19.688 -26.156 1 96.62 358 LYS A C 1
ATOM 2744 O O . LYS A 1 358 ? -15.695 -20.172 -27.219 1 96.62 358 LYS A O 1
ATOM 2749 N N . VAL A 1 359 ? -15.641 -18.688 -25.562 1 96.94 359 VAL A N 1
ATOM 2750 C CA . VAL A 1 359 ? -14.484 -18 -26.141 1 96.94 359 VAL A CA 1
ATOM 2751 C C . VAL A 1 359 ? -13.281 -18.938 -26.156 1 96.94 359 VAL A C 1
ATOM 2753 O O . VAL A 1 359 ? -12.602 -19.062 -27.188 1 96.94 359 VAL A O 1
ATOM 2756 N N . ILE A 1 360 ? -12.992 -19.656 -25.094 1 98.06 360 ILE A N 1
ATOM 2757 C CA . ILE A 1 360 ? -11.844 -20.547 -24.984 1 98.06 360 ILE A CA 1
ATOM 2758 C C . ILE A 1 360 ? -11.961 -21.672 -26 1 98.06 360 ILE A C 1
ATOM 2760 O O . ILE A 1 360 ? -11 -21.969 -26.719 1 98.06 360 ILE A O 1
ATOM 2764 N N . GLY A 1 361 ? -13.117 -22.297 -26.062 1 97.88 361 GLY A N 1
ATOM 2765 C CA . GLY A 1 361 ? -13.344 -23.359 -27.031 1 97.88 361 GLY A CA 1
ATOM 2766 C C . GLY A 1 361 ? -13.117 -22.906 -28.469 1 97.88 361 GLY A C 1
ATOM 2767 O O . GLY A 1 361 ? -12.461 -23.609 -29.234 1 97.88 361 GLY A O 1
ATOM 2768 N N . THR A 1 362 ? -13.633 -21.719 -28.766 1 97.31 362 THR A N 1
ATOM 2769 C CA . THR A 1 362 ? -13.5 -21.172 -30.109 1 97.31 362 THR A CA 1
ATOM 2770 C C . THR A 1 362 ? -12.039 -20.906 -30.453 1 97.31 362 THR A C 1
ATOM 2772 O O . THR A 1 362 ? -11.594 -21.172 -31.562 1 97.31 362 THR A O 1
ATOM 2775 N N . LEU A 1 363 ? -11.312 -20.359 -29.516 1 97.31 363 LEU A N 1
ATOM 2776 C CA . LEU A 1 363 ? -9.898 -20.078 -29.734 1 97.31 363 LEU A CA 1
ATOM 2777 C C . LEU A 1 363 ? -9.133 -21.359 -30.031 1 97.31 363 LEU A C 1
ATOM 2779 O O . LEU A 1 363 ? -8.273 -21.375 -30.922 1 97.31 363 LEU A O 1
ATOM 2783 N N . ILE A 1 364 ? -9.422 -22.438 -29.312 1 97.75 364 ILE A N 1
ATOM 2784 C CA . ILE A 1 364 ? -8.75 -23.719 -29.516 1 97.75 364 ILE A CA 1
ATOM 2785 C C . ILE A 1 364 ? -9.117 -24.266 -30.891 1 97.75 364 ILE A C 1
ATOM 2787 O O . ILE A 1 364 ? -8.242 -24.672 -31.656 1 97.75 364 ILE A O 1
ATOM 2791 N N . GLN A 1 365 ? -10.398 -24.266 -31.219 1 97.31 365 GLN A N 1
ATOM 2792 C CA . GLN A 1 365 ? -10.875 -24.766 -32.5 1 97.31 365 GLN A CA 1
ATOM 2793 C C . GLN A 1 365 ? -10.234 -24.016 -33.656 1 97.31 365 GLN A C 1
ATOM 2795 O O . GLN A 1 365 ? -9.781 -24.625 -34.625 1 97.31 365 GLN A O 1
ATOM 2800 N N . ASP A 1 366 ? -10.219 -22.703 -33.531 1 96.5 366 ASP A N 1
ATOM 2801 C CA . ASP A 1 366 ? -9.672 -21.859 -34.594 1 96.5 366 ASP A CA 1
ATOM 2802 C C . ASP A 1 366 ? -8.18 -22.141 -34.812 1 96.5 366 ASP A C 1
ATOM 2804 O O . ASP A 1 366 ? -7.711 -22.188 -35.938 1 96.5 366 ASP A O 1
ATOM 2808 N N . TYR A 1 367 ? -7.48 -22.266 -33.719 1 96.88 367 TYR A N 1
ATOM 2809 C CA . TYR A 1 367 ? -6.043 -22.5 -33.812 1 96.88 367 TYR A CA 1
ATOM 2810 C C . TYR A 1 367 ? -5.742 -23.859 -34.438 1 96.88 367 TYR A C 1
ATOM 2812 O O . TYR A 1 367 ? -4.824 -23.984 -35.25 1 96.88 367 TYR A O 1
ATOM 2820 N N . VAL A 1 368 ? -6.473 -24.891 -34.094 1 96.12 368 VAL A N 1
ATOM 2821 C CA . VAL A 1 368 ? -6.301 -26.219 -34.625 1 96.12 368 VAL A CA 1
ATOM 2822 C C . VAL A 1 368 ? -6.602 -26.203 -36.125 1 96.12 368 VAL A C 1
ATOM 2824 O O . VAL A 1 368 ? -5.891 -26.828 -36.938 1 96.12 368 VAL A O 1
ATOM 2827 N N . LYS A 1 369 ? -7.629 -25.5 -36.5 1 94.56 369 LYS A N 1
ATOM 2828 C CA . LYS A 1 369 ? -8 -25.391 -37.938 1 94.56 369 LYS A CA 1
ATOM 2829 C C . LYS A 1 369 ? -6.922 -24.672 -38.719 1 94.56 369 LYS A C 1
ATOM 2831 O O . LYS A 1 369 ? -6.621 -25.047 -39.844 1 94.56 369 LYS A O 1
ATOM 2836 N N . LYS A 1 370 ? -6.379 -23.688 -38.156 1 94.06 370 LYS A N 1
ATOM 2837 C CA . LYS A 1 370 ? -5.422 -22.828 -38.844 1 94.06 370 LYS A CA 1
ATOM 2838 C C . LYS A 1 370 ? -4.039 -23.484 -38.906 1 94.06 370 LYS A C 1
ATOM 2840 O O . LYS A 1 370 ? -3.363 -23.438 -39.906 1 94.06 370 LYS A O 1
ATOM 2845 N N . GLU A 1 371 ? -3.582 -24.031 -37.781 1 89.31 371 GLU A N 1
ATOM 2846 C CA . GLU A 1 371 ? -2.188 -24.453 -37.656 1 89.31 371 GLU A CA 1
ATOM 2847 C C . GLU A 1 371 ? -2.068 -25.969 -37.594 1 89.31 371 GLU A C 1
ATOM 2849 O O . GLU A 1 371 ? -0.962 -26.516 -37.656 1 89.31 371 GLU A O 1
ATOM 2854 N N . GLY A 1 372 ? -3.146 -26.688 -37.344 1 83.94 372 GLY A N 1
ATOM 2855 C CA . GLY A 1 372 ? -3.111 -28.125 -37.094 1 83.94 372 GLY A CA 1
ATOM 2856 C C . GLY A 1 372 ? -2.73 -28.938 -38.344 1 83.94 372 GLY A C 1
ATOM 2857 O O . GLY A 1 372 ? -2.359 -30.094 -38.219 1 83.94 372 GLY A O 1
ATOM 2858 N N . GLN A 1 373 ? -2.906 -28.406 -39.562 1 71.69 373 GLN A N 1
ATOM 2859 C CA . GLN A 1 373 ? -2.574 -29.156 -40.781 1 71.69 373 GLN A CA 1
ATOM 2860 C C . GLN A 1 373 ? -1.146 -28.875 -41.219 1 71.69 373 GLN A C 1
ATOM 2862 O O . GLN A 1 373 ? -0.634 -27.766 -41.031 1 71.69 373 GLN A O 1
ATOM 2867 N N . MET B 1 1 ? -29.422 14.211 10.547 1 41.97 1 MET B N 1
ATOM 2868 C CA . MET B 1 1 ? -27.969 14.227 10.383 1 41.97 1 MET B CA 1
ATOM 2869 C C . MET B 1 1 ? -27.5 13.047 9.531 1 41.97 1 MET B C 1
ATOM 2871 O O . MET B 1 1 ? -27.953 11.914 9.734 1 41.97 1 MET B O 1
ATOM 2875 N N . GLU B 1 2 ? -27.016 13.273 8.453 1 55.66 2 GLU B N 1
ATOM 2876 C CA . GLU B 1 2 ? -26.672 12.203 7.52 1 55.66 2 GLU B CA 1
ATOM 2877 C C . GLU B 1 2 ? -25.797 11.141 8.195 1 55.66 2 GLU B C 1
ATOM 2879 O O . GLU B 1 2 ? -24.844 11.477 8.883 1 55.66 2 GLU B O 1
ATOM 2884 N N . LYS B 1 3 ? -26.328 10 8.32 1 59.81 3 LYS B N 1
ATOM 2885 C CA . LYS B 1 3 ? -25.75 8.828 8.977 1 59.81 3 LYS B CA 1
ATOM 2886 C C . LYS B 1 3 ? -24.422 8.438 8.336 1 59.81 3 LYS B C 1
ATOM 2888 O O . LYS B 1 3 ? -24.203 8.68 7.145 1 59.81 3 LYS B O 1
ATOM 2893 N N . ILE B 1 4 ? -23.438 8.344 9.211 1 71.31 4 ILE B N 1
ATOM 2894 C CA . ILE B 1 4 ? -22.188 7.695 8.812 1 71.31 4 ILE B CA 1
ATOM 2895 C C . ILE B 1 4 ? -22.5 6.469 7.957 1 71.31 4 ILE B C 1
ATOM 2897 O O . ILE B 1 4 ? -23.578 5.871 8.086 1 71.31 4 ILE B O 1
ATOM 2901 N N . ASN B 1 5 ? -21.688 6.152 7.043 1 82.19 5 ASN B N 1
ATOM 2902 C CA . ASN B 1 5 ? -21.922 5.02 6.156 1 82.19 5 ASN B CA 1
ATOM 2903 C C . ASN B 1 5 ? -22.047 3.713 6.934 1 82.19 5 ASN B C 1
ATOM 2905 O O . ASN B 1 5 ? -21.625 3.629 8.086 1 82.19 5 ASN B O 1
ATOM 2909 N N . SER B 1 6 ? -22.672 2.795 6.352 1 84.38 6 SER B N 1
ATOM 2910 C CA . SER B 1 6 ? -23.047 1.547 7.008 1 84.38 6 SER B CA 1
ATOM 2911 C C . SER B 1 6 ? -21.812 0.782 7.48 1 84.38 6 SER B C 1
ATOM 2913 O O . SER B 1 6 ? -21.844 0.113 8.516 1 84.38 6 SER B O 1
ATOM 2915 N N . PHE B 1 7 ? -20.719 0.905 6.805 1 95.25 7 PHE B N 1
ATOM 2916 C CA . PHE B 1 7 ? -19.516 0.189 7.195 1 95.25 7 PHE B CA 1
ATOM 2917 C C . PHE B 1 7 ? -18.969 0.72 8.516 1 95.25 7 PHE B C 1
ATOM 2919 O O . PHE B 1 7 ? -18.672 -0.055 9.43 1 95.25 7 PHE B O 1
ATOM 2926 N N . TYR B 1 8 ? -18.797 2.01 8.641 1 95.69 8 TYR B N 1
ATOM 2927 C CA . TYR B 1 8 ? -18.266 2.607 9.859 1 95.69 8 TYR B CA 1
ATOM 2928 C C . TYR B 1 8 ? -19.219 2.395 11.023 1 95.69 8 TYR B C 1
ATOM 2930 O O . TYR B 1 8 ? -18.797 2.24 12.172 1 95.69 8 TYR B O 1
ATOM 2938 N N . GLN B 1 9 ? -20.531 2.361 10.711 1 94.31 9 GLN B N 1
ATOM 2939 C CA . GLN B 1 9 ? -21.516 2.051 11.742 1 94.31 9 GLN B CA 1
ATOM 2940 C C . GLN B 1 9 ? -21.312 0.638 12.289 1 94.31 9 GLN B C 1
ATOM 2942 O O . GLN B 1 9 ? -21.406 0.413 13.492 1 94.31 9 GLN B O 1
ATOM 2947 N N . LYS B 1 10 ? -21.078 -0.254 11.375 1 95.06 10 LYS B N 1
ATOM 2948 C CA . LYS B 1 10 ? -20.828 -1.649 11.727 1 95.06 10 LYS B CA 1
ATOM 2949 C C . LYS B 1 10 ? -19.656 -1.773 12.695 1 95.06 10 LYS B C 1
ATOM 2951 O O . LYS B 1 10 ? -19.656 -2.646 13.57 1 95.06 10 LYS B O 1
ATOM 2956 N N . LEU B 1 11 ? -18.703 -0.855 12.633 1 96.5 11 LEU B N 1
ATOM 2957 C CA . LEU B 1 11 ? -17.5 -0.892 13.469 1 96.5 11 LEU B CA 1
ATOM 2958 C C . LEU B 1 11 ? -17.656 0.026 14.68 1 96.5 11 LEU B C 1
ATOM 2960 O O . LEU B 1 11 ? -16.703 0.25 15.422 1 96.5 11 LEU B O 1
ATOM 2964 N N . ASN B 1 12 ? -18.797 0.625 14.852 1 95.12 12 ASN B N 1
ATOM 2965 C CA . ASN B 1 12 ? -19.094 1.531 15.961 1 95.12 12 ASN B CA 1
ATOM 2966 C C . ASN B 1 12 ? -18.188 2.762 15.93 1 95.12 12 ASN B C 1
ATOM 2968 O O . ASN B 1 12 ? -17.672 3.18 16.969 1 95.12 12 ASN B O 1
ATOM 2972 N N . LEU B 1 13 ? -17.938 3.23 14.75 1 96.62 13 LEU B N 1
ATOM 2973 C CA . LEU B 1 13 ? -17.156 4.449 14.586 1 96.62 13 LEU B CA 1
ATOM 2974 C C . LEU B 1 13 ? -18.062 5.664 14.445 1 96.62 13 LEU B C 1
ATOM 2976 O O . LEU B 1 13 ? -19.188 5.551 13.961 1 96.62 13 LEU B O 1
ATOM 2980 N N . LYS B 1 14 ? -17.578 6.785 14.844 1 94.31 14 LYS B N 1
ATOM 2981 C CA . LYS B 1 14 ? -18.344 8.023 14.789 1 94.31 14 LYS B CA 1
ATOM 2982 C C . LYS B 1 14 ? -18.094 8.766 13.477 1 94.31 14 LYS B C 1
ATOM 2984 O O . LYS B 1 14 ? -17.031 8.656 12.891 1 94.31 14 LYS B O 1
ATOM 2989 N N . LYS B 1 15 ? -19.094 9.477 13.133 1 94.19 15 LYS B N 1
ATOM 2990 C CA . LYS B 1 15 ? -18.938 10.398 12.008 1 94.19 15 LYS B CA 1
ATOM 2991 C C . LYS B 1 15 ? -17.938 11.5 12.344 1 94.19 15 LYS B C 1
ATOM 2993 O O . LYS B 1 15 ? -17.828 11.914 13.5 1 94.19 15 LYS B O 1
ATOM 2998 N N . VAL B 1 16 ? -17.234 11.945 11.32 1 96.75 16 VAL B N 1
ATOM 2999 C CA . VAL B 1 16 ? -16.234 13 11.508 1 96.75 16 VAL B CA 1
ATOM 3000 C C . VAL B 1 16 ? -16.547 14.172 10.578 1 96.75 16 VAL B C 1
ATOM 3002 O O . VAL B 1 16 ? -16.797 13.977 9.391 1 96.75 16 VAL B O 1
ATOM 3005 N N . ILE B 1 17 ? -16.656 15.336 11.07 1 96.38 17 ILE B N 1
ATOM 3006 C CA . ILE B 1 17 ? -16.703 16.578 10.312 1 96.38 17 ILE B CA 1
ATOM 3007 C C . ILE B 1 17 ? -15.32 17.203 10.25 1 96.38 17 ILE B C 1
ATOM 3009 O O . ILE B 1 17 ? -14.727 17.516 11.281 1 96.38 17 ILE B O 1
ATOM 3013 N N . ASN B 1 18 ? -14.82 17.359 9.039 1 96.88 18 ASN B N 1
ATOM 3014 C CA . ASN B 1 18 ? -13.484 17.891 8.836 1 96.88 18 ASN B CA 1
ATOM 3015 C C . ASN B 1 18 ? -13.523 19.391 8.555 1 96.88 18 ASN B C 1
ATOM 3017 O O . ASN B 1 18 ? -13.852 19.812 7.449 1 96.88 18 ASN B O 1
ATOM 3021 N N . ALA B 1 19 ? -13.148 20.172 9.516 1 97.12 19 ALA B N 1
ATOM 3022 C CA . ALA B 1 19 ? -13.039 21.625 9.367 1 97.12 19 ALA B CA 1
ATOM 3023 C C . ALA B 1 19 ? -11.586 22.078 9.469 1 97.12 19 ALA B C 1
ATOM 3025 O O . ALA B 1 19 ? -11.312 23.203 9.898 1 97.12 19 ALA B O 1
ATOM 3026 N N . ALA B 1 20 ? -10.695 21.188 9.172 1 93.81 20 ALA B N 1
ATOM 3027 C CA . ALA B 1 20 ? -9.273 21.469 9.398 1 93.81 20 ALA B CA 1
ATOM 3028 C C . ALA B 1 20 ? -8.492 21.391 8.086 1 93.81 20 ALA B C 1
ATOM 3030 O O . ALA B 1 20 ? -7.312 21.766 8.047 1 93.81 20 ALA B O 1
ATOM 3031 N N . GLY B 1 21 ? -9.133 21.031 7.035 1 86.94 21 GLY B N 1
ATOM 3032 C CA . GLY B 1 21 ? -8.414 20.828 5.785 1 86.94 21 GLY B CA 1
ATOM 3033 C C . GLY B 1 21 ? -8.031 19.391 5.535 1 86.94 21 GLY B C 1
ATOM 3034 O O . GLY B 1 21 ? -8.844 18.484 5.727 1 86.94 21 GLY B O 1
ATOM 3035 N N . LYS B 1 22 ? -6.855 19.188 4.957 1 82.25 22 LYS B N 1
ATOM 3036 C CA . LYS B 1 22 ? -6.379 17.828 4.695 1 82.25 22 LYS B CA 1
ATOM 3037 C C . LYS B 1 22 ? -5.582 17.297 5.879 1 82.25 22 LYS B C 1
ATOM 3039 O O . LYS B 1 22 ? -4.48 17.766 6.16 1 82.25 22 LYS B O 1
ATOM 3044 N N . MET B 1 23 ? -6.176 16.328 6.594 1 85.69 23 MET B N 1
ATOM 3045 C CA . MET B 1 23 ? -5.57 15.789 7.809 1 85.69 23 MET B CA 1
ATOM 3046 C C . MET B 1 23 ? -5.371 14.281 7.691 1 85.69 23 MET B C 1
ATOM 3048 O O . MET B 1 23 ? -6.336 13.531 7.547 1 85.69 23 MET B O 1
ATOM 3052 N N . SER B 1 24 ? -4.152 13.867 7.898 1 85.25 24 SER B N 1
ATOM 3053 C CA . SER B 1 24 ? -3.822 12.453 7.793 1 85.25 24 SER B CA 1
ATOM 3054 C C . SER B 1 24 ? -4.539 11.633 8.867 1 85.25 24 SER B C 1
ATOM 3056 O O . SER B 1 24 ? -4.938 10.492 8.625 1 85.25 24 SER B O 1
ATOM 3058 N N . ILE B 1 25 ? -4.812 12.211 10 1 89.19 25 ILE B N 1
ATOM 3059 C CA . ILE B 1 25 ? -5.309 11.469 11.156 1 89.19 25 ILE B CA 1
ATOM 3060 C C . ILE B 1 25 ? -6.766 11.078 10.922 1 89.19 25 ILE B C 1
ATOM 3062 O O . ILE B 1 25 ? -7.289 10.188 11.602 1 89.19 25 ILE B O 1
ATOM 3066 N N . ILE B 1 26 ? -7.445 11.758 9.977 1 94.25 26 ILE B N 1
ATOM 3067 C CA . ILE B 1 26 ? -8.844 11.422 9.719 1 94.25 26 ILE B CA 1
ATOM 3068 C C . ILE B 1 26 ? -9.008 10.961 8.273 1 94.25 26 ILE B C 1
ATOM 3070 O O . ILE B 1 26 ? -10.055 11.172 7.664 1 94.25 26 ILE B O 1
ATOM 3074 N N . GLY B 1 27 ? -7.945 10.445 7.66 1 92.56 27 GLY B N 1
ATOM 3075 C CA . GLY B 1 27 ? -8.008 9.852 6.336 1 92.56 27 GLY B CA 1
ATOM 3076 C C . GLY B 1 27 ? -7.695 10.836 5.223 1 92.56 27 GLY B C 1
ATOM 3077 O O . GLY B 1 27 ? -8.008 10.586 4.059 1 92.56 27 GLY B O 1
ATOM 3078 N N . VAL B 1 28 ? -7.172 11.969 5.547 1 93.31 28 VAL B N 1
ATOM 3079 C CA . VAL B 1 28 ? -6.578 12.969 4.668 1 93.31 28 VAL B CA 1
ATOM 3080 C C . VAL B 1 28 ? -7.676 13.656 3.859 1 93.31 28 VAL B C 1
ATOM 3082 O O . VAL B 1 28 ? -8.062 14.789 4.16 1 93.31 28 VAL B O 1
ATOM 3085 N N . SER B 1 29 ? -8.25 12.977 2.877 1 94.44 29 SER B N 1
ATOM 3086 C CA . SER B 1 29 ? -9.328 13.469 2.016 1 94.44 29 SER B CA 1
ATOM 3087 C C . SER B 1 29 ? -10.367 12.383 1.769 1 94.44 29 SER B C 1
ATOM 3089 O O . SER B 1 29 ? -10.305 11.305 2.361 1 94.44 29 SER B O 1
ATOM 3091 N N . THR B 1 30 ? -11.422 12.766 1.025 1 95.25 30 THR B N 1
ATOM 3092 C CA . THR B 1 30 ? -12.422 11.789 0.609 1 95.25 30 THR B CA 1
ATOM 3093 C C . THR B 1 30 ? -12.453 11.656 -0.911 1 95.25 30 THR B C 1
ATOM 3095 O O . THR B 1 30 ? -12.133 12.609 -1.627 1 95.25 30 THR B O 1
ATOM 3098 N N . ILE B 1 31 ? -12.789 10.492 -1.354 1 96.81 31 ILE B N 1
ATOM 3099 C CA . ILE B 1 31 ? -12.789 10.266 -2.795 1 96.81 31 ILE B CA 1
ATOM 3100 C C . ILE B 1 31 ? -14.141 10.656 -3.381 1 96.81 31 ILE B C 1
ATOM 3102 O O . ILE B 1 31 ? -15.164 10.578 -2.697 1 96.81 31 ILE B O 1
ATOM 3106 N N . SER B 1 32 ? -14.156 11.086 -4.609 1 96.88 32 SER B N 1
ATOM 3107 C CA . SER B 1 32 ? -15.375 11.414 -5.336 1 96.88 32 SER B CA 1
ATOM 3108 C C . SER B 1 32 ? -16.109 10.156 -5.785 1 96.88 32 SER B C 1
ATOM 3110 O O . SER B 1 32 ? -15.562 9.055 -5.715 1 96.88 32 SER B O 1
ATOM 3112 N N . ASP B 1 33 ? -17.359 10.367 -6.258 1 96.94 33 ASP B N 1
ATOM 3113 C CA . ASP B 1 33 ? -18.109 9.266 -6.859 1 96.94 33 ASP B CA 1
ATOM 3114 C C . ASP B 1 33 ? -17.359 8.68 -8.055 1 96.94 33 ASP B C 1
ATOM 3116 O O . ASP B 1 33 ? -17.297 7.461 -8.219 1 96.94 33 ASP B O 1
ATOM 3120 N N . GLY B 1 34 ? -16.812 9.586 -8.883 1 97.5 34 GLY B N 1
ATOM 3121 C CA . GLY B 1 34 ? -16.078 9.141 -10.055 1 97.5 34 GLY B CA 1
ATOM 3122 C C . GLY B 1 34 ? -14.883 8.281 -9.719 1 97.5 34 GLY B C 1
ATOM 3123 O O . GLY B 1 34 ? -14.656 7.238 -10.336 1 97.5 34 GLY B O 1
ATOM 3124 N N . VAL B 1 35 ? -14.094 8.711 -8.734 1 98.25 35 VAL B N 1
ATOM 3125 C CA . VAL B 1 35 ? -12.922 7.965 -8.297 1 98.25 35 VAL B CA 1
ATOM 3126 C C . VAL B 1 35 ? -13.352 6.609 -7.738 1 98.25 35 VAL B C 1
ATOM 3128 O O . VAL B 1 35 ? -12.789 5.574 -8.102 1 98.25 35 VAL B O 1
ATOM 3131 N N . GLY B 1 36 ? -14.383 6.602 -6.875 1 97.88 36 GLY B N 1
ATOM 3132 C CA . GLY B 1 36 ? -14.859 5.371 -6.27 1 97.88 36 GLY B CA 1
ATOM 3133 C C . GLY B 1 36 ? -15.375 4.367 -7.281 1 97.88 36 GLY B C 1
ATOM 3134 O O . GLY B 1 36 ? -15.078 3.178 -7.195 1 97.88 36 GLY B O 1
ATOM 3135 N N . GLN B 1 37 ? -16.141 4.84 -8.234 1 97.75 37 GLN B N 1
ATOM 3136 C CA . GLN B 1 37 ? -16.688 3.965 -9.258 1 97.75 37 GLN B CA 1
ATOM 3137 C C . GLN B 1 37 ? -15.594 3.389 -10.148 1 97.75 37 GLN B C 1
ATOM 3139 O O . GLN B 1 37 ? -15.672 2.232 -10.57 1 97.75 37 GLN B O 1
ATOM 3144 N N . THR B 1 38 ? -14.617 4.195 -10.469 1 98.12 38 THR B N 1
ATOM 3145 C CA . THR B 1 38 ? -13.492 3.73 -11.266 1 98.12 38 THR B CA 1
ATOM 3146 C C . THR B 1 38 ? -12.727 2.633 -10.531 1 98.12 38 THR B C 1
ATOM 3148 O O . THR B 1 38 ? -12.336 1.629 -11.133 1 98.12 38 THR B O 1
ATOM 3151 N N . MET B 1 39 ? -12.516 2.805 -9.227 1 98.12 39 MET B N 1
ATOM 3152 C CA . MET B 1 39 ? -11.852 1.784 -8.422 1 98.12 39 MET B CA 1
ATOM 3153 C C . MET B 1 39 ? -12.648 0.484 -8.422 1 98.12 39 MET B C 1
ATOM 3155 O O . MET B 1 39 ? -12.078 -0.597 -8.586 1 98.12 39 MET B O 1
ATOM 3159 N N . LEU B 1 40 ? -13.945 0.61 -8.234 1 97.5 40 LEU B N 1
ATOM 3160 C CA . LEU B 1 40 ? -14.836 -0.543 -8.172 1 97.5 40 LEU B CA 1
ATOM 3161 C C . LEU B 1 40 ? -14.789 -1.344 -9.461 1 97.5 40 LEU B C 1
ATOM 3163 O O . LEU B 1 40 ? -14.531 -2.551 -9.445 1 97.5 40 LEU B O 1
ATOM 3167 N N . THR B 1 41 ? -14.93 -0.691 -10.57 1 96.44 41 THR B N 1
ATOM 3168 C CA . THR B 1 41 ? -15.008 -1.376 -11.859 1 96.44 41 THR B CA 1
ATOM 3169 C C . THR B 1 41 ? -13.648 -1.944 -12.258 1 96.44 41 THR B C 1
ATOM 3171 O O . THR B 1 41 ? -13.57 -3.057 -12.781 1 96.44 41 THR B O 1
ATOM 3174 N N . ALA B 1 42 ? -12.594 -1.201 -12.039 1 97.25 42 ALA B N 1
ATOM 3175 C CA . ALA B 1 42 ? -11.25 -1.7 -12.344 1 97.25 42 ALA B CA 1
ATOM 3176 C C . ALA B 1 42 ? -10.93 -2.943 -11.516 1 97.25 42 ALA B C 1
ATOM 3178 O O . ALA B 1 42 ? -10.297 -3.877 -12.008 1 97.25 42 ALA B O 1
ATOM 3179 N N . GLY B 1 43 ? -11.352 -2.93 -10.234 1 97.06 43 GLY B N 1
ATOM 3180 C CA . GLY B 1 43 ? -11.078 -4.043 -9.336 1 97.06 43 GLY B CA 1
ATOM 3181 C C . GLY B 1 43 ? -11.844 -5.301 -9.703 1 97.06 43 GLY B C 1
ATOM 3182 O O . GLY B 1 43 ? -11.484 -6.398 -9.266 1 97.06 43 GLY B O 1
ATOM 3183 N N . GLN B 1 44 ? -12.852 -5.211 -10.547 1 95.94 44 GLN B N 1
ATOM 3184 C CA . GLN B 1 44 ? -13.734 -6.336 -10.852 1 95.94 44 GLN B CA 1
ATOM 3185 C C . GLN B 1 44 ? -13.266 -7.078 -12.102 1 95.94 44 GLN B C 1
ATOM 3187 O O . GLN B 1 44 ? -13.859 -8.094 -12.477 1 95.94 44 GLN B O 1
ATOM 3192 N N . ASP B 1 45 ? -12.211 -6.625 -12.711 1 94.94 45 ASP B N 1
ATOM 3193 C CA . ASP B 1 45 ? -11.703 -7.262 -13.922 1 94.94 45 ASP B CA 1
ATOM 3194 C C . ASP B 1 45 ? -10.234 -7.648 -13.758 1 94.94 45 ASP B C 1
ATOM 3196 O O . ASP B 1 45 ? -9.516 -7.062 -12.945 1 94.94 45 ASP B O 1
ATOM 3200 N N . TYR B 1 46 ? -9.867 -8.664 -14.5 1 95.44 46 TYR B N 1
ATOM 3201 C CA . TYR B 1 46 ? -8.453 -9 -14.625 1 95.44 46 TYR B CA 1
ATOM 3202 C C . TYR B 1 46 ? -7.754 -8.086 -15.625 1 95.44 46 TYR B C 1
ATOM 3204 O O . TYR B 1 46 ? -8.375 -7.613 -16.578 1 95.44 46 TYR B O 1
ATOM 3212 N N . VAL B 1 47 ? -6.531 -7.855 -15.391 1 96.38 47 VAL B N 1
ATOM 3213 C CA . VAL B 1 47 ? -5.715 -7.027 -16.266 1 96.38 47 VAL B CA 1
ATOM 3214 C C . VAL B 1 47 ? -4.25 -7.441 -16.156 1 96.38 47 VAL B C 1
ATOM 3216 O O . VAL B 1 47 ? -3.797 -7.863 -15.094 1 96.38 47 VAL B O 1
ATOM 3219 N N . VAL B 1 48 ? -3.574 -7.402 -17.266 1 96.25 48 VAL B N 1
ATOM 3220 C CA . VAL B 1 48 ? -2.129 -7.578 -17.172 1 96.25 48 VAL B CA 1
ATOM 3221 C C . VAL B 1 48 ? -1.506 -6.398 -16.422 1 96.25 48 VAL B C 1
ATOM 3223 O O . VAL B 1 48 ? -1.439 -5.289 -16.953 1 96.25 48 VAL B O 1
ATOM 3226 N N . MET B 1 49 ? -0.999 -6.637 -15.289 1 96.56 49 MET B N 1
ATOM 3227 C CA . MET B 1 49 ? -0.559 -5.578 -14.383 1 96.56 49 MET B CA 1
ATOM 3228 C C . MET B 1 49 ? 0.567 -4.762 -15.008 1 96.56 49 MET B C 1
ATOM 3230 O O . MET B 1 49 ? 0.594 -3.535 -14.891 1 96.56 49 MET B O 1
ATOM 3234 N N . LYS B 1 50 ? 1.509 -5.461 -15.641 1 95.62 50 LYS B N 1
ATOM 3235 C CA . LYS B 1 50 ? 2.613 -4.754 -16.281 1 95.62 50 LYS B CA 1
ATOM 3236 C C . LYS B 1 50 ? 2.1 -3.76 -17.312 1 95.62 50 LYS B C 1
ATOM 3238 O O . LYS B 1 50 ? 2.613 -2.645 -17.422 1 95.62 50 LYS B O 1
ATOM 3243 N N . ASP B 1 51 ? 1.107 -4.156 -18.047 1 97 51 ASP B N 1
ATOM 3244 C CA . ASP B 1 51 ? 0.521 -3.281 -19.062 1 97 51 ASP B CA 1
ATOM 3245 C C . ASP B 1 51 ? -0.247 -2.131 -18.406 1 97 51 ASP B C 1
ATOM 3247 O O . ASP B 1 51 ? -0.211 -1.001 -18.891 1 97 51 ASP B O 1
ATOM 3251 N N . LEU B 1 52 ? -0.975 -2.43 -17.344 1 97.94 52 LEU B N 1
ATOM 3252 C CA . LEU B 1 52 ? -1.701 -1.388 -16.625 1 97.94 52 LEU B CA 1
ATOM 3253 C C . LEU B 1 52 ? -0.749 -0.304 -16.141 1 97.94 52 LEU B C 1
ATOM 3255 O O . LEU B 1 52 ? -1 0.887 -16.344 1 97.94 52 LEU B O 1
ATOM 3259 N N . VAL B 1 53 ? 0.325 -0.713 -15.523 1 97.69 53 VAL B N 1
ATOM 3260 C CA . VAL B 1 53 ? 1.298 0.23 -14.984 1 97.69 53 VAL B CA 1
ATOM 3261 C C . VAL B 1 53 ? 1.886 1.072 -16.109 1 97.69 53 VAL B C 1
ATOM 3263 O O . VAL B 1 53 ? 1.959 2.299 -16.016 1 97.69 53 VAL B O 1
ATOM 3266 N N . ALA B 1 54 ? 2.236 0.434 -17.188 1 97.69 54 ALA B N 1
ATOM 3267 C CA . ALA B 1 54 ? 2.865 1.121 -18.312 1 97.69 54 ALA B CA 1
ATOM 3268 C C . ALA B 1 54 ? 1.897 2.105 -18.953 1 97.69 54 ALA B C 1
ATOM 3270 O O . ALA B 1 54 ? 2.254 3.258 -19.219 1 97.69 54 ALA B O 1
ATOM 3271 N N . GLN B 1 55 ? 0.709 1.668 -19.219 1 98.31 55 GLN B N 1
ATOM 3272 C CA . GLN B 1 55 ? -0.25 2.498 -19.938 1 98.31 55 GLN B CA 1
ATOM 3273 C C . GLN B 1 55 ? -0.772 3.629 -19.047 1 98.31 55 GLN B C 1
ATOM 3275 O O . GLN B 1 55 ? -1.038 4.73 -19.531 1 98.31 55 GLN B O 1
ATOM 3280 N N . ALA B 1 56 ? -0.983 3.352 -17.766 1 98.62 56 ALA B N 1
ATOM 3281 C CA . ALA B 1 56 ? -1.362 4.422 -16.844 1 98.62 56 ALA B CA 1
ATOM 3282 C C . ALA B 1 56 ? -0.289 5.504 -16.797 1 98.62 56 ALA B C 1
ATOM 3284 O O . ALA B 1 56 ? -0.602 6.695 -16.781 1 98.62 56 ALA B O 1
ATOM 3285 N N . SER B 1 57 ? 0.993 5.062 -16.734 1 98.44 57 SER B N 1
ATOM 3286 C CA . SER B 1 57 ? 2.113 6 -16.719 1 98.44 57 SER B CA 1
ATOM 3287 C C . SER B 1 57 ? 2.133 6.855 -17.984 1 98.44 57 SER B C 1
ATOM 3289 O O . SER B 1 57 ? 2.279 8.078 -17.906 1 98.44 57 SER B O 1
ATOM 3291 N N . ARG B 1 58 ? 1.986 6.242 -19.141 1 98.25 58 ARG B N 1
ATOM 3292 C CA . ARG B 1 58 ? 2.002 6.961 -20.406 1 98.25 58 ARG B CA 1
ATOM 3293 C C . ARG B 1 58 ? 0.835 7.938 -20.5 1 98.25 58 ARG B C 1
ATOM 3295 O O . ARG B 1 58 ? 1.005 9.07 -20.953 1 98.25 58 ARG B O 1
ATOM 3302 N N . TYR B 1 59 ? -0.306 7.477 -20.125 1 98.62 59 TYR B N 1
ATOM 3303 C CA . TYR B 1 59 ? -1.509 8.297 -20.172 1 98.62 59 TYR B CA 1
ATOM 3304 C C . TYR B 1 59 ? -1.346 9.547 -19.312 1 98.62 59 TYR B C 1
ATOM 3306 O O . TYR B 1 59 ? -1.617 10.664 -19.766 1 98.62 59 TYR B O 1
ATOM 3314 N N . LEU B 1 60 ? -0.894 9.375 -18.047 1 98.75 60 LEU B N 1
ATOM 3315 C CA . LEU B 1 60 ? -0.736 10.492 -17.141 1 98.75 60 LEU B CA 1
ATOM 3316 C C . LEU B 1 60 ? 0.388 11.422 -17.594 1 98.75 60 LEU B C 1
ATOM 3318 O O . LEU B 1 60 ? 0.307 12.641 -17.422 1 98.75 60 LEU B O 1
ATOM 3322 N N . ALA B 1 61 ? 1.512 10.789 -18.094 1 98.69 61 ALA B N 1
ATOM 3323 C CA . ALA B 1 61 ? 2.602 11.617 -18.609 1 98.69 61 ALA B CA 1
ATOM 3324 C C . ALA B 1 61 ? 2.111 12.555 -19.719 1 98.69 61 ALA B C 1
ATOM 3326 O O . ALA B 1 61 ? 2.479 13.727 -19.75 1 98.69 61 ALA B O 1
ATOM 3327 N N . LYS B 1 62 ? 1.312 12.031 -20.578 1 98.31 62 LYS B N 1
ATOM 3328 C CA . LYS B 1 62 ? 0.736 12.844 -21.656 1 98.31 62 LYS B CA 1
ATOM 3329 C C . LYS B 1 62 ? -0.193 13.914 -21.094 1 98.31 62 LYS B C 1
ATOM 3331 O O . LYS B 1 62 ? -0.124 15.078 -21.5 1 98.31 62 LYS B O 1
ATOM 3336 N N . LEU B 1 63 ? -1.049 13.523 -20.172 1 97.88 63 LEU B N 1
ATOM 3337 C CA . LEU B 1 63 ? -2.025 14.422 -19.578 1 97.88 63 LEU B CA 1
ATOM 3338 C C . LEU B 1 63 ? -1.331 15.586 -18.875 1 97.88 63 LEU B C 1
ATOM 3340 O O . LEU B 1 63 ? -1.807 16.719 -18.938 1 97.88 63 LEU B O 1
ATOM 3344 N N . LEU B 1 64 ? -0.195 15.289 -18.219 1 98.19 64 LEU B N 1
ATOM 3345 C CA . LEU B 1 64 ? 0.512 16.281 -17.422 1 98.19 64 LEU B CA 1
ATOM 3346 C C . LEU B 1 64 ? 1.585 16.984 -18.25 1 98.19 64 LEU B C 1
ATOM 3348 O O . LEU B 1 64 ? 2.201 17.953 -17.781 1 98.19 64 LEU B O 1
ATOM 3352 N N . GLN B 1 65 ? 1.83 16.469 -19.453 1 97.19 65 GLN B N 1
ATOM 3353 C CA . GLN B 1 65 ? 2.844 17 -20.359 1 97.19 65 GLN B CA 1
ATOM 3354 C C . GLN B 1 65 ? 4.23 16.953 -19.719 1 97.19 65 GLN B C 1
ATOM 3356 O O . GLN B 1 65 ? 4.934 17.969 -19.672 1 97.19 65 GLN B O 1
ATOM 3361 N N . VAL B 1 66 ? 4.566 15.836 -19.188 1 98.44 66 VAL B N 1
ATOM 3362 C CA . VAL B 1 66 ? 5.875 15.555 -18.609 1 98.44 66 VAL B CA 1
ATOM 3363 C C . VAL B 1 66 ? 6.48 14.32 -19.281 1 98.44 66 VAL B C 1
ATOM 3365 O O . VAL B 1 66 ? 5.809 13.633 -20.047 1 98.44 66 VAL B O 1
ATOM 3368 N N . GLU B 1 67 ? 7.754 14.086 -19.031 1 98.5 67 GLU B N 1
ATOM 3369 C CA . GLU B 1 67 ? 8.469 13.016 -19.703 1 98.5 67 GLU B CA 1
ATOM 3370 C C . GLU B 1 67 ? 7.965 11.648 -19.25 1 98.5 67 GLU B C 1
ATOM 3372 O O . GLU B 1 67 ? 7.746 10.758 -20.078 1 98.5 67 GLU B O 1
ATOM 3377 N N . ASP B 1 68 ? 7.785 11.445 -17.953 1 98.69 68 ASP B N 1
ATOM 3378 C CA . ASP B 1 68 ? 7.379 10.141 -17.438 1 98.69 68 ASP B CA 1
ATOM 3379 C C . ASP B 1 68 ? 6.719 10.273 -16.062 1 98.69 68 ASP B C 1
ATOM 3381 O O . ASP B 1 68 ? 6.898 11.281 -15.383 1 98.69 68 ASP B O 1
ATOM 3385 N N . VAL B 1 69 ? 5.887 9.289 -15.75 1 98.75 69 VAL B N 1
ATOM 3386 C CA . VAL B 1 69 ? 5.16 9.195 -14.492 1 98.75 69 VAL B CA 1
ATOM 3387 C C . VAL B 1 69 ? 5.188 7.758 -13.977 1 98.75 69 VAL B C 1
ATOM 3389 O O . VAL B 1 69 ? 5.25 6.816 -14.773 1 98.75 69 VAL B O 1
ATOM 3392 N N . HIS B 1 70 ? 5.219 7.555 -12.68 1 98.75 70 HIS B N 1
ATOM 3393 C CA . HIS B 1 70 ? 5.078 6.25 -12.047 1 98.75 70 HIS B CA 1
ATOM 3394 C C . HIS B 1 70 ? 4.195 6.336 -10.805 1 98.75 70 HIS B C 1
ATOM 3396 O O . HIS B 1 70 ? 4.336 7.262 -10 1 98.75 70 HIS B O 1
ATOM 3402 N N . ILE B 1 71 ? 3.25 5.441 -10.727 1 98.81 71 ILE B N 1
ATOM 3403 C CA . ILE B 1 71 ? 2.332 5.418 -9.594 1 98.81 71 ILE B CA 1
ATOM 3404 C C . ILE B 1 71 ? 2.844 4.445 -8.531 1 98.81 71 ILE B C 1
ATOM 3406 O O . ILE B 1 71 ? 3.238 3.32 -8.852 1 98.81 71 ILE B O 1
ATOM 3410 N N . VAL B 1 72 ? 2.898 4.855 -7.277 1 98.62 72 VAL B N 1
ATOM 3411 C CA . VAL B 1 72 ? 3.334 4.031 -6.152 1 98.62 72 VAL B CA 1
ATOM 3412 C C . VAL B 1 72 ? 2.264 4.027 -5.066 1 98.62 72 VAL B C 1
ATOM 3414 O O . VAL B 1 72 ? 1.215 4.66 -5.219 1 98.62 72 VAL B O 1
ATOM 3417 N N . ASN B 1 73 ? 2.516 3.332 -3.982 1 98.44 73 ASN B N 1
ATOM 3418 C CA . ASN B 1 73 ? 1.486 3.088 -2.979 1 98.44 73 ASN B CA 1
ATOM 3419 C C . ASN B 1 73 ? 1.229 4.324 -2.125 1 98.44 73 ASN B C 1
ATOM 3421 O O . ASN B 1 73 ? 0.133 4.5 -1.59 1 98.44 73 ASN B O 1
ATOM 3425 N N . CYS B 1 74 ? 2.287 5.207 -1.925 1 98.25 74 CYS B N 1
ATOM 3426 C CA . CYS B 1 74 ? 2.172 6.457 -1.184 1 98.25 74 CYS B CA 1
ATOM 3427 C C . CYS B 1 74 ? 3.42 7.316 -1.361 1 98.25 74 CYS B C 1
ATOM 3429 O O . CYS B 1 74 ? 4.41 6.863 -1.935 1 98.25 74 CYS B O 1
ATOM 3431 N N . ALA B 1 75 ? 3.385 8.508 -0.852 1 98.19 75 ALA B N 1
ATOM 3432 C CA . ALA B 1 75 ? 4.52 9.414 -1.014 1 98.19 75 ALA B CA 1
ATOM 3433 C C . ALA B 1 75 ? 5.723 8.93 -0.21 1 98.19 75 ALA B C 1
ATOM 3435 O O . ALA B 1 75 ? 6.863 9.016 -0.673 1 98.19 75 ALA B O 1
ATOM 3436 N N . ALA B 1 76 ? 5.527 8.445 1.026 1 98.44 76 ALA B N 1
ATOM 3437 C CA . ALA B 1 76 ? 6.621 7.914 1.831 1 98.44 76 ALA B CA 1
ATOM 3438 C C . ALA B 1 76 ? 7.309 6.75 1.121 1 98.44 76 ALA B C 1
ATOM 3440 O O . ALA B 1 76 ? 8.539 6.688 1.067 1 98.44 76 ALA B O 1
ATOM 3441 N N . GLY B 1 77 ? 6.512 5.816 0.593 1 98.75 77 GLY B N 1
ATOM 3442 C CA . GLY B 1 77 ? 7.074 4.762 -0.236 1 98.75 77 GLY B CA 1
ATOM 3443 C C . GLY B 1 77 ? 7.812 5.289 -1.45 1 98.75 77 GLY B C 1
ATOM 3444 O O . GLY B 1 77 ? 8.844 4.738 -1.841 1 98.75 77 GLY B O 1
ATOM 3445 N N . GLY B 1 78 ? 7.281 6.379 -2.016 1 98.88 78 GLY B N 1
ATOM 3446 C CA . GLY B 1 78 ? 7.938 7.027 -3.143 1 98.88 78 GLY B CA 1
ATOM 3447 C C . GLY B 1 78 ? 9.344 7.5 -2.822 1 98.88 78 GLY B C 1
ATOM 3448 O O . GLY B 1 78 ? 10.242 7.395 -3.656 1 98.88 78 GLY B O 1
ATOM 3449 N N . ILE B 1 79 ? 9.555 8.039 -1.632 1 98.88 79 ILE B N 1
ATOM 3450 C CA . ILE B 1 79 ? 10.875 8.484 -1.223 1 98.88 79 ILE B CA 1
ATOM 3451 C C . ILE B 1 79 ? 11.828 7.289 -1.158 1 98.88 79 ILE B C 1
ATOM 3453 O O . ILE B 1 79 ? 12.914 7.32 -1.741 1 98.88 79 ILE B O 1
ATOM 3457 N N . ALA B 1 80 ? 11.414 6.23 -0.502 1 98.94 80 ALA B N 1
ATOM 3458 C CA . ALA B 1 80 ? 12.25 5.047 -0.336 1 98.94 80 ALA B CA 1
ATOM 3459 C C . ALA B 1 80 ? 12.609 4.43 -1.688 1 98.94 80 ALA B C 1
ATOM 3461 O O . ALA B 1 80 ? 13.773 4.125 -1.95 1 98.94 80 ALA B O 1
ATOM 3462 N N . ILE B 1 81 ? 11.625 4.27 -2.547 1 98.94 81 ILE B N 1
ATOM 3463 C CA . ILE B 1 81 ? 11.805 3.621 -3.842 1 98.94 81 ILE B CA 1
ATOM 3464 C C . ILE B 1 81 ? 12.68 4.492 -4.738 1 98.94 81 ILE B C 1
ATOM 3466 O O . ILE B 1 81 ? 13.492 3.98 -5.508 1 98.94 81 ILE B O 1
ATOM 3470 N N . SER B 1 82 ? 12.484 5.824 -4.66 1 98.94 82 SER B N 1
ATOM 3471 C CA . SER B 1 82 ? 13.305 6.738 -5.441 1 98.94 82 SER B CA 1
ATOM 3472 C C . SER B 1 82 ? 14.766 6.676 -5.004 1 98.94 82 SER B C 1
ATOM 3474 O O . SER B 1 82 ? 15.672 6.633 -5.84 1 98.94 82 SER B O 1
ATOM 3476 N N . VAL B 1 83 ? 15.008 6.695 -3.717 1 98.94 83 VAL B N 1
ATOM 3477 C CA . VAL B 1 83 ? 16.359 6.574 -3.188 1 98.94 83 VAL B CA 1
ATOM 3478 C C . VAL B 1 83 ? 17 5.27 -3.67 1 98.94 83 VAL B C 1
ATOM 3480 O O . VAL B 1 83 ? 18.125 5.266 -4.172 1 98.94 83 VAL B O 1
ATOM 3483 N N . ALA B 1 84 ? 16.266 4.176 -3.576 1 98.88 84 ALA B N 1
ATOM 3484 C CA . ALA B 1 84 ? 16.75 2.879 -4.031 1 98.88 84 ALA B CA 1
ATOM 3485 C C . ALA B 1 84 ? 17.109 2.918 -5.516 1 98.88 84 ALA B C 1
ATOM 3487 O O . ALA B 1 84 ? 18.125 2.35 -5.93 1 98.88 84 ALA B O 1
ATOM 3488 N N . GLY B 1 85 ? 16.25 3.553 -6.281 1 98.81 85 GLY B N 1
ATOM 3489 C CA . GLY B 1 85 ? 16.5 3.68 -7.707 1 98.81 85 GLY B CA 1
ATOM 3490 C C . GLY B 1 85 ? 17.781 4.422 -8.016 1 98.81 85 GLY B C 1
ATOM 3491 O O . GLY B 1 85 ? 18.547 4.023 -8.906 1 98.81 85 GLY B O 1
ATOM 3492 N N . MET B 1 86 ? 18.062 5.535 -7.281 1 98.75 86 MET B N 1
ATOM 3493 C CA . MET B 1 86 ? 19.25 6.344 -7.527 1 98.75 86 MET B CA 1
ATOM 3494 C C . MET B 1 86 ? 20.516 5.574 -7.164 1 98.75 86 MET B C 1
ATOM 3496 O O . MET B 1 86 ? 21.578 5.785 -7.762 1 98.75 86 MET B O 1
ATOM 3500 N N . ILE B 1 87 ? 20.391 4.664 -6.238 1 98.75 87 ILE B N 1
ATOM 3501 C CA . ILE B 1 87 ? 21.547 3.908 -5.766 1 98.75 87 ILE B CA 1
ATOM 3502 C C . ILE B 1 87 ? 21.766 2.699 -6.672 1 98.75 87 ILE B C 1
ATOM 3504 O O . ILE B 1 87 ? 22.875 2.494 -7.168 1 98.75 87 ILE B O 1
ATOM 3508 N N . ALA B 1 88 ? 20.75 1.939 -6.98 1 98.44 88 ALA B N 1
ATOM 3509 C CA . ALA B 1 88 ? 20.875 0.684 -7.715 1 98.44 88 ALA B CA 1
ATOM 3510 C C . ALA B 1 88 ? 21.141 0.938 -9.195 1 98.44 88 ALA B C 1
ATOM 3512 O O . ALA B 1 88 ? 21.891 0.198 -9.836 1 98.44 88 ALA B O 1
ATOM 3513 N N . GLN B 1 89 ? 20.406 1.984 -9.695 1 97.75 89 GLN B N 1
ATOM 3514 C CA . GLN B 1 89 ? 20.484 2.287 -11.125 1 97.75 89 GLN B CA 1
ATOM 3515 C C . GLN B 1 89 ? 20.281 1.028 -11.961 1 97.75 89 GLN B C 1
ATOM 3517 O O . GLN B 1 89 ? 19.266 0.336 -11.82 1 97.75 89 GLN B O 1
ATOM 3522 N N . ASP B 1 90 ? 21.297 0.62 -12.742 1 96.5 90 ASP B N 1
ATOM 3523 C CA . ASP B 1 90 ? 21.125 -0.523 -13.633 1 96.5 90 ASP B CA 1
ATOM 3524 C C . ASP B 1 90 ? 21.766 -1.776 -13.047 1 96.5 90 ASP B C 1
ATOM 3526 O O . ASP B 1 90 ? 21.859 -2.803 -13.727 1 96.5 90 ASP B O 1
ATOM 3530 N N . ASN B 1 91 ? 22.219 -1.682 -11.82 1 97.44 91 ASN B N 1
ATOM 3531 C CA . ASN B 1 91 ? 22.797 -2.85 -11.172 1 97.44 91 ASN B CA 1
ATOM 3532 C C . ASN B 1 91 ? 21.734 -3.836 -10.719 1 97.44 91 ASN B C 1
ATOM 3534 O O . ASN B 1 91 ? 21.062 -3.613 -9.711 1 97.44 91 ASN B O 1
ATOM 3538 N N . TYR B 1 92 ? 21.672 -4.938 -11.383 1 96.56 92 TYR B N 1
ATOM 3539 C CA . TYR B 1 92 ? 20.562 -5.883 -11.203 1 96.56 92 TYR B CA 1
ATOM 3540 C C . TYR B 1 92 ? 20.578 -6.457 -9.789 1 96.56 92 TYR B C 1
ATOM 3542 O O . TYR B 1 92 ? 19.516 -6.617 -9.172 1 96.56 92 TYR B O 1
ATOM 3550 N N . ALA B 1 93 ? 21.734 -6.801 -9.289 1 96.31 93 ALA B N 1
ATOM 3551 C CA . ALA B 1 93 ? 21.812 -7.352 -7.941 1 96.31 93 ALA B CA 1
ATOM 3552 C C . ALA B 1 93 ? 21.234 -6.383 -6.914 1 96.31 93 ALA B C 1
ATOM 3554 O O . ALA B 1 93 ? 20.516 -6.789 -5.992 1 96.31 93 ALA B O 1
ATOM 3555 N N . LEU B 1 94 ? 21.516 -5.062 -7.07 1 96.88 94 LEU B N 1
ATOM 3556 C CA . LEU B 1 94 ? 21.047 -4.051 -6.129 1 96.88 94 LEU B CA 1
ATOM 3557 C C . LEU B 1 94 ? 19.562 -3.734 -6.375 1 96.88 94 LEU B C 1
ATOM 3559 O O . LEU B 1 94 ? 18.859 -3.324 -5.453 1 96.88 94 LEU B O 1
ATOM 3563 N N . GLN B 1 95 ? 19.109 -3.908 -7.617 1 97.44 95 GLN B N 1
ATOM 3564 C CA . GLN B 1 95 ? 17.688 -3.793 -7.879 1 97.44 95 GLN B CA 1
ATOM 3565 C C . GLN B 1 95 ? 16.891 -4.824 -7.078 1 97.44 95 GLN B C 1
ATOM 3567 O O . GLN B 1 95 ? 15.773 -4.547 -6.633 1 97.44 95 GLN B O 1
ATOM 3572 N N . LEU B 1 96 ? 17.5 -5.988 -6.848 1 96.94 96 LEU B N 1
ATOM 3573 C CA . LEU B 1 96 ? 16.844 -7.051 -6.094 1 96.94 96 LEU B CA 1
ATOM 3574 C C . LEU B 1 96 ? 16.891 -6.773 -4.598 1 96.94 96 LEU B C 1
ATOM 3576 O O . LEU B 1 96 ? 15.953 -7.082 -3.865 1 96.94 96 LEU B O 1
ATOM 3580 N N . ASN B 1 97 ? 18.062 -6.184 -4.207 1 98 97 ASN B N 1
ATOM 3581 C CA . ASN B 1 97 ? 18.203 -5.891 -2.787 1 98 97 ASN B CA 1
ATOM 3582 C C . ASN B 1 97 ? 19.25 -4.801 -2.547 1 98 97 ASN B C 1
ATOM 3584 O O . ASN B 1 97 ? 20.422 -5.098 -2.314 1 98 97 ASN B O 1
ATOM 3588 N N . VAL B 1 98 ? 18.766 -3.613 -2.385 1 97.44 98 VAL B N 1
ATOM 3589 C CA . VAL B 1 98 ? 19.641 -2.453 -2.242 1 97.44 98 VAL B CA 1
ATOM 3590 C C . VAL B 1 98 ? 20.188 -2.387 -0.814 1 97.44 98 VAL B C 1
ATOM 3592 O O . VAL B 1 98 ? 21.141 -1.666 -0.542 1 97.44 98 VAL B O 1
ATOM 3595 N N . LEU B 1 99 ? 19.688 -3.213 0.074 1 96.69 99 LEU B N 1
ATOM 3596 C CA . LEU B 1 99 ? 20.031 -3.15 1.49 1 96.69 99 LEU B CA 1
ATOM 3597 C C . LEU B 1 99 ? 21.234 -4.043 1.797 1 96.69 99 LEU B C 1
ATOM 3599 O O . LEU B 1 99 ? 21.766 -4.016 2.91 1 96.69 99 LEU B O 1
ATOM 3603 N N . GLN B 1 100 ? 21.672 -4.777 0.873 1 93 100 GLN B N 1
ATOM 3604 C CA . GLN B 1 100 ? 22.875 -5.57 1.062 1 93 100 GLN B CA 1
ATOM 3605 C C . GLN B 1 100 ? 24.109 -4.684 1.106 1 93 100 GLN B C 1
ATOM 3607 O O . GLN B 1 100 ? 24.078 -3.529 0.674 1 93 100 GLN B O 1
ATOM 3612 N N . ASN B 1 101 ? 25.156 -5.227 1.628 1 86.81 101 ASN B N 1
ATOM 3613 C CA . ASN B 1 101 ? 26.422 -4.48 1.641 1 86.81 101 ASN B CA 1
ATOM 3614 C C . ASN B 1 101 ? 26.953 -4.266 0.23 1 86.81 101 ASN B C 1
ATOM 3616 O O . ASN B 1 101 ? 26.938 -5.184 -0.593 1 86.81 101 ASN B O 1
ATOM 3620 N N . HIS B 1 102 ? 27.297 -2.984 -0.068 1 89.75 102 HIS B N 1
ATOM 3621 C CA . HIS B 1 102 ? 27.844 -2.631 -1.371 1 89.75 102 HIS B CA 1
ATOM 3622 C C . HIS B 1 102 ? 28.719 -1.384 -1.281 1 89.75 102 HIS B C 1
ATOM 3624 O O . HIS B 1 102 ? 28.688 -0.675 -0.272 1 89.75 102 HIS B O 1
ATOM 3630 N N . GLU B 1 103 ? 29.453 -1.113 -2.314 1 92 103 GLU B N 1
ATOM 3631 C CA . GLU B 1 103 ? 30.406 -0.002 -2.32 1 92 103 GLU B CA 1
ATOM 3632 C C . GLU B 1 103 ? 29.891 1.149 -3.184 1 92 103 GLU B C 1
ATOM 3634 O O . GLU B 1 103 ? 30.609 2.141 -3.383 1 92 103 GLU B O 1
ATOM 3639 N N . LEU B 1 104 ? 28.75 1.031 -3.68 1 91.94 104 LEU B N 1
ATOM 3640 C CA . LEU B 1 104 ? 28.203 2.088 -4.523 1 91.94 104 LEU B CA 1
ATOM 3641 C C . LEU B 1 104 ? 27.844 3.314 -3.691 1 91.94 104 LEU B C 1
ATOM 3643 O O . LEU B 1 104 ? 27.594 3.203 -2.486 1 91.94 104 LEU B O 1
ATOM 3647 N N . PRO B 1 105 ? 27.875 4.461 -4.418 1 97.44 105 PRO B N 1
ATOM 3648 C CA . PRO B 1 105 ? 27.422 5.668 -3.727 1 97.44 105 PRO B CA 1
ATOM 3649 C C . PRO B 1 105 ? 26 5.516 -3.16 1 97.44 105 PRO B C 1
ATOM 3651 O O . PRO B 1 105 ? 25.109 5.023 -3.852 1 97.44 105 PRO B O 1
ATOM 3654 N N . ASN B 1 106 ? 25.828 5.832 -1.891 1 98.56 106 ASN B N 1
ATOM 3655 C CA . ASN B 1 106 ? 24.5 5.684 -1.291 1 98.56 106 ASN B CA 1
ATOM 3656 C C . ASN B 1 106 ? 24.188 6.824 -0.321 1 98.56 106 ASN B C 1
ATOM 3658 O O . ASN B 1 106 ? 23.234 6.746 0.451 1 98.56 106 ASN B O 1
ATOM 3662 N N . GLU B 1 107 ? 25.047 7.918 -0.313 1 98.81 107 GLU B N 1
ATOM 3663 C CA . GLU B 1 107 ? 24.781 9.07 0.545 1 98.81 107 GLU B CA 1
ATOM 3664 C C . GLU B 1 107 ? 23.703 9.969 -0.06 1 98.81 107 GLU B C 1
ATOM 3666 O O . GLU B 1 107 ? 23.797 10.344 -1.232 1 98.81 107 GLU B O 1
ATOM 3671 N N . ILE B 1 108 ? 22.719 10.242 0.725 1 98.94 108 ILE B N 1
ATOM 3672 C CA . ILE B 1 108 ? 21.656 11.164 0.353 1 98.94 108 ILE B CA 1
ATOM 3673 C C . ILE B 1 108 ? 21.781 12.461 1.156 1 98.94 108 ILE B C 1
ATOM 3675 O O . ILE B 1 108 ? 21.609 12.453 2.377 1 98.94 108 ILE B O 1
ATOM 3679 N N . ILE B 1 109 ? 22.047 13.555 0.476 1 98.88 109 ILE B N 1
ATOM 3680 C CA . ILE B 1 109 ? 22.266 14.852 1.122 1 98.88 109 ILE B CA 1
ATOM 3681 C C . ILE B 1 109 ? 20.953 15.625 1.178 1 98.88 109 ILE B C 1
ATOM 3683 O O . ILE B 1 109 ? 20.219 15.695 0.187 1 98.88 109 ILE B O 1
ATOM 3687 N N . LEU B 1 110 ? 20.594 16.109 2.338 1 98.56 110 LEU B N 1
ATOM 3688 C CA . LEU B 1 110 ? 19.438 16.984 2.467 1 98.56 110 LEU B CA 1
ATOM 3689 C C . LEU B 1 110 ? 19.688 18.078 3.506 1 98.56 110 LEU B C 1
ATOM 3691 O O . LEU B 1 110 ? 20.5 17.891 4.418 1 98.56 110 LEU B O 1
ATOM 3695 N N . PRO B 1 111 ? 19.047 19.25 3.357 1 98.31 111 PRO B N 1
ATOM 3696 C CA . PRO B 1 111 ? 19.156 20.234 4.441 1 98.31 111 PRO B CA 1
ATOM 3697 C C . PRO B 1 111 ? 18.75 19.656 5.797 1 98.31 111 PRO B C 1
ATOM 3699 O O . PRO B 1 111 ? 17.75 18.938 5.895 1 98.31 111 PRO B O 1
ATOM 3702 N N . LYS B 1 112 ? 19.5 20 6.781 1 98.12 112 LYS B N 1
ATOM 3703 C CA . LYS B 1 112 ? 19.234 19.484 8.125 1 98.12 112 LYS B CA 1
ATOM 3704 C C . LYS B 1 112 ? 17.797 19.812 8.547 1 98.12 112 LYS B C 1
ATOM 3706 O O . LYS B 1 112 ? 17.156 19 9.219 1 98.12 112 LYS B O 1
ATOM 3711 N N . GLY B 1 113 ? 17.312 20.984 8.211 1 96.62 113 GLY B N 1
ATOM 3712 C CA . GLY B 1 113 ? 15.977 21.406 8.57 1 96.62 113 GLY B CA 1
ATOM 3713 C C . GLY B 1 113 ? 14.891 20.672 7.805 1 96.62 113 GLY B C 1
ATOM 3714 O O . GLY B 1 113 ? 13.703 20.875 8.07 1 96.62 113 GLY B O 1
ATOM 3715 N N . HIS B 1 114 ? 15.273 19.797 6.836 1 97.12 114 HIS B N 1
ATOM 3716 C CA . HIS B 1 114 ? 14.32 19.047 6.031 1 97.12 114 HIS B CA 1
ATOM 3717 C C . HIS B 1 114 ? 14.172 17.625 6.539 1 97.12 114 HIS B C 1
ATOM 3719 O O . HIS B 1 114 ? 13.289 16.891 6.086 1 97.12 114 HIS B O 1
ATOM 3725 N N . ASN B 1 115 ? 15.031 17.203 7.469 1 97.5 115 ASN B N 1
ATOM 3726 C CA . ASN B 1 115 ? 14.898 15.898 8.094 1 97.5 115 ASN B CA 1
ATOM 3727 C C . ASN B 1 115 ? 13.812 15.898 9.164 1 97.5 115 ASN B C 1
ATOM 3729 O O . ASN B 1 115 ? 14.117 15.844 10.359 1 97.5 115 ASN B O 1
ATOM 3733 N N . ILE B 1 116 ? 12.594 15.875 8.734 1 96 116 ILE B N 1
ATOM 3734 C CA . ILE B 1 116 ? 11.43 16.047 9.594 1 96 116 ILE B CA 1
ATOM 3735 C C . ILE B 1 116 ? 10.75 14.688 9.812 1 96 116 ILE B C 1
ATOM 3737 O O . ILE B 1 116 ? 11.07 13.711 9.133 1 96 116 ILE B O 1
ATOM 3741 N N . ASN B 1 117 ? 9.875 14.656 10.797 1 94.94 117 ASN B N 1
ATOM 3742 C CA . ASN B 1 117 ? 8.984 13.531 11.062 1 94.94 117 ASN B CA 1
ATOM 3743 C C . ASN B 1 117 ? 7.52 13.914 10.844 1 94.94 117 ASN B C 1
ATOM 3745 O O . ASN B 1 117 ? 6.93 14.633 11.648 1 94.94 117 ASN B O 1
ATOM 3749 N N . PHE B 1 118 ? 6.926 13.469 9.844 1 88.31 118 PHE B N 1
ATOM 3750 C CA . PHE B 1 118 ? 5.539 13.758 9.5 1 88.31 118 PHE B CA 1
ATOM 3751 C C . PHE B 1 118 ? 4.641 12.57 9.844 1 88.31 118 PHE B C 1
ATOM 3753 O O . PHE B 1 118 ? 3.604 12.367 9.211 1 88.31 118 PHE B O 1
ATOM 3760 N N . GLY B 1 119 ? 4.988 11.75 10.68 1 90.19 119 GLY B N 1
ATOM 3761 C CA . GLY B 1 119 ? 4.359 10.484 11.008 1 90.19 119 GLY B CA 1
ATOM 3762 C C . GLY B 1 119 ? 5.223 9.281 10.68 1 90.19 119 GLY B C 1
ATOM 3763 O O . GLY B 1 119 ? 4.895 8.148 11.047 1 90.19 119 GLY B O 1
ATOM 3764 N N . GLY B 1 120 ? 6.238 9.516 9.992 1 93.38 120 GLY B N 1
ATOM 3765 C CA . GLY B 1 120 ? 7.402 8.719 9.633 1 93.38 120 GLY B CA 1
ATOM 3766 C C . GLY B 1 120 ? 8.602 9.562 9.242 1 93.38 120 GLY B C 1
ATOM 3767 O O . GLY B 1 120 ? 8.484 10.477 8.422 1 93.38 120 GLY B O 1
ATOM 3768 N N . ALA B 1 121 ? 9.664 9.305 9.844 1 97 121 ALA B N 1
ATOM 3769 C CA . ALA B 1 121 ? 10.836 10.148 9.648 1 97 121 ALA B CA 1
ATOM 3770 C C . ALA B 1 121 ? 11.383 10.016 8.227 1 97 121 ALA B C 1
ATOM 3772 O O . ALA B 1 121 ? 11.414 8.914 7.668 1 97 121 ALA B O 1
ATOM 3773 N N . ILE B 1 122 ? 11.82 11.156 7.715 1 98.19 122 ILE B N 1
ATOM 3774 C CA . ILE B 1 122 ? 12.438 11.18 6.395 1 98.19 122 ILE B CA 1
ATOM 3775 C C . ILE B 1 122 ? 13.641 10.234 6.375 1 98.19 122 ILE B C 1
ATOM 3777 O O . ILE B 1 122 ? 13.836 9.492 5.41 1 98.19 122 ILE B O 1
ATOM 3781 N N . GLU B 1 123 ? 14.414 10.266 7.402 1 98.19 123 GLU B N 1
ATOM 3782 C CA . GLU B 1 123 ? 15.617 9.445 7.465 1 98.19 123 GLU B CA 1
ATOM 3783 C C . GLU B 1 123 ? 15.281 7.965 7.359 1 98.19 123 GLU B C 1
ATOM 3785 O O . GLU B 1 123 ? 16.031 7.195 6.75 1 98.19 123 GLU B O 1
ATOM 3790 N N . THR B 1 124 ? 14.188 7.512 7.984 1 98.5 124 THR B N 1
ATOM 3791 C CA . THR B 1 124 ? 13.773 6.117 7.91 1 98.5 124 THR B CA 1
ATOM 3792 C C . THR B 1 124 ? 13.445 5.727 6.469 1 98.5 124 THR B C 1
ATOM 3794 O O . THR B 1 124 ? 13.789 4.625 6.027 1 98.5 124 THR B O 1
ATOM 3797 N N . MET B 1 125 ? 12.789 6.629 5.73 1 98.75 125 MET B N 1
ATOM 3798 C CA . MET B 1 125 ? 12.469 6.371 4.328 1 98.75 125 MET B CA 1
ATOM 3799 C C . MET B 1 125 ? 13.742 6.27 3.492 1 98.75 125 MET B C 1
ATOM 3801 O O . MET B 1 125 ? 13.836 5.426 2.6 1 98.75 125 MET B O 1
ATOM 3805 N N . ILE B 1 126 ? 14.703 7.16 3.779 1 98.81 126 ILE B N 1
ATOM 3806 C CA . ILE B 1 126 ? 15.984 7.125 3.074 1 98.81 126 ILE B CA 1
ATOM 3807 C C . ILE B 1 126 ? 16.688 5.797 3.344 1 98.81 126 ILE B C 1
ATOM 3809 O O . ILE B 1 126 ? 17.172 5.148 2.416 1 98.81 126 ILE B O 1
ATOM 3813 N N . ASN B 1 127 ? 16.688 5.371 4.609 1 98.62 127 ASN B N 1
ATOM 3814 C CA . ASN B 1 127 ? 17.344 4.129 4.988 1 98.62 127 ASN B CA 1
ATOM 3815 C C . ASN B 1 127 ? 16.656 2.916 4.363 1 98.62 127 ASN B C 1
ATOM 3817 O O . ASN B 1 127 ? 17.328 1.952 3.977 1 98.62 127 ASN B O 1
ATOM 3821 N N . LEU B 1 128 ? 15.391 2.926 4.219 1 98.69 128 LEU B N 1
ATOM 3822 C CA . LEU B 1 128 ? 14.641 1.86 3.559 1 98.69 128 LEU B CA 1
ATOM 3823 C C . LEU B 1 128 ? 15.102 1.681 2.117 1 98.69 128 LEU B C 1
ATOM 3825 O O . LEU B 1 128 ? 15.094 0.565 1.592 1 98.69 128 LEU B O 1
ATOM 3829 N N . GLY B 1 129 ? 15.469 2.816 1.556 1 98.69 129 GLY B N 1
ATOM 3830 C CA . GLY B 1 129 ? 15.953 2.76 0.186 1 98.69 129 GLY B CA 1
ATOM 3831 C C . GLY B 1 129 ? 17.438 2.436 0.089 1 98.69 129 GLY B C 1
ATOM 3832 O O . GLY B 1 129 ? 18.016 2.467 -0.999 1 98.69 129 GLY B O 1
ATOM 3833 N N . GLY B 1 130 ? 18.078 2.158 1.224 1 98.31 130 GLY B N 1
ATOM 3834 C CA . GLY B 1 130 ? 19.5 1.821 1.233 1 98.31 130 GLY B CA 1
ATOM 3835 C C . GLY B 1 130 ? 20.406 3.035 1.355 1 98.31 130 GLY B C 1
ATOM 3836 O O . GLY B 1 130 ? 21.625 2.916 1.27 1 98.31 130 GLY B O 1
ATOM 3837 N N . GLY B 1 131 ? 19.828 4.207 1.559 1 98.5 131 GLY B N 1
ATOM 3838 C CA . GLY B 1 131 ? 20.609 5.438 1.621 1 98.5 131 GLY B CA 1
ATOM 3839 C C . GLY B 1 131 ? 21.141 5.734 3.008 1 98.5 131 GLY B C 1
ATOM 3840 O O . GLY B 1 131 ? 20.562 5.309 4.008 1 98.5 131 GLY B O 1
ATOM 3841 N N . VAL B 1 132 ? 22.203 6.492 3.031 1 98.31 132 VAL B N 1
ATOM 3842 C CA . VAL B 1 132 ? 22.75 7.066 4.25 1 98.31 132 VAL B CA 1
ATOM 3843 C C . VAL B 1 132 ? 22.5 8.57 4.277 1 98.31 132 VAL B C 1
ATOM 3845 O O . VAL B 1 132 ? 22.828 9.281 3.32 1 98.31 132 VAL B O 1
ATOM 3848 N N . VAL B 1 133 ? 22.016 9.102 5.348 1 98.56 133 VAL B N 1
ATOM 3849 C CA . VAL B 1 133 ? 21.609 10.5 5.453 1 98.56 133 VAL B CA 1
ATOM 3850 C C . VAL B 1 133 ? 22.828 11.375 5.711 1 98.56 133 VAL B C 1
ATOM 3852 O O . VAL B 1 133 ? 23.641 11.078 6.598 1 98.56 133 VAL B O 1
ATOM 3855 N N . LYS B 1 134 ? 23 12.383 4.938 1 98.75 134 LYS B N 1
ATOM 3856 C CA . LYS B 1 134 ? 23.953 13.453 5.172 1 98.75 134 LYS B CA 1
ATOM 3857 C C . LYS B 1 134 ? 23.25 14.805 5.301 1 98.75 134 LYS B C 1
ATOM 3859 O O . LYS B 1 134 ? 22.812 15.383 4.301 1 98.75 134 LYS B O 1
ATOM 3864 N N . GLU B 1 135 ? 23.25 15.375 6.5 1 98.62 135 GLU B N 1
ATOM 3865 C CA . GLU B 1 135 ? 22.547 16.625 6.77 1 98.62 135 GLU B CA 1
ATOM 3866 C C . GLU B 1 135 ? 23.438 17.828 6.477 1 98.62 135 GLU B C 1
ATOM 3868 O O . GLU B 1 135 ? 24.5 17.984 7.09 1 98.62 135 GLU B O 1
ATOM 3873 N N . ALA B 1 136 ? 23 18.625 5.664 1 98.62 136 ALA B N 1
ATOM 3874 C CA . ALA B 1 136 ? 23.734 19.812 5.285 1 98.62 136 ALA B CA 1
ATOM 3875 C C . ALA B 1 136 ? 23.266 21.031 6.082 1 98.62 136 ALA B C 1
ATOM 3877 O O . ALA B 1 136 ? 22.062 21.266 6.215 1 98.62 136 ALA B O 1
ATOM 3878 N N . GLY B 1 137 ? 24.25 21.812 6.578 1 97.94 137 GLY B N 1
ATOM 3879 C CA . GLY B 1 137 ? 23.938 23.047 7.285 1 97.94 137 GLY B CA 1
ATOM 3880 C C . GLY B 1 137 ? 23.516 22.812 8.727 1 97.94 137 GLY B C 1
ATOM 3881 O O . GLY B 1 137 ? 24.078 21.969 9.414 1 97.94 137 GLY B O 1
ATOM 3882 N N . TYR B 1 138 ? 22.641 23.734 9.141 1 96.12 138 TYR B N 1
ATOM 3883 C CA . TYR B 1 138 ? 22.188 23.75 10.523 1 96.12 138 TYR B CA 1
ATOM 3884 C C . TYR B 1 138 ? 20.672 23.797 10.602 1 96.12 138 TYR B C 1
ATOM 3886 O O . TYR B 1 138 ? 20 23.922 9.57 1 96.12 138 TYR B O 1
ATOM 3894 N N . ALA B 1 139 ? 20.141 23.703 11.781 1 91.56 139 ALA B N 1
ATOM 3895 C CA . ALA B 1 139 ? 18.703 23.672 11.977 1 91.56 139 ALA B CA 1
ATOM 3896 C C . ALA B 1 139 ? 18.047 24.969 11.5 1 91.56 139 ALA B C 1
ATOM 3898 O O . ALA B 1 139 ? 16.891 24.969 11.086 1 91.56 139 ALA B O 1
ATOM 3899 N N . ASN B 1 140 ? 18.891 26 11.5 1 90.81 140 ASN B N 1
ATOM 3900 C CA . ASN B 1 140 ? 18.281 27.297 11.195 1 90.81 140 ASN B CA 1
ATOM 3901 C C . ASN B 1 140 ? 18.844 27.875 9.898 1 90.81 140 ASN B C 1
ATOM 3903 O O . ASN B 1 140 ? 18.531 29 9.531 1 90.81 140 ASN B O 1
ATOM 3907 N N . MET B 1 141 ? 19.688 27.094 9.242 1 95.06 141 MET B N 1
ATOM 3908 C CA . MET B 1 141 ? 20.219 27.672 8.008 1 95.06 141 MET B CA 1
ATOM 3909 C C . MET B 1 141 ? 20.875 26.594 7.152 1 95.06 141 MET B C 1
ATOM 3911 O O . MET B 1 141 ? 21.547 25.688 7.672 1 95.06 141 MET B O 1
ATOM 3915 N N . CYS B 1 142 ? 20.703 26.688 5.852 1 97.81 142 CYS B N 1
ATOM 3916 C CA . CYS B 1 142 ? 21.359 25.844 4.852 1 97.81 142 CYS B CA 1
ATOM 3917 C C . CYS B 1 142 ? 21.406 26.547 3.502 1 97.81 142 CYS B C 1
ATOM 3919 O O . CYS B 1 142 ? 20.359 26.891 2.936 1 97.81 142 CYS B O 1
ATOM 3921 N N . ASP B 1 143 ? 22.547 26.828 3.035 1 97.44 143 ASP B N 1
ATOM 3922 C CA . ASP B 1 143 ? 22.703 27.422 1.706 1 97.44 143 ASP B CA 1
ATOM 3923 C C . ASP B 1 143 ? 23.391 26.453 0.757 1 97.44 143 ASP B C 1
ATOM 3925 O O . ASP B 1 143 ? 23.609 25.281 1.099 1 97.44 143 ASP B O 1
ATOM 3929 N N . SER B 1 144 ? 23.656 26.891 -0.439 1 98.06 144 SER B N 1
ATOM 3930 C CA . SER B 1 144 ? 24.219 26.031 -1.477 1 98.06 144 SER B CA 1
ATOM 3931 C C . SER B 1 144 ? 25.594 25.516 -1.091 1 98.06 144 SER B C 1
ATOM 3933 O O . SER B 1 144 ? 25.984 24.406 -1.45 1 98.06 144 SER B O 1
ATOM 3935 N N . GLN B 1 145 ? 26.344 26.281 -0.38 1 97.94 145 GLN B N 1
ATOM 3936 C CA . GLN B 1 145 ? 27.703 25.891 0.012 1 97.94 145 GLN B CA 1
ATOM 3937 C C . GLN B 1 145 ? 27.672 24.734 1.014 1 97.94 145 GLN B C 1
ATOM 3939 O O . GLN B 1 145 ? 28.547 23.875 1.012 1 97.94 145 GLN B O 1
ATOM 3944 N N . HIS B 1 146 ? 26.719 24.797 1.902 1 98.38 146 HIS B N 1
ATOM 3945 C CA . HIS B 1 146 ? 26.547 23.703 2.85 1 98.38 146 HIS B CA 1
ATOM 3946 C C . HIS B 1 146 ? 26.312 22.391 2.129 1 98.38 146 HIS B C 1
ATOM 3948 O O . HIS B 1 146 ? 26.891 21.359 2.484 1 98.38 146 HIS B O 1
ATOM 3954 N N . LEU B 1 147 ? 25.438 22.391 1.113 1 98.31 147 LEU B N 1
ATOM 3955 C CA . LEU B 1 147 ? 25.188 21.188 0.323 1 98.31 147 LEU B CA 1
ATOM 3956 C C . LEU B 1 147 ? 26.469 20.734 -0.385 1 98.31 147 LEU B C 1
ATOM 3958 O O . LEU B 1 147 ? 26.844 19.562 -0.299 1 98.31 147 LEU B O 1
ATOM 3962 N N . THR B 1 148 ? 27.109 21.688 -1.04 1 98.38 148 THR B N 1
ATOM 3963 C CA . THR B 1 148 ? 28.297 21.422 -1.845 1 98.38 148 THR B CA 1
ATOM 3964 C C . THR B 1 148 ? 29.391 20.797 -0.99 1 98.38 148 THR B C 1
ATOM 3966 O O . THR B 1 148 ? 30.109 19.891 -1.44 1 98.38 148 THR B O 1
ATOM 3969 N N . SER B 1 149 ? 29.516 21.234 0.202 1 98.31 149 SER B N 1
ATOM 3970 C CA . SER B 1 149 ? 30.594 20.797 1.082 1 98.31 149 SER B CA 1
ATOM 3971 C C . SER B 1 149 ? 30.469 19.312 1.431 1 98.31 149 SER B C 1
ATOM 3973 O O . SER B 1 149 ? 31.453 18.688 1.834 1 98.31 149 SER B O 1
ATOM 3975 N N . LEU B 1 150 ? 29.297 18.766 1.259 1 98.5 150 LEU B N 1
ATOM 3976 C CA . LEU B 1 150 ? 29.078 17.375 1.63 1 98.5 150 LEU B CA 1
ATOM 3977 C C . LEU B 1 150 ? 29.172 16.469 0.411 1 98.5 150 LEU B C 1
ATOM 3979 O O . LEU B 1 150 ? 29.25 15.242 0.548 1 98.5 150 LEU B O 1
ATOM 3983 N N . ILE B 1 151 ? 29.141 17.031 -0.797 1 98.56 151 ILE B N 1
ATOM 3984 C CA . ILE B 1 151 ? 29.156 16.234 -2.018 1 98.56 151 ILE B CA 1
ATOM 3985 C C . ILE B 1 151 ? 30.531 15.57 -2.168 1 98.56 151 ILE B C 1
ATOM 3987 O O . ILE B 1 151 ? 31.562 16.219 -2.023 1 98.56 151 ILE B O 1
ATOM 3991 N N . ASN B 1 152 ? 30.547 14.344 -2.408 1 98.12 152 ASN B N 1
ATOM 3992 C CA . ASN B 1 152 ? 31.75 13.523 -2.611 1 98.12 152 ASN B CA 1
ATOM 3993 C C . ASN B 1 152 ? 31.453 12.305 -3.471 1 98.12 152 ASN B C 1
ATOM 3995 O O . ASN B 1 152 ? 30.391 12.219 -4.094 1 98.12 152 ASN B O 1
ATOM 3999 N N . SER B 1 153 ? 32.344 11.328 -3.521 1 97.69 153 SER B N 1
ATOM 4000 C CA . SER B 1 153 ? 32.219 10.195 -4.43 1 97.69 153 SER B CA 1
ATOM 4001 C C . SER B 1 153 ? 31.172 9.203 -3.941 1 97.69 153 SER B C 1
ATOM 4003 O O . SER B 1 153 ? 30.734 8.328 -4.695 1 97.69 153 SER B O 1
ATOM 4005 N N . ARG B 1 154 ? 30.656 9.367 -2.742 1 98.12 154 ARG B N 1
ATOM 4006 C CA . ARG B 1 154 ? 29.656 8.461 -2.174 1 98.12 154 ARG B CA 1
ATOM 4007 C C . ARG B 1 154 ? 28.266 9.055 -2.271 1 98.12 154 ARG B C 1
ATOM 4009 O O . ARG B 1 154 ? 27.281 8.398 -1.902 1 98.12 154 ARG B O 1
ATOM 4016 N N . SER B 1 155 ? 28.172 10.297 -2.836 1 98.69 155 SER B N 1
ATOM 4017 C CA . SER B 1 155 ? 26.875 10.945 -2.945 1 98.69 155 SER B CA 1
ATOM 4018 C C . SER B 1 155 ? 26.062 10.352 -4.086 1 98.69 155 SER B C 1
ATOM 4020 O O . SER B 1 155 ? 26.531 10.273 -5.223 1 98.69 155 SER B O 1
ATOM 4022 N N . ALA B 1 156 ? 24.859 9.945 -3.752 1 98.69 156 ALA B N 1
ATOM 4023 C CA . ALA B 1 156 ? 24 9.32 -4.746 1 98.69 156 ALA B CA 1
ATOM 4024 C C . ALA B 1 156 ? 22.953 10.305 -5.258 1 98.69 156 ALA B C 1
ATOM 4026 O O . ALA B 1 156 ? 22.516 10.219 -6.41 1 98.69 156 ALA B O 1
ATOM 4027 N N . ALA B 1 157 ? 22.484 11.219 -4.367 1 98.88 157 ALA B N 1
ATOM 4028 C CA . ALA B 1 157 ? 21.438 12.164 -4.738 1 98.88 157 ALA B CA 1
ATOM 4029 C C . ALA B 1 157 ? 21.281 13.258 -3.686 1 98.88 157 ALA B C 1
ATOM 4031 O O . ALA B 1 157 ? 21.812 13.141 -2.578 1 98.88 157 ALA B O 1
ATOM 4032 N N . ILE B 1 158 ? 20.625 14.312 -4.062 1 98.88 158 ILE B N 1
ATOM 4033 C CA . ILE B 1 158 ? 20.125 15.328 -3.137 1 98.88 158 ILE B CA 1
ATOM 4034 C C . ILE B 1 158 ? 18.609 15.148 -2.949 1 98.88 158 ILE B C 1
ATOM 4036 O O . ILE B 1 158 ? 17.891 14.898 -3.914 1 98.88 158 ILE B O 1
ATOM 4040 N N . LEU B 1 159 ? 18.188 15.195 -1.717 1 98.88 159 LEU B N 1
ATOM 4041 C CA . LEU B 1 159 ? 16.766 15.156 -1.387 1 98.88 159 LEU B CA 1
ATOM 4042 C C . LEU B 1 159 ? 16.297 16.484 -0.816 1 98.88 159 LEU B C 1
ATOM 4044 O O . LEU B 1 159 ? 16.922 17.031 0.094 1 98.88 159 LEU B O 1
ATOM 4048 N N . TYR B 1 160 ? 15.258 17.031 -1.387 1 98.69 160 TYR B N 1
ATOM 4049 C CA . TYR B 1 160 ? 14.641 18.281 -0.952 1 98.69 160 TYR B CA 1
ATOM 4050 C C . TYR B 1 160 ? 13.18 18.062 -0.575 1 98.69 160 TYR B C 1
ATOM 4052 O O . TYR B 1 160 ? 12.398 17.516 -1.364 1 98.69 160 TYR B O 1
ATOM 4060 N N . ILE B 1 161 ? 12.844 18.422 0.645 1 98 161 ILE B N 1
ATOM 4061 C CA . ILE B 1 161 ? 11.477 18.266 1.123 1 98 161 ILE B CA 1
ATOM 4062 C C . ILE B 1 161 ? 10.75 19.609 1.066 1 98 161 ILE B C 1
ATOM 4064 O O . ILE B 1 161 ? 11.117 20.547 1.771 1 98 161 ILE B O 1
ATOM 4068 N N . LYS B 1 162 ? 9.758 19.688 0.212 1 96.19 162 LYS B N 1
ATOM 4069 C CA . LYS B 1 162 ? 8.867 20.859 0.188 1 96.19 162 LYS B CA 1
ATOM 4070 C C . LYS B 1 162 ? 7.652 20.641 1.083 1 96.19 162 LYS B C 1
ATOM 4072 O O . LYS B 1 162 ? 6.684 19.984 0.675 1 96.19 162 LYS B O 1
ATOM 4077 N N . SER B 1 163 ? 7.703 21.156 2.25 1 92.12 163 SER B N 1
ATOM 4078 C CA . SER B 1 163 ? 6.672 20.969 3.264 1 92.12 163 SER B CA 1
ATOM 4079 C C . SER B 1 163 ? 6.645 22.109 4.262 1 92.12 163 SER B C 1
ATOM 4081 O O . SER B 1 163 ? 7.684 22.703 4.562 1 92.12 163 SER B O 1
ATOM 4083 N N . HIS B 1 164 ? 5.492 22.375 4.836 1 84.38 164 HIS B N 1
ATOM 4084 C CA . HIS B 1 164 ? 5.367 23.375 5.895 1 84.38 164 HIS B CA 1
ATOM 4085 C C . HIS B 1 164 ? 5.996 22.875 7.191 1 84.38 164 HIS B C 1
ATOM 4087 O O . HIS B 1 164 ? 6.242 23.672 8.109 1 84.38 164 HIS B O 1
ATOM 4093 N N . HIS B 1 165 ? 6.277 21.547 7.293 1 86.12 165 HIS B N 1
ATOM 4094 C CA . HIS B 1 165 ? 6.914 20.984 8.477 1 86.12 165 HIS B CA 1
ATOM 4095 C C . HIS B 1 165 ? 8.406 21.312 8.516 1 86.12 165 HIS B C 1
ATOM 4097 O O . HIS B 1 165 ? 9.039 21.203 9.562 1 86.12 165 HIS B O 1
ATOM 4103 N N . CYS B 1 166 ? 8.953 21.734 7.375 1 92.56 166 CYS B N 1
ATOM 4104 C CA . CYS B 1 166 ? 10.375 22.031 7.297 1 92.56 166 CYS B CA 1
ATOM 4105 C C . CYS B 1 166 ? 10.68 23.422 7.812 1 92.56 166 CYS B C 1
ATOM 4107 O O . CYS B 1 166 ? 9.797 24.281 7.836 1 92.56 166 CYS B O 1
ATOM 4109 N N . VAL B 1 167 ? 11.922 23.578 8.211 1 87.94 167 VAL B N 1
ATOM 4110 C CA . VAL B 1 167 ? 12.391 24.922 8.484 1 87.94 167 VAL B CA 1
ATOM 4111 C C . VAL B 1 167 ? 12.359 25.75 7.199 1 87.94 167 VAL B C 1
ATOM 4113 O O . VAL B 1 167 ? 12.852 25.312 6.156 1 87.94 167 VAL B O 1
ATOM 4116 N N . GLN B 1 168 ? 11.773 26.859 7.324 1 85.69 168 GLN B N 1
ATOM 4117 C CA . GLN B 1 168 ? 11.547 27.641 6.113 1 85.69 168 GLN B CA 1
ATOM 4118 C C . GLN B 1 168 ? 12.57 28.75 5.98 1 85.69 168 GLN B C 1
ATOM 4120 O O . GLN B 1 168 ? 13.125 28.969 4.902 1 85.69 168 GLN B O 1
ATOM 4125 N N . LYS B 1 169 ? 12.805 29.406 7.055 1 88.88 169 LYS B N 1
ATOM 4126 C CA . LYS B 1 169 ? 13.633 30.609 7.035 1 88.88 169 LYS B CA 1
ATOM 4127 C C . LYS B 1 169 ? 15.109 30.266 6.859 1 88.88 169 LYS B C 1
ATOM 4129 O O . LYS B 1 169 ? 15.617 29.359 7.523 1 88.88 169 LYS B O 1
ATOM 4134 N N . SER B 1 170 ? 15.797 30.875 5.965 1 93 170 SER B N 1
ATOM 4135 C CA . SER B 1 170 ? 17.234 30.812 5.73 1 93 170 SER B CA 1
ATOM 4136 C C . SER B 1 170 ? 17.656 29.453 5.18 1 93 170 SER B C 1
ATOM 4138 O O . SER B 1 170 ? 18.719 28.938 5.512 1 93 170 SER B O 1
ATOM 4140 N N . ILE B 1 171 ? 16.719 28.797 4.574 1 95.25 171 ILE B N 1
ATOM 4141 C CA . ILE B 1 171 ? 17.016 27.562 3.865 1 95.25 171 ILE B CA 1
ATOM 4142 C C . ILE B 1 171 ? 16.969 27.797 2.359 1 95.25 171 ILE B C 1
ATOM 4144 O O . ILE B 1 171 ? 16.094 28.516 1.865 1 95.25 171 ILE B O 1
ATOM 4148 N N . LEU B 1 172 ? 17.828 27.281 1.648 1 96.38 172 LEU B N 1
ATOM 4149 C CA . LEU B 1 172 ? 17.891 27.484 0.206 1 96.38 172 LEU B CA 1
ATOM 4150 C C . LEU B 1 172 ? 16.594 27.062 -0.466 1 96.38 172 LEU B C 1
ATOM 4152 O O . LEU B 1 172 ? 15.898 26.156 0.019 1 96.38 172 LEU B O 1
ATOM 4156 N N . SER B 1 173 ? 16.25 27.641 -1.6 1 96.69 173 SER B N 1
ATOM 4157 C CA . SER B 1 173 ? 15.055 27.344 -2.369 1 96.69 173 SER B CA 1
ATOM 4158 C C . SER B 1 173 ? 15.211 26.047 -3.156 1 96.69 173 SER B C 1
ATOM 4160 O O . SER B 1 173 ? 16.328 25.531 -3.295 1 96.69 173 SER B O 1
ATOM 4162 N N . SER B 1 174 ? 14.102 25.531 -3.641 1 97.31 174 SER B N 1
ATOM 4163 C CA . SER B 1 174 ? 14.148 24.344 -4.5 1 97.31 174 SER B CA 1
ATOM 4164 C C . SER B 1 174 ? 14.977 24.609 -5.75 1 97.31 174 SER B C 1
ATOM 4166 O O . SER B 1 174 ? 15.734 23.734 -6.191 1 97.31 174 SER B O 1
ATOM 4168 N N . GLN B 1 175 ? 14.898 25.797 -6.312 1 97.69 175 GLN B N 1
ATOM 4169 C CA . GLN B 1 175 ? 15.664 26.141 -7.5 1 97.69 175 GLN B CA 1
ATOM 4170 C C . GLN B 1 175 ? 17.172 26.125 -7.219 1 97.69 175 GLN B C 1
ATOM 4172 O O . GLN B 1 175 ? 17.953 25.625 -8.031 1 97.69 175 GLN B O 1
ATOM 4177 N N . GLU B 1 176 ? 17.531 26.688 -6.098 1 98.12 176 GLU B N 1
ATOM 4178 C CA . GLU B 1 176 ? 18.938 26.672 -5.703 1 98.12 176 GLU B CA 1
ATOM 4179 C C . GLU B 1 176 ? 19.438 25.234 -5.492 1 98.12 176 GLU B C 1
ATOM 4181 O O . GLU B 1 176 ? 20.562 24.906 -5.863 1 98.12 176 GLU B O 1
ATOM 4186 N N . ALA B 1 177 ? 18.625 24.422 -4.891 1 98.56 177 ALA B N 1
ATOM 4187 C CA . ALA B 1 177 ? 19 23.016 -4.66 1 98.56 177 ALA B CA 1
ATOM 4188 C C . ALA B 1 177 ? 19.172 22.281 -5.98 1 98.56 177 ALA B C 1
ATOM 4190 O O . ALA B 1 177 ? 20.125 21.5 -6.137 1 98.56 177 ALA B O 1
ATOM 4191 N N . ILE B 1 178 ? 18.281 22.484 -6.934 1 98.69 178 ILE B N 1
ATOM 4192 C CA . ILE B 1 178 ? 18.344 21.859 -8.25 1 98.69 178 ILE B CA 1
ATOM 4193 C C . ILE B 1 178 ? 19.641 22.281 -8.961 1 98.69 178 ILE B C 1
ATOM 4195 O O . ILE B 1 178 ? 20.359 21.438 -9.492 1 98.69 178 ILE B O 1
ATOM 4199 N N . THR B 1 179 ? 19.891 23.594 -8.922 1 98.5 179 THR B N 1
ATOM 4200 C CA . THR B 1 179 ? 21.109 24.125 -9.555 1 98.5 179 THR B CA 1
ATOM 4201 C C . THR B 1 179 ? 22.359 23.484 -8.945 1 98.5 179 THR B C 1
ATOM 4203 O O . THR B 1 179 ? 23.25 23.062 -9.672 1 98.5 179 THR B O 1
ATOM 4206 N N . THR B 1 180 ? 22.391 23.453 -7.629 1 98.56 180 THR B N 1
ATOM 4207 C CA . THR B 1 180 ? 23.531 22.875 -6.922 1 98.56 180 THR B CA 1
ATOM 4208 C C . THR B 1 180 ? 23.719 21.406 -7.305 1 98.56 180 THR B C 1
ATOM 4210 O O . THR B 1 180 ? 24.828 20.969 -7.578 1 98.56 180 THR B O 1
ATOM 4213 N N . ALA B 1 181 ? 22.656 20.609 -7.297 1 98.62 181 ALA B N 1
ATOM 4214 C CA . ALA B 1 181 ? 22.719 19.188 -7.656 1 98.62 181 ALA B CA 1
ATOM 4215 C C . ALA B 1 181 ? 23.297 19 -9.055 1 98.62 181 ALA B C 1
ATOM 4217 O O . ALA B 1 181 ? 24.234 18.219 -9.25 1 98.62 181 ALA B O 1
ATOM 4218 N N . HIS B 1 182 ? 22.781 19.75 -10.023 1 98.5 182 HIS B N 1
ATOM 4219 C CA . HIS B 1 182 ? 23.141 19.578 -11.422 1 98.5 182 HIS B CA 1
ATOM 4220 C C . HIS B 1 182 ? 24.562 20.062 -11.695 1 98.5 182 HIS B C 1
ATOM 4222 O O . HIS B 1 182 ? 25.266 19.5 -12.539 1 98.5 182 HIS B O 1
ATOM 4228 N N . GLN B 1 183 ? 24.984 21.094 -11 1 98.25 183 GLN B N 1
ATOM 4229 C CA . GLN B 1 183 ? 26.359 21.562 -11.117 1 98.25 183 GLN B CA 1
ATOM 4230 C C . GLN B 1 183 ? 27.344 20.469 -10.734 1 98.25 183 GLN B C 1
ATOM 4232 O O . GLN B 1 183 ? 28.484 20.469 -11.188 1 98.25 183 GLN B O 1
ATOM 4237 N N . HIS B 1 184 ? 26.953 19.547 -9.977 1 98.19 184 HIS B N 1
ATOM 4238 C CA . HIS B 1 184 ? 27.844 18.484 -9.5 1 98.19 184 HIS B CA 1
ATOM 4239 C C . HIS B 1 184 ? 27.422 17.125 -10.062 1 98.19 184 HIS B C 1
ATOM 4241 O O . HIS B 1 184 ? 27.797 16.078 -9.531 1 98.19 184 HIS B O 1
ATOM 4247 N N . ASN B 1 185 ? 26.531 17.078 -11.016 1 97.88 185 ASN B N 1
ATOM 4248 C CA . ASN B 1 185 ? 26.078 15.906 -11.758 1 97.88 185 ASN B CA 1
ATOM 4249 C C . ASN B 1 185 ? 25.375 14.906 -10.844 1 97.88 185 ASN B C 1
ATOM 4251 O O . ASN B 1 185 ? 25.625 13.695 -10.938 1 97.88 185 ASN B O 1
ATOM 4255 N N . LEU B 1 186 ? 24.625 15.422 -9.93 1 98.62 186 LEU B N 1
ATOM 4256 C CA . LEU B 1 186 ? 23.812 14.586 -9.047 1 98.62 186 LEU B CA 1
ATOM 4257 C C . LEU B 1 186 ? 22.328 14.727 -9.367 1 98.62 186 LEU B C 1
ATOM 4259 O O . LEU B 1 186 ? 21.859 15.82 -9.688 1 98.62 186 LEU B O 1
ATOM 4263 N N . PRO B 1 187 ? 21.609 13.594 -9.344 1 98.81 187 PRO B N 1
ATOM 4264 C CA . PRO B 1 187 ? 20.156 13.734 -9.414 1 98.81 187 PRO B CA 1
ATOM 4265 C C . PRO B 1 187 ? 19.547 14.352 -8.156 1 98.81 187 PRO B C 1
ATOM 4267 O O . PRO B 1 187 ? 20.125 14.227 -7.066 1 98.81 187 PRO B O 1
ATOM 4270 N N . ILE B 1 188 ? 18.391 15 -8.289 1 98.88 188 ILE B N 1
ATOM 4271 C CA . ILE B 1 188 ? 17.688 15.57 -7.145 1 98.88 188 ILE B CA 1
ATOM 4272 C C . ILE B 1 188 ? 16.266 15.039 -7.09 1 98.88 188 ILE B C 1
ATOM 4274 O O . ILE B 1 188 ? 15.578 14.984 -8.109 1 98.88 188 ILE B O 1
ATOM 4278 N N . ILE B 1 189 ? 15.867 14.57 -5.945 1 98.94 189 ILE B N 1
ATOM 4279 C CA . ILE B 1 189 ? 14.516 14.164 -5.602 1 98.94 189 ILE B CA 1
ATOM 4280 C C . ILE B 1 189 ? 13.828 15.258 -4.789 1 98.94 189 ILE B C 1
ATOM 4282 O O . ILE B 1 189 ? 14.367 15.719 -3.779 1 98.94 189 ILE B O 1
ATOM 4286 N N . ILE B 1 190 ? 12.68 15.719 -5.18 1 98.88 190 ILE B N 1
ATOM 4287 C CA . ILE B 1 190 ? 11.906 16.672 -4.402 1 98.88 190 ILE B CA 1
ATOM 4288 C C . ILE B 1 190 ? 10.594 16.047 -3.955 1 98.88 190 ILE B C 1
ATOM 4290 O O . ILE B 1 190 ? 9.789 15.617 -4.785 1 98.88 190 ILE B O 1
ATOM 4294 N N . ASP B 1 191 ? 10.422 15.93 -2.674 1 98.69 191 ASP B N 1
ATOM 4295 C CA . ASP B 1 191 ? 9.141 15.484 -2.125 1 98.69 191 ASP B CA 1
ATOM 4296 C C . ASP B 1 191 ? 8.164 16.656 -1.986 1 98.69 191 ASP B C 1
ATOM 4298 O O . ASP B 1 191 ? 8.391 17.562 -1.192 1 98.69 191 ASP B O 1
ATOM 4302 N N . CYS B 1 192 ? 7.164 16.562 -2.73 1 97.5 192 CYS B N 1
ATOM 4303 C CA . CYS B 1 192 ? 6.109 17.562 -2.791 1 97.5 192 CYS B CA 1
ATOM 4304 C C . CYS B 1 192 ? 4.762 16.969 -2.4 1 97.5 192 CYS B C 1
ATOM 4306 O O . CYS B 1 192 ? 3.738 17.281 -3.012 1 97.5 192 CYS B O 1
ATOM 4308 N N . ALA B 1 193 ? 4.723 16.125 -1.376 1 96.38 193 ALA B N 1
ATOM 4309 C CA . ALA B 1 193 ? 3.559 15.312 -1.049 1 96.38 193 ALA B CA 1
ATOM 4310 C C . ALA B 1 193 ? 2.305 16.172 -0.925 1 96.38 193 ALA B C 1
ATOM 4312 O O . ALA B 1 193 ? 1.213 15.75 -1.314 1 96.38 193 ALA B O 1
ATOM 4313 N N . ALA B 1 194 ? 2.406 17.406 -0.441 1 92.81 194 ALA B N 1
ATOM 4314 C CA . ALA B 1 194 ? 1.218 18.203 -0.136 1 92.81 194 ALA B CA 1
ATOM 4315 C C . ALA B 1 194 ? 1.072 19.375 -1.109 1 92.81 194 ALA B C 1
ATOM 4317 O O . ALA B 1 194 ? 0.183 20.203 -0.954 1 92.81 194 ALA B O 1
ATOM 4318 N N . GLU B 1 195 ? 1.95 19.484 -2.104 1 93.06 195 GLU B N 1
ATOM 4319 C CA . GLU B 1 195 ? 1.894 20.594 -3.053 1 93.06 195 GLU B CA 1
ATOM 4320 C C . GLU B 1 195 ? 0.749 20.406 -4.047 1 93.06 195 GLU B C 1
ATOM 4322 O O . GLU B 1 195 ? 0.358 19.281 -4.348 1 93.06 195 GLU B O 1
ATOM 4327 N N . GLU B 1 196 ? 0.273 21.516 -4.598 1 91.81 196 GLU B N 1
ATOM 4328 C CA . GLU B 1 196 ? -0.896 21.469 -5.469 1 91.81 196 GLU B CA 1
ATOM 4329 C C . GLU B 1 196 ? -0.49 21.562 -6.938 1 91.81 196 GLU B C 1
ATOM 4331 O O . GLU B 1 196 ? -1.174 21.016 -7.809 1 91.81 196 GLU B O 1
ATOM 4336 N N . ASP B 1 197 ? 0.601 22.344 -7.203 1 94.5 197 ASP B N 1
ATOM 4337 C CA . ASP B 1 197 ? 1.085 22.438 -8.578 1 94.5 197 ASP B CA 1
ATOM 4338 C C . ASP B 1 197 ? 1.891 21.203 -8.961 1 94.5 197 ASP B C 1
ATOM 4340 O O . ASP B 1 197 ? 3.051 21.062 -8.57 1 94.5 197 ASP B O 1
ATOM 4344 N N . LEU B 1 198 ? 1.354 20.406 -9.852 1 96.38 198 LEU B N 1
ATOM 4345 C CA . LEU B 1 198 ? 1.901 19.078 -10.125 1 96.38 198 LEU B CA 1
ATOM 4346 C C . LEU B 1 198 ? 3.1 19.172 -11.062 1 96.38 198 LEU B C 1
ATOM 4348 O O . LEU B 1 198 ? 3.846 18.203 -11.219 1 96.38 198 LEU B O 1
ATOM 4352 N N . ILE B 1 199 ? 3.359 20.281 -11.711 1 96.06 199 ILE B N 1
ATOM 4353 C CA . ILE B 1 199 ? 4.367 20.281 -12.766 1 96.06 199 ILE B CA 1
ATOM 4354 C C . ILE B 1 199 ? 5.418 21.359 -12.469 1 96.06 199 ILE B C 1
ATOM 4356 O O . ILE B 1 199 ? 6.465 21.406 -13.125 1 96.06 199 ILE B O 1
ATOM 4360 N N . LYS B 1 200 ? 5.215 22.219 -11.477 1 96.62 200 LYS B N 1
ATOM 4361 C CA . LYS B 1 200 ? 6.09 23.344 -11.156 1 96.62 200 LYS B CA 1
ATOM 4362 C C . LYS B 1 200 ? 7.527 22.875 -10.953 1 96.62 200 LYS B C 1
ATOM 4364 O O . LYS B 1 200 ? 8.445 23.359 -11.617 1 96.62 200 LYS B O 1
ATOM 4369 N N . TYR B 1 201 ? 7.711 21.938 -10.117 1 97.75 201 TYR B N 1
ATOM 4370 C CA . TYR B 1 201 ? 9.047 21.531 -9.711 1 97.75 201 TYR B CA 1
ATOM 4371 C C . TYR B 1 201 ? 9.727 20.719 -10.812 1 97.75 201 TYR B C 1
ATOM 4373 O O . TYR B 1 201 ? 10.953 20.797 -10.977 1 97.75 201 TYR B O 1
ATOM 4381 N N . TYR B 1 202 ? 8.93 19.922 -11.516 1 98.06 202 TYR B N 1
ATOM 4382 C CA . TYR B 1 202 ? 9.453 19.25 -12.703 1 98.06 202 TYR B CA 1
ATOM 4383 C C . TYR B 1 202 ? 10.008 20.266 -13.695 1 98.06 202 TYR B C 1
ATOM 4385 O O . TYR B 1 202 ? 11.117 20.094 -14.211 1 98.06 202 TYR B O 1
ATOM 4393 N N . HIS B 1 203 ? 9.328 21.312 -13.961 1 97.12 203 HIS B N 1
ATOM 4394 C CA . HIS B 1 203 ? 9.727 22.328 -14.93 1 97.12 203 HIS B CA 1
ATOM 4395 C C . HIS B 1 203 ? 10.883 23.172 -14.406 1 97.12 203 HIS B C 1
ATOM 4397 O O . HIS B 1 203 ? 11.641 23.75 -15.188 1 97.12 203 HIS B O 1
ATOM 4403 N N . GLN B 1 204 ? 10.977 23.25 -13.094 1 97.5 204 GLN B N 1
ATOM 4404 C CA . GLN B 1 204 ? 12.133 23.891 -12.508 1 97.5 204 GLN B CA 1
ATOM 4405 C C . GLN B 1 204 ? 13.406 23.094 -12.758 1 97.5 204 GLN B C 1
ATOM 4407 O O . GLN B 1 204 ? 14.516 23.609 -12.602 1 97.5 204 GLN B O 1
ATOM 4412 N N . GLY B 1 205 ? 13.211 21.812 -13.141 1 98.06 205 GLY B N 1
ATOM 4413 C CA . GLY B 1 205 ? 14.375 21.016 -13.508 1 98.06 205 GLY B CA 1
ATOM 4414 C C . GLY B 1 205 ? 14.578 19.812 -12.609 1 98.06 205 GLY B C 1
ATOM 4415 O O . GLY B 1 205 ? 15.523 19.031 -12.805 1 98.06 205 GLY B O 1
ATOM 4416 N N . ALA B 1 206 ? 13.727 19.594 -11.641 1 98.62 206 ALA B N 1
ATOM 4417 C CA . ALA B 1 206 ? 13.883 18.438 -10.75 1 98.62 206 ALA B CA 1
ATOM 4418 C C . ALA B 1 206 ? 13.891 17.141 -11.539 1 98.62 206 ALA B C 1
ATOM 4420 O O . ALA B 1 206 ? 13.188 17.016 -12.547 1 98.62 206 ALA B O 1
ATOM 4421 N N . ASP B 1 207 ? 14.656 16.141 -11.109 1 98.88 207 ASP B N 1
ATOM 4422 C CA . ASP B 1 207 ? 14.781 14.859 -11.805 1 98.88 207 ASP B CA 1
ATOM 4423 C C . ASP B 1 207 ? 13.648 13.914 -11.406 1 98.88 207 ASP B C 1
ATOM 4425 O O . ASP B 1 207 ? 13.203 13.102 -12.219 1 98.88 207 ASP B O 1
ATOM 4429 N N . VAL B 1 208 ? 13.266 13.953 -10.133 1 98.88 208 VAL B N 1
ATOM 4430 C CA . VAL B 1 208 ? 12.195 13.141 -9.57 1 98.88 208 VAL B CA 1
ATOM 4431 C C . VAL B 1 208 ? 11.359 13.984 -8.609 1 98.88 208 VAL B C 1
ATOM 4433 O O . VAL B 1 208 ? 11.898 14.633 -7.711 1 98.88 208 VAL B O 1
ATOM 4436 N N . VAL B 1 209 ? 10.055 14.047 -8.789 1 98.94 209 VAL B N 1
ATOM 4437 C CA . VAL B 1 209 ? 9.133 14.781 -7.926 1 98.94 209 VAL B CA 1
ATOM 4438 C C . VAL B 1 209 ? 8.047 13.844 -7.414 1 98.94 209 VAL B C 1
ATOM 4440 O O . VAL B 1 209 ? 7.434 13.109 -8.195 1 98.94 209 VAL B O 1
ATOM 4443 N N . ILE B 1 210 ? 7.793 13.852 -6.148 1 98.88 210 ILE B N 1
ATOM 4444 C CA . ILE B 1 210 ? 6.863 12.914 -5.527 1 98.88 210 ILE B CA 1
ATOM 4445 C C . ILE B 1 210 ? 5.652 13.672 -4.984 1 98.88 210 ILE B C 1
ATOM 4447 O O . ILE B 1 210 ? 5.801 14.664 -4.27 1 98.88 210 ILE B O 1
ATOM 4451 N N . TYR B 1 211 ? 4.473 13.211 -5.273 1 98.62 211 TYR B N 1
ATOM 4452 C CA . TYR B 1 211 ? 3.223 13.766 -4.766 1 98.62 211 TYR B CA 1
ATOM 4453 C C . TYR B 1 211 ? 2.4 12.695 -4.062 1 98.62 211 TYR B C 1
ATOM 4455 O O . TYR B 1 211 ? 2.447 11.516 -4.438 1 98.62 211 TYR B O 1
ATOM 4463 N N . SER B 1 212 ? 1.664 13.133 -3.031 1 97.62 212 SER B N 1
ATOM 4464 C CA . SER B 1 212 ? 0.685 12.234 -2.424 1 97.62 212 SER B CA 1
ATOM 4465 C C . SER B 1 212 ? -0.584 12.148 -3.266 1 97.62 212 SER B C 1
ATOM 4467 O O . SER B 1 212 ? -1.085 13.172 -3.748 1 97.62 212 SER B O 1
ATOM 4469 N N . GLY B 1 213 ? -1.097 10.961 -3.422 1 97.75 213 GLY B N 1
ATOM 4470 C CA . GLY B 1 213 ? -2.35 10.781 -4.137 1 97.75 213 GLY B CA 1
ATOM 4471 C C . GLY B 1 213 ? -3.566 11.164 -3.318 1 97.75 213 GLY B C 1
ATOM 4472 O O . GLY B 1 213 ? -4.629 11.445 -3.875 1 97.75 213 GLY B O 1
ATOM 4473 N N . THR B 1 214 ? -3.408 11.25 -2.012 1 96.38 214 THR B N 1
ATOM 4474 C CA . THR B 1 214 ? -4.566 11.391 -1.133 1 96.38 214 THR B CA 1
ATOM 4475 C C . THR B 1 214 ? -4.777 12.852 -0.754 1 96.38 214 THR B C 1
ATOM 4477 O O . THR B 1 214 ? -5.863 13.234 -0.304 1 96.38 214 THR B O 1
ATOM 4480 N N . LYS B 1 215 ? -3.744 13.664 -0.869 1 94.06 215 LYS B N 1
ATOM 4481 C CA . LYS B 1 215 ? -3.82 15.031 -0.355 1 94.06 215 LYS B CA 1
ATOM 4482 C C . LYS B 1 215 ? -4.469 15.961 -1.372 1 94.06 215 LYS B C 1
ATOM 4484 O O . LYS B 1 215 ? -5.672 15.875 -1.624 1 94.06 215 LYS B O 1
ATOM 4489 N N . ALA B 1 216 ? -3.715 16.703 -2.143 1 92.81 216 ALA B N 1
ATOM 4490 C CA . ALA B 1 216 ? -4.273 17.656 -3.102 1 92.81 216 ALA B CA 1
ATOM 4491 C C . ALA B 1 216 ? -5.168 16.938 -4.117 1 92.81 216 ALA B C 1
ATOM 4493 O O . ALA B 1 216 ? -6.215 17.469 -4.504 1 92.81 216 ALA B O 1
ATOM 4494 N N . LEU B 1 217 ? -4.848 15.734 -4.477 1 96.31 217 LEU B N 1
ATOM 4495 C CA . LEU B 1 217 ? -5.492 15.016 -5.574 1 96.31 217 LEU B CA 1
ATOM 4496 C C . LEU B 1 217 ? -6.797 14.383 -5.109 1 96.31 217 LEU B C 1
ATOM 4498 O O . LEU B 1 217 ? -7.629 13.992 -5.934 1 96.31 217 LEU B O 1
ATOM 4502 N N . SER B 1 218 ? -6.953 14.203 -3.814 1 96.06 218 SER B N 1
ATOM 4503 C CA . SER B 1 218 ? -8.156 13.617 -3.229 1 96.06 218 SER B CA 1
ATOM 4504 C C . SER B 1 218 ? -8.438 12.242 -3.816 1 96.06 218 SER B C 1
ATOM 4506 O O . SER B 1 218 ? -9.594 11.906 -4.09 1 96.06 218 SER B O 1
ATOM 4508 N N . GLY B 1 219 ? -7.402 11.531 -4.129 1 97.88 219 GLY B N 1
ATOM 4509 C CA . GLY B 1 219 ? -7.504 10.148 -4.562 1 97.88 219 GLY B CA 1
ATOM 4510 C C . GLY B 1 219 ? -7.398 9.148 -3.424 1 97.88 219 GLY B C 1
ATOM 4511 O O . GLY B 1 219 ? -7.348 9.539 -2.256 1 97.88 219 GLY B O 1
ATOM 4512 N N . PRO B 1 220 ? -7.449 7.875 -3.807 1 98 220 PRO B N 1
ATOM 4513 C CA . PRO B 1 220 ? -7.16 6.855 -2.793 1 98 220 PRO B CA 1
ATOM 4514 C C . PRO B 1 220 ? -5.699 6.855 -2.355 1 98 220 PRO B C 1
ATOM 4516 O O . PRO B 1 220 ? -4.895 7.633 -2.877 1 98 220 PRO B O 1
ATOM 4519 N N . THR B 1 221 ? -5.418 6.102 -1.34 1 97.31 221 THR B N 1
ATOM 4520 C CA . THR B 1 221 ? -4.031 5.996 -0.897 1 97.31 221 THR B CA 1
ATOM 4521 C C . THR B 1 221 ? -3.129 5.547 -2.045 1 97.31 221 THR B C 1
ATOM 4523 O O . THR B 1 221 ? -3.281 4.441 -2.564 1 97.31 221 THR B O 1
ATOM 4526 N N . ALA B 1 222 ? -2.252 6.398 -2.471 1 98.44 222 ALA B N 1
ATOM 4527 C CA . ALA B 1 222 ? -1.308 6.238 -3.572 1 98.44 222 ALA B CA 1
ATOM 4528 C C . ALA B 1 222 ? -0.28 7.367 -3.584 1 98.44 222 ALA B C 1
ATOM 4530 O O . ALA B 1 222 ? -0.342 8.281 -2.756 1 98.44 222 ALA B O 1
ATOM 4531 N N . GLY B 1 223 ? 0.686 7.258 -4.395 1 98.56 223 GLY B N 1
ATOM 4532 C CA . GLY B 1 223 ? 1.662 8.297 -4.695 1 98.56 223 GLY B CA 1
ATOM 4533 C C . GLY B 1 223 ? 1.903 8.469 -6.18 1 98.56 223 GLY B C 1
ATOM 4534 O O . GLY B 1 223 ? 1.712 7.539 -6.961 1 98.56 223 GLY B O 1
ATOM 4535 N N . LEU B 1 224 ? 2.244 9.594 -6.531 1 98.75 224 LEU B N 1
ATOM 4536 C CA . LEU B 1 224 ? 2.561 9.945 -7.914 1 98.75 224 LEU B CA 1
ATOM 4537 C C . LEU B 1 224 ? 3.996 10.453 -8.031 1 98.75 224 LEU B C 1
ATOM 4539 O O . LEU B 1 224 ? 4.371 11.43 -7.383 1 98.75 224 LEU B O 1
ATOM 4543 N N . ILE B 1 225 ? 4.797 9.773 -8.812 1 98.88 225 ILE B N 1
ATOM 4544 C CA . ILE B 1 225 ? 6.16 10.219 -9.078 1 98.88 225 ILE B CA 1
ATOM 4545 C C . ILE B 1 225 ? 6.262 10.734 -10.516 1 98.88 225 ILE B C 1
ATOM 4547 O O . ILE B 1 225 ? 5.898 10.031 -11.461 1 98.88 225 ILE B O 1
ATOM 4551 N N . ILE B 1 226 ? 6.68 11.945 -10.672 1 98.88 226 ILE B N 1
ATOM 4552 C CA . ILE B 1 226 ? 6.914 12.594 -11.961 1 98.88 226 ILE B CA 1
ATOM 4553 C C . ILE B 1 226 ? 8.414 12.82 -12.156 1 98.88 226 ILE B C 1
ATOM 4555 O O . ILE B 1 226 ? 9.109 13.227 -11.227 1 98.88 226 ILE B O 1
ATOM 4559 N N . GLY B 1 227 ? 8.977 12.523 -13.359 1 98.69 227 GLY B N 1
ATOM 4560 C CA . GLY B 1 227 ? 10.398 12.773 -13.531 1 98.69 227 GLY B CA 1
ATOM 4561 C C . GLY B 1 227 ? 10.914 12.398 -14.906 1 98.69 227 GLY B C 1
ATOM 4562 O O . GLY B 1 227 ? 10.125 12.172 -15.828 1 98.69 227 GLY B O 1
ATOM 4563 N N . LYS B 1 228 ? 12.219 12.438 -15.039 1 98.5 228 LYS B N 1
ATOM 4564 C CA . LYS B 1 228 ? 12.906 12.031 -16.266 1 98.5 228 LYS B CA 1
ATOM 4565 C C . LYS B 1 228 ? 12.859 10.516 -16.438 1 98.5 228 LYS B C 1
ATOM 4567 O O . LYS B 1 228 ? 12.969 9.766 -15.453 1 98.5 228 LYS B O 1
ATOM 4572 N N . GLN B 1 229 ? 12.75 10.086 -17.625 1 98.06 229 GLN B N 1
ATOM 4573 C CA . GLN B 1 229 ? 12.555 8.68 -17.953 1 98.06 229 GLN B CA 1
ATOM 4574 C C . GLN B 1 229 ? 13.672 7.816 -17.375 1 98.06 229 GLN B C 1
ATOM 4576 O O . GLN B 1 229 ? 13.414 6.746 -16.828 1 98.06 229 GLN B O 1
ATOM 4581 N N . LYS B 1 230 ? 14.867 8.297 -17.469 1 98.12 230 LYS B N 1
ATOM 4582 C CA . LYS B 1 230 ? 16.016 7.543 -16.984 1 98.12 230 LYS B CA 1
ATOM 4583 C C . LYS B 1 230 ? 15.852 7.172 -15.516 1 98.12 230 LYS B C 1
ATOM 4585 O O . LYS B 1 230 ? 16.031 6.008 -15.141 1 98.12 230 LYS B O 1
ATOM 4590 N N . TYR B 1 231 ? 15.539 8.109 -14.703 1 98.69 231 TYR B N 1
ATOM 4591 C CA . TYR B 1 231 ? 15.438 7.887 -13.266 1 98.69 231 TYR B CA 1
ATOM 4592 C C . TYR B 1 231 ? 14.195 7.082 -12.922 1 98.69 231 TYR B C 1
ATOM 4594 O O . TYR B 1 231 ? 14.203 6.266 -12 1 98.69 231 TYR B O 1
ATOM 4602 N N . LEU B 1 232 ? 13.086 7.277 -13.68 1 98.75 232 LEU B N 1
ATOM 4603 C CA . LEU B 1 232 ? 11.875 6.512 -13.422 1 98.75 232 LEU B CA 1
ATOM 4604 C C . LEU B 1 232 ? 12.055 5.051 -13.828 1 98.75 232 LEU B C 1
ATOM 4606 O O . LEU B 1 232 ? 11.445 4.16 -13.234 1 98.75 232 LEU B O 1
ATOM 4610 N N . ASP B 1 233 ? 12.938 4.781 -14.82 1 98.44 233 ASP B N 1
ATOM 4611 C CA . ASP B 1 233 ? 13.281 3.398 -15.133 1 98.44 233 ASP B CA 1
ATOM 4612 C C . ASP B 1 233 ? 13.961 2.721 -13.945 1 98.44 233 ASP B C 1
ATOM 4614 O O . ASP B 1 233 ? 13.656 1.57 -13.625 1 98.44 233 ASP B O 1
ATOM 4618 N N . TYR B 1 234 ? 14.898 3.475 -13.305 1 98.62 234 TYR B N 1
ATOM 4619 C CA . TYR B 1 234 ? 15.555 2.957 -12.109 1 98.62 234 TYR B CA 1
ATOM 4620 C C . TYR B 1 234 ? 14.547 2.684 -11.008 1 98.62 234 TYR B C 1
ATOM 4622 O O . TYR B 1 234 ? 14.633 1.67 -10.312 1 98.62 234 TYR B O 1
ATOM 4630 N N . ILE B 1 235 ? 13.609 3.592 -10.859 1 98.75 235 ILE B N 1
ATOM 4631 C CA . ILE B 1 235 ? 12.594 3.508 -9.812 1 98.75 235 ILE B CA 1
ATOM 4632 C C . ILE B 1 235 ? 11.672 2.318 -10.086 1 98.75 235 ILE B C 1
ATOM 4634 O O . ILE B 1 235 ? 11.398 1.52 -9.188 1 98.75 235 ILE B O 1
ATOM 4638 N N . ARG B 1 236 ? 11.25 2.107 -11.312 1 98.12 236 ARG B N 1
ATOM 4639 C CA . ARG B 1 236 ? 10.367 1.013 -11.695 1 98.12 236 ARG B CA 1
ATOM 4640 C C . ARG B 1 236 ? 11.039 -0.338 -11.477 1 98.12 236 ARG B C 1
ATOM 4642 O O . ARG B 1 236 ? 10.375 -1.312 -11.109 1 98.12 236 ARG B O 1
ATOM 4649 N N . ALA B 1 237 ? 12.297 -0.35 -11.648 1 97.69 237 ALA B N 1
ATOM 4650 C CA . ALA B 1 237 ? 13.047 -1.596 -11.523 1 97.69 237 ALA B CA 1
ATOM 4651 C C . ALA B 1 237 ? 13.016 -2.113 -10.086 1 97.69 237 ALA B C 1
ATOM 4653 O O . ALA B 1 237 ? 13.305 -3.287 -9.836 1 97.69 237 ALA B O 1
ATOM 4654 N N . GLN B 1 238 ? 12.641 -1.267 -9.172 1 98.19 238 GLN B N 1
ATOM 4655 C CA . GLN B 1 238 ? 12.625 -1.675 -7.773 1 98.19 238 GLN B CA 1
ATOM 4656 C C . GLN B 1 238 ? 11.414 -2.555 -7.473 1 98.19 238 GLN B C 1
ATOM 4658 O O . GLN B 1 238 ? 11.312 -3.129 -6.387 1 98.19 238 GLN B O 1
ATOM 4663 N N . SER B 1 239 ? 10.5 -2.746 -8.398 1 96.69 239 SER B N 1
ATOM 4664 C CA . SER B 1 239 ? 9.297 -3.547 -8.211 1 96.69 239 SER B CA 1
ATOM 4665 C C . SER B 1 239 ? 9.641 -4.98 -7.82 1 96.69 239 SER B C 1
ATOM 4667 O O . SER B 1 239 ? 8.875 -5.633 -7.109 1 96.69 239 SER B O 1
ATOM 4669 N N . GLY B 1 240 ? 10.742 -5.461 -8.219 1 95.94 240 GLY B N 1
ATOM 4670 C CA . GLY B 1 240 ? 11.195 -6.797 -7.863 1 95.94 240 GLY B CA 1
ATOM 4671 C C . GLY B 1 240 ? 12.055 -6.824 -6.609 1 95.94 240 GLY B C 1
ATOM 4672 O O . GLY B 1 240 ? 12.539 -7.883 -6.207 1 95.94 240 GLY B O 1
ATOM 4673 N N . GLY B 1 241 ? 12.273 -5.695 -6.039 1 97.75 241 GLY B N 1
ATOM 4674 C CA . GLY B 1 241 ? 13.078 -5.527 -4.84 1 97.75 241 GLY B CA 1
ATOM 4675 C C . GLY B 1 241 ? 12.289 -4.969 -3.666 1 97.75 241 GLY B C 1
ATOM 4676 O O . GLY B 1 241 ? 11.266 -5.527 -3.277 1 97.75 241 GLY B O 1
ATOM 4677 N N . ILE B 1 242 ? 12.68 -3.818 -3.219 1 98.5 242 ILE B N 1
ATOM 4678 C CA . ILE B 1 242 ? 12.109 -3.307 -1.975 1 98.5 242 ILE B CA 1
ATOM 4679 C C . ILE B 1 242 ? 10.672 -2.844 -2.213 1 98.5 242 ILE B C 1
ATOM 4681 O O . ILE B 1 242 ? 9.852 -2.855 -1.293 1 98.5 242 ILE B O 1
ATOM 4685 N N . ALA B 1 243 ? 10.352 -2.447 -3.453 1 98.44 243 ALA B N 1
ATOM 4686 C CA . ALA B 1 243 ? 9.031 -1.893 -3.734 1 98.44 243 ALA B CA 1
ATOM 4687 C C . ALA B 1 243 ? 7.957 -2.975 -3.662 1 98.44 243 ALA B C 1
ATOM 4689 O O . ALA B 1 243 ? 6.766 -2.668 -3.619 1 98.44 243 ALA B O 1
ATOM 4690 N N . ARG B 1 244 ? 8.383 -4.238 -3.607 1 98.19 244 ARG B N 1
ATOM 4691 C CA . ARG B 1 244 ? 7.414 -5.316 -3.443 1 98.19 244 ARG B CA 1
ATOM 4692 C C . ARG B 1 244 ? 6.641 -5.164 -2.139 1 98.19 244 ARG B C 1
ATOM 4694 O O . ARG B 1 244 ? 5.453 -5.488 -2.074 1 98.19 244 ARG B O 1
ATOM 4701 N N . ALA B 1 245 ? 7.324 -4.684 -1.12 1 98.5 245 ALA B N 1
ATOM 4702 C CA . ALA B 1 245 ? 6.688 -4.469 0.177 1 98.5 245 ALA B CA 1
ATOM 4703 C C . ALA B 1 245 ? 5.82 -3.213 0.163 1 98.5 245 ALA B C 1
ATOM 4705 O O . ALA B 1 245 ? 5.043 -2.98 1.089 1 98.5 245 ALA B O 1
ATOM 4706 N N . MET B 1 246 ? 5.945 -2.414 -0.893 1 98.44 246 MET B N 1
ATOM 4707 C CA . MET B 1 246 ? 5.234 -1.15 -1.067 1 98.44 246 MET B CA 1
ATOM 4708 C C . MET B 1 246 ? 4.348 -1.191 -2.307 1 98.44 246 MET B C 1
ATOM 4710 O O . MET B 1 246 ? 4.23 -0.198 -3.025 1 98.44 246 MET B O 1
ATOM 4714 N N . LYS B 1 247 ? 3.783 -2.295 -2.541 1 96.12 247 LYS B N 1
ATOM 4715 C CA . LYS B 1 247 ? 3.047 -2.494 -3.785 1 96.12 247 LYS B CA 1
ATOM 4716 C C . LYS B 1 247 ? 1.704 -1.768 -3.75 1 96.12 247 LYS B C 1
ATOM 4718 O O . LYS B 1 247 ? 1.149 -1.527 -2.676 1 96.12 247 LYS B O 1
ATOM 4723 N N . ILE B 1 248 ? 1.225 -1.46 -4.891 1 97.44 248 ILE B N 1
ATOM 4724 C CA . ILE B 1 248 ? -0.077 -0.834 -5.094 1 97.44 248 ILE B CA 1
ATOM 4725 C C . ILE B 1 248 ? -0.933 -1.707 -6.008 1 97.44 248 ILE B C 1
ATOM 4727 O O . ILE B 1 248 ? -0.419 -2.332 -6.938 1 97.44 248 ILE B O 1
ATOM 4731 N N . GLY B 1 249 ? -2.18 -1.784 -5.762 1 97.12 249 GLY B N 1
ATOM 4732 C CA . GLY B 1 249 ? -3.086 -2.627 -6.523 1 97.12 249 GLY B CA 1
ATOM 4733 C C . GLY B 1 249 ? -3.736 -1.902 -7.688 1 97.12 249 GLY B C 1
ATOM 4734 O O . GLY B 1 249 ? -3.666 -0.674 -7.777 1 97.12 249 GLY B O 1
ATOM 4735 N N . LYS B 1 250 ? -4.445 -2.65 -8.539 1 97.75 250 LYS B N 1
ATOM 4736 C CA . LYS B 1 250 ? -5.082 -2.109 -9.734 1 97.75 250 LYS B CA 1
ATOM 4737 C C . LYS B 1 250 ? -6.188 -1.121 -9.375 1 97.75 250 LYS B C 1
ATOM 4739 O O . LYS B 1 250 ? -6.398 -0.134 -10.078 1 97.75 250 LYS B O 1
ATOM 4744 N N . GLU B 1 251 ? -6.883 -1.311 -8.219 1 97.88 251 GLU B N 1
ATOM 4745 C CA . GLU B 1 251 ? -7.949 -0.41 -7.801 1 97.88 251 GLU B CA 1
ATOM 4746 C C . GLU B 1 251 ? -7.414 0.991 -7.52 1 97.88 251 GLU B C 1
ATOM 4748 O O . GLU B 1 251 ? -7.969 1.98 -8.008 1 97.88 251 GLU B O 1
ATOM 4753 N N . ASN B 1 252 ? -6.344 0.993 -6.801 1 98.62 252 ASN B N 1
ATOM 4754 C CA . ASN B 1 252 ? -5.793 2.285 -6.406 1 98.62 252 ASN B CA 1
ATOM 4755 C C . ASN B 1 252 ? -5.094 2.977 -7.57 1 98.62 252 ASN B C 1
ATOM 4757 O O . ASN B 1 252 ? -5.102 4.203 -7.668 1 98.62 252 ASN B O 1
ATOM 4761 N N . ILE B 1 253 ? -4.477 2.182 -8.438 1 98.69 253 ILE B N 1
ATOM 4762 C CA . ILE B 1 253 ? -3.9 2.764 -9.641 1 98.69 253 ILE B CA 1
ATOM 4763 C C . ILE B 1 253 ? -4.996 3.447 -10.461 1 98.69 253 ILE B C 1
ATOM 4765 O O . ILE B 1 253 ? -4.855 4.613 -10.844 1 98.69 253 ILE B O 1
ATOM 4769 N N . ALA B 1 254 ? -6.082 2.729 -10.672 1 98.69 254 ALA B N 1
ATOM 4770 C CA . ALA B 1 254 ? -7.203 3.273 -11.438 1 98.69 254 ALA B CA 1
ATOM 4771 C C . ALA B 1 254 ? -7.797 4.496 -10.75 1 98.69 254 ALA B C 1
ATOM 4773 O O . ALA B 1 254 ? -8.094 5.5 -11.406 1 98.69 254 ALA B O 1
ATOM 4774 N N . GLY B 1 255 ? -7.957 4.379 -9.477 1 98.75 255 GLY B N 1
ATOM 4775 C CA . GLY B 1 255 ? -8.492 5.5 -8.719 1 98.75 255 GLY B CA 1
ATOM 4776 C C . GLY B 1 255 ? -7.641 6.754 -8.828 1 98.75 255 GLY B C 1
ATOM 4777 O O . GLY B 1 255 ? -8.172 7.859 -8.945 1 98.75 255 GLY B O 1
ATOM 4778 N N . LEU B 1 256 ? -6.324 6.578 -8.75 1 98.81 256 LEU B N 1
ATOM 4779 C CA . LEU B 1 256 ? -5.453 7.746 -8.812 1 98.81 256 LEU B CA 1
ATOM 4780 C C . LEU B 1 256 ? -5.504 8.383 -10.195 1 98.81 256 LEU B C 1
ATOM 4782 O O . LEU B 1 256 ? -5.465 9.609 -10.32 1 98.81 256 LEU B O 1
ATOM 4786 N N . VAL B 1 257 ? -5.539 7.555 -11.234 1 98.81 257 VAL B N 1
ATOM 4787 C CA . VAL B 1 257 ? -5.645 8.102 -12.578 1 98.81 257 VAL B CA 1
ATOM 4788 C C . VAL B 1 257 ? -6.895 8.969 -12.688 1 98.81 257 VAL B C 1
ATOM 4790 O O . VAL B 1 257 ? -6.828 10.102 -13.172 1 98.81 257 VAL B O 1
ATOM 4793 N N . GLN B 1 258 ? -8.023 8.453 -12.211 1 98.69 258 GLN B N 1
ATOM 4794 C CA . GLN B 1 258 ? -9.266 9.211 -12.234 1 98.69 258 GLN B CA 1
ATOM 4795 C C . GLN B 1 258 ? -9.156 10.477 -11.391 1 98.69 258 GLN B C 1
ATOM 4797 O O . GLN B 1 258 ? -9.672 11.531 -11.781 1 98.69 258 GLN B O 1
ATOM 4802 N N . ALA B 1 259 ? -8.539 10.398 -10.273 1 98.69 259 ALA B N 1
ATOM 4803 C CA . ALA B 1 259 ? -8.375 11.555 -9.391 1 98.69 259 ALA B CA 1
ATOM 4804 C C . ALA B 1 259 ? -7.566 12.648 -10.078 1 98.69 259 ALA B C 1
ATOM 4806 O O . ALA B 1 259 ? -7.883 13.836 -9.945 1 98.69 259 ALA B O 1
ATOM 4807 N N . VAL B 1 260 ? -6.492 12.281 -10.766 1 98.69 260 VAL B N 1
ATOM 4808 C CA . VAL B 1 260 ? -5.664 13.25 -11.477 1 98.69 260 VAL B CA 1
ATOM 4809 C C . VAL B 1 260 ? -6.492 13.938 -12.562 1 98.69 260 VAL B C 1
ATOM 4811 O O . VAL B 1 260 ? -6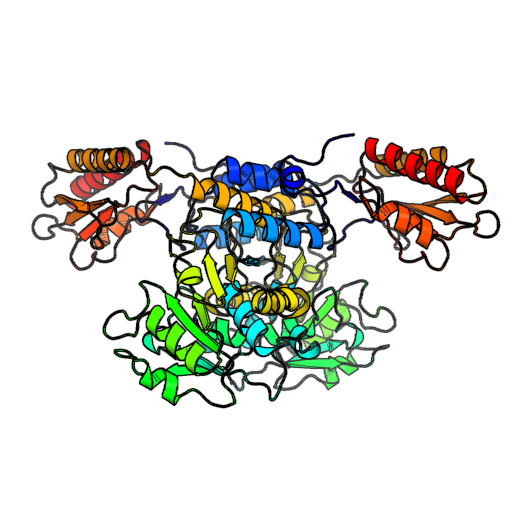.418 15.156 -12.727 1 98.69 260 VAL B O 1
ATOM 4814 N N . GLU B 1 261 ? -7.301 13.172 -13.297 1 98.38 261 GLU B N 1
ATOM 4815 C CA . GLU B 1 261 ? -8.18 13.742 -14.312 1 98.38 261 GLU B CA 1
ATOM 4816 C C . GLU B 1 261 ? -9.117 14.781 -13.703 1 98.38 261 GLU B C 1
ATOM 4818 O O . GLU B 1 261 ? -9.273 15.875 -14.258 1 98.38 261 GLU B O 1
ATOM 4823 N N . GLU B 1 262 ? -9.711 14.422 -12.625 1 97.75 262 GLU B N 1
ATOM 4824 C CA . GLU B 1 262 ? -10.656 15.328 -11.969 1 97.75 262 GLU B CA 1
ATOM 4825 C C . GLU B 1 262 ? -9.945 16.562 -11.422 1 97.75 262 GLU B C 1
ATOM 4827 O O . GLU B 1 262 ? -10.484 17.672 -11.461 1 97.75 262 GLU B O 1
ATOM 4832 N N . TYR B 1 263 ? -8.766 16.344 -10.93 1 97.19 263 TYR B N 1
ATOM 4833 C CA . TYR B 1 263 ? -7.984 17.422 -10.352 1 97.19 263 TYR B CA 1
ATOM 4834 C C . TYR B 1 263 ? -7.664 18.484 -11.398 1 97.19 263 TYR B C 1
ATOM 4836 O O . TYR B 1 263 ? -7.723 19.688 -11.117 1 97.19 263 TYR B O 1
ATOM 4844 N N . LEU B 1 264 ? -7.328 18.094 -12.539 1 96.44 264 LEU B N 1
ATOM 4845 C CA . LEU B 1 264 ? -6.859 19 -13.594 1 96.44 264 LEU B CA 1
ATOM 4846 C C . LEU B 1 264 ? -8 19.844 -14.125 1 96.44 264 LEU B C 1
ATOM 4848 O O . LEU B 1 264 ? -7.766 20.906 -14.719 1 96.44 264 LEU B O 1
ATOM 4852 N N . VAL B 1 265 ? -9.25 19.469 -13.93 1 95.25 265 VAL B N 1
ATOM 4853 C CA . VAL B 1 265 ? -10.359 20.234 -14.477 1 95.25 265 VAL B CA 1
ATOM 4854 C C . VAL B 1 265 ? -11.211 20.797 -13.336 1 95.25 265 VAL B C 1
ATOM 4856 O O . VAL B 1 265 ? -12.273 21.375 -13.57 1 95.25 265 VAL B O 1
ATOM 4859 N N . ARG B 1 266 ? -10.742 20.609 -12.141 1 91.25 266 ARG B N 1
ATOM 4860 C CA . ARG B 1 266 ? -11.531 21 -10.977 1 91.25 266 ARG B CA 1
ATOM 4861 C C . ARG B 1 266 ? -11.766 22.516 -10.953 1 91.25 266 ARG B C 1
ATOM 4863 O O . ARG B 1 266 ? -10.883 23.281 -11.328 1 91.25 266 ARG B O 1
ATOM 4870 N N . LYS B 1 267 ? -12.984 22.891 -10.508 1 86.88 267 LYS B N 1
ATOM 4871 C CA . LYS B 1 267 ? -13.328 24.297 -10.266 1 86.88 267 LYS B CA 1
ATOM 4872 C C . LYS B 1 267 ? -13.547 24.547 -8.781 1 86.88 267 LYS B C 1
ATOM 4874 O O . LYS B 1 267 ? -14.391 23.906 -8.148 1 86.88 267 LYS B O 1
ATOM 4879 N N . LEU B 1 268 ? -12.719 25.438 -8.273 1 83.69 268 LEU B N 1
ATOM 4880 C CA . LEU B 1 268 ? -12.875 25.781 -6.859 1 83.69 268 LEU B CA 1
ATOM 4881 C C . LEU B 1 268 ? -14.062 26.703 -6.645 1 83.69 268 LEU B C 1
ATOM 4883 O O . LEU B 1 268 ? -14.281 27.625 -7.43 1 83.69 268 LEU B O 1
ATOM 4887 N N . ASP B 1 269 ? -14.93 26.312 -5.715 1 88.75 269 ASP B N 1
ATOM 4888 C CA . ASP B 1 269 ? -16.062 27.172 -5.371 1 88.75 269 ASP B CA 1
ATOM 4889 C C . ASP B 1 269 ? -15.734 28.078 -4.199 1 88.75 269 ASP B C 1
ATOM 4891 O O . ASP B 1 269 ? -16.344 28 -3.137 1 88.75 269 ASP B O 1
ATOM 4895 N N . VAL B 1 270 ? -14.922 29.078 -4.457 1 91.25 270 VAL B N 1
ATOM 4896 C CA . VAL B 1 270 ? -14.438 29.984 -3.412 1 91.25 270 VAL B CA 1
ATOM 4897 C C . VAL B 1 270 ? -15.602 30.812 -2.867 1 91.25 270 VAL B C 1
ATOM 4899 O O . VAL B 1 270 ? -15.789 30.906 -1.652 1 91.25 270 VAL B O 1
ATOM 4902 N N . PRO B 1 271 ? -16.422 31.359 -3.709 1 93.62 271 PRO B N 1
ATOM 4903 C CA . PRO B 1 271 ? -17.547 32.125 -3.178 1 93.62 271 PRO B CA 1
ATOM 4904 C C . PRO B 1 271 ? -18.469 31.281 -2.293 1 93.62 271 PRO B C 1
ATOM 4906 O O . PRO B 1 271 ? -18.953 31.781 -1.269 1 93.62 271 PRO B O 1
ATOM 4909 N N . GLY B 1 272 ? -18.719 30.078 -2.756 1 94.81 272 GLY B N 1
ATOM 4910 C CA . GLY B 1 272 ? -19.531 29.203 -1.939 1 94.81 272 GLY B CA 1
ATOM 4911 C C . GLY B 1 272 ? -18.922 28.906 -0.584 1 94.81 272 GLY B C 1
ATOM 4912 O O . GLY B 1 272 ? -19.625 28.844 0.424 1 94.81 272 GLY B O 1
ATOM 4913 N N . GLN B 1 273 ? -17.688 28.719 -0.562 1 94.38 273 GLN B N 1
ATOM 4914 C CA . GLN B 1 273 ? -16.969 28.453 0.682 1 94.38 273 GLN B CA 1
ATOM 4915 C C . GLN B 1 273 ? -17.031 29.656 1.616 1 94.38 273 GLN B C 1
ATOM 4917 O O . GLN B 1 273 ? -17.219 29.5 2.824 1 94.38 273 GLN B O 1
ATOM 4922 N N . ILE B 1 274 ? -16.891 30.828 1.03 1 96.19 274 ILE B N 1
ATOM 4923 C CA . ILE B 1 274 ? -16.969 32.062 1.813 1 96.19 274 ILE B CA 1
ATOM 4924 C C . ILE B 1 274 ? -18.359 32.219 2.402 1 96.19 274 ILE B C 1
ATOM 4926 O O . ILE B 1 274 ? -18.516 32.594 3.564 1 96.19 274 ILE B O 1
ATOM 4930 N N . LYS B 1 275 ? -19.297 31.891 1.626 1 97.19 275 LYS B N 1
ATOM 4931 C CA . LYS B 1 275 ? -20.688 31.953 2.096 1 97.19 275 LYS B CA 1
ATOM 4932 C C . LYS B 1 275 ? -20.906 31.047 3.301 1 97.19 275 LYS B C 1
ATOM 4934 O O . LYS B 1 275 ? -21.609 31.422 4.242 1 97.19 275 LYS B O 1
ATOM 4939 N N . LEU B 1 276 ? -20.375 29.859 3.248 1 97.38 276 LEU B N 1
ATOM 4940 C CA . LEU B 1 276 ? -20.469 28.938 4.371 1 97.38 276 LEU B CA 1
ATOM 4941 C C . LEU B 1 276 ? -19.844 29.531 5.629 1 97.38 276 LEU B C 1
ATOM 4943 O O . LEU B 1 276 ? -20.422 29.438 6.719 1 97.38 276 LEU B O 1
ATOM 4947 N N . LEU B 1 277 ? -18.719 30.125 5.469 1 98 277 LEU B N 1
ATOM 4948 C CA . LEU B 1 277 ? -18.016 30.734 6.598 1 98 277 LEU B CA 1
ATOM 4949 C C . LEU B 1 277 ? -18.828 31.891 7.172 1 98 277 LEU B C 1
ATOM 4951 O O . LEU B 1 277 ? -18.922 32.062 8.391 1 98 277 LEU B O 1
ATOM 4955 N N . GLU B 1 278 ? -19.375 32.656 6.289 1 97.69 278 GLU B N 1
ATOM 4956 C CA . GLU B 1 278 ? -20.188 33.781 6.719 1 97.69 278 GLU B CA 1
ATOM 4957 C C . GLU B 1 278 ? -21.438 33.344 7.477 1 97.69 278 GLU B C 1
ATOM 4959 O O . GLU B 1 278 ? -21.844 33.969 8.453 1 97.69 278 GLU B O 1
ATOM 4964 N N . GLN B 1 279 ? -22 32.344 6.977 1 97.81 279 GLN B N 1
ATOM 4965 C CA . GLN B 1 279 ? -23.141 31.75 7.684 1 97.81 279 GLN B CA 1
ATOM 4966 C C . GLN B 1 279 ? -22.766 31.344 9.102 1 97.81 279 GLN B C 1
ATOM 4968 O O . GLN B 1 279 ? -23.516 31.594 10.047 1 97.81 279 GLN B O 1
ATOM 4973 N N . LEU B 1 280 ? -21.656 30.688 9.227 1 98.38 280 LEU B N 1
ATOM 4974 C CA . LEU B 1 280 ? -21.188 30.297 10.547 1 98.38 280 LEU B CA 1
ATOM 4975 C C . LEU B 1 280 ? -20.906 31.516 11.414 1 98.38 280 LEU B C 1
ATOM 4977 O O . LEU B 1 280 ? -21.234 31.531 12.602 1 98.38 280 LEU B O 1
ATOM 4981 N N . GLN B 1 281 ? -20.281 32.469 10.805 1 98 281 GLN B N 1
ATOM 4982 C CA . GLN B 1 281 ? -19.984 33.688 11.508 1 98 281 GLN B CA 1
ATOM 4983 C C . GLN B 1 281 ? -21.25 34.312 12.094 1 98 281 GLN B C 1
ATOM 4985 O O . GLN B 1 281 ? -21.266 34.781 13.242 1 98 281 GLN B O 1
ATOM 4990 N N . VAL B 1 282 ? -22.266 34.344 11.297 1 97.62 282 VAL B N 1
ATOM 4991 C CA . VAL B 1 282 ? -23.547 34.906 11.734 1 97.62 282 VAL B CA 1
ATOM 4992 C C . VAL B 1 282 ? -24.078 34.094 12.914 1 97.62 282 VAL B C 1
ATOM 4994 O O . VAL B 1 282 ? -24.578 34.656 13.883 1 97.62 282 VAL B O 1
ATOM 4997 N N . MET B 1 283 ? -24 32.844 12.875 1 97.44 283 MET B N 1
ATOM 4998 C CA . MET B 1 283 ? -24.531 31.938 13.898 1 97.44 283 MET B CA 1
ATOM 4999 C C . MET B 1 283 ? -23.875 32.188 15.25 1 97.44 283 MET B C 1
ATOM 5001 O O . MET B 1 283 ? -24.484 32 16.297 1 97.44 283 MET B O 1
ATOM 5005 N N . ILE B 1 284 ? -22.641 32.688 15.211 1 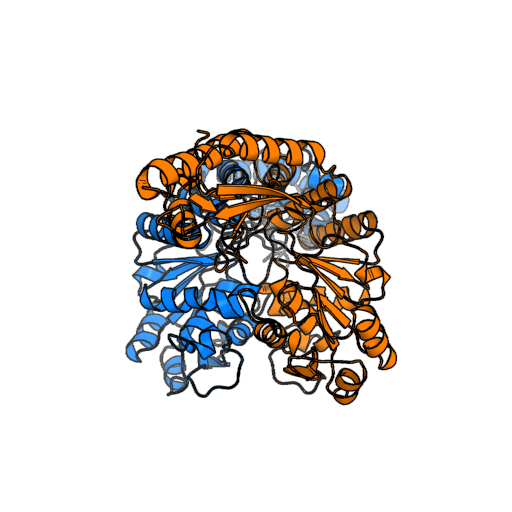97.62 284 ILE B N 1
ATOM 5006 C CA . ILE B 1 284 ? -21.938 32.75 16.484 1 97.62 284 ILE B CA 1
ATOM 5007 C C . ILE B 1 284 ? -21.609 34.219 16.828 1 97.62 284 ILE B C 1
ATOM 5009 O O . ILE B 1 284 ? -20.875 34.5 17.766 1 97.62 284 ILE B O 1
ATOM 5013 N N . SER B 1 285 ? -22.156 35.156 16.109 1 95.69 285 SER B N 1
ATOM 5014 C CA . SER B 1 285 ? -21.797 36.594 16.203 1 95.69 285 SER B CA 1
ATOM 5015 C C . SER B 1 285 ? -22.281 37.188 17.516 1 95.69 285 SER B C 1
ATOM 5017 O O . SER B 1 285 ? -21.688 38.125 18.031 1 95.69 285 SER B O 1
ATOM 5019 N N . ASN B 1 286 ? -23.25 36.656 18.125 1 93.88 286 ASN B N 1
ATOM 5020 C CA . ASN B 1 286 ? -23.844 37.281 19.312 1 93.88 286 ASN B CA 1
ATOM 5021 C C . ASN B 1 286 ? -23.391 36.594 20.594 1 93.88 286 ASN B C 1
ATOM 5023 O O . ASN B 1 286 ? -23.875 36.906 21.672 1 93.88 286 ASN B O 1
ATOM 5027 N N . LEU B 1 287 ? -22.469 35.719 20.469 1 96.31 287 LEU B N 1
ATOM 5028 C CA . LEU B 1 287 ? -22.016 35.031 21.656 1 96.31 287 LEU B CA 1
ATOM 5029 C C . LEU B 1 287 ? -20.969 35.844 22.406 1 96.31 287 LEU B C 1
ATOM 5031 O O . LEU B 1 287 ? -19.938 36.188 21.844 1 96.31 287 LEU B O 1
ATOM 5035 N N . PRO B 1 288 ? -21.266 36.125 23.656 1 94.38 288 PRO B N 1
ATOM 5036 C CA . PRO B 1 288 ? -20.25 36.844 24.422 1 94.38 288 PRO B CA 1
ATOM 5037 C C . PRO B 1 288 ? -18.906 36.125 24.469 1 94.38 288 PRO B C 1
ATOM 5039 O O . PRO B 1 288 ? -18.859 34.906 24.594 1 94.38 288 PRO B O 1
ATOM 5042 N N . GLY B 1 289 ? -17.828 36.906 24.281 1 96.69 289 GLY B N 1
ATOM 5043 C CA . GLY B 1 289 ? -16.484 36.344 24.422 1 96.69 289 GLY B CA 1
ATOM 5044 C C . GLY B 1 289 ? -16 35.656 23.172 1 96.69 289 GLY B C 1
ATOM 5045 O O . GLY B 1 289 ? -14.891 35.125 23.141 1 96.69 289 GLY B O 1
ATOM 5046 N N . ILE B 1 290 ? -16.859 35.594 22.109 1 97.25 290 ILE B N 1
ATOM 5047 C CA . ILE B 1 290 ? -16.484 35 20.828 1 97.25 290 ILE B CA 1
ATOM 5048 C C . ILE B 1 290 ? -16.406 36.094 19.75 1 97.25 290 ILE B C 1
ATOM 5050 O O . ILE B 1 290 ? -17.359 36.844 19.562 1 97.25 290 ILE B O 1
ATOM 5054 N N . LYS B 1 291 ? -15.312 36.219 19.172 1 97.5 291 LYS B N 1
ATOM 5055 C CA . LYS B 1 291 ? -15.141 37.031 17.969 1 97.5 291 LYS B CA 1
ATOM 5056 C C . LYS B 1 291 ? -14.727 36.188 16.766 1 97.5 291 LYS B C 1
ATOM 5058 O O . LYS B 1 291 ? -13.977 35.219 16.922 1 97.5 291 LYS B O 1
ATOM 5063 N N . SER B 1 292 ? -15.234 36.469 15.633 1 97.81 292 SER B N 1
ATOM 5064 C CA . SER B 1 292 ? -14.883 35.688 14.453 1 97.81 292 SER B CA 1
ATOM 5065 C C . SER B 1 292 ? -14.672 36.594 13.242 1 97.81 292 SER B C 1
ATOM 5067 O O . SER B 1 292 ? -15.336 37.625 13.102 1 97.81 292 SER B O 1
ATOM 5069 N N . VAL B 1 293 ? -13.727 36.281 12.414 1 96.94 293 VAL B N 1
ATOM 5070 C CA . VAL B 1 293 ? -13.406 37.031 11.203 1 96.94 293 VAL B CA 1
ATOM 5071 C C . VAL B 1 293 ? -13.023 36.062 10.078 1 96.94 293 VAL B C 1
ATOM 5073 O O . VAL B 1 293 ? -12.289 35.094 10.305 1 96.94 293 VAL B O 1
ATOM 5076 N N . VAL B 1 294 ? -13.562 36.281 8.906 1 96.81 294 VAL B N 1
ATOM 5077 C CA . VAL B 1 294 ? -13.141 35.5 7.734 1 96.81 294 VAL B CA 1
ATOM 5078 C C . VAL B 1 294 ? -11.82 36.062 7.207 1 96.81 294 VAL B C 1
ATOM 5080 O O . VAL B 1 294 ? -11.727 37.25 6.891 1 96.81 294 VAL B O 1
ATOM 5083 N N . GLU B 1 295 ? -10.844 35.219 7.141 1 94.44 295 GLU B N 1
ATOM 5084 C CA . GLU B 1 295 ? -9.508 35.625 6.723 1 94.44 295 GLU B CA 1
ATOM 5085 C C . GLU B 1 295 ? -9.031 34.812 5.52 1 94.44 295 GLU B C 1
ATOM 5087 O O . GLU B 1 295 ? -9.289 33.625 5.434 1 94.44 295 GLU B O 1
ATOM 5092 N N . GLN B 1 296 ? -8.391 35.5 4.68 1 89.94 296 GLN B N 1
ATOM 5093 C CA . GLN B 1 296 ? -7.75 34.812 3.555 1 89.94 296 GLN B CA 1
ATOM 5094 C C . GLN B 1 296 ? -6.41 34.219 3.967 1 89.94 296 GLN B C 1
ATOM 5096 O O . GLN B 1 296 ? -5.75 34.719 4.875 1 89.94 296 GLN B O 1
ATOM 5101 N N . ASP B 1 297 ? -6.031 33.094 3.34 1 79.94 297 ASP B N 1
ATOM 5102 C CA . ASP B 1 297 ? -4.738 32.469 3.545 1 79.94 297 ASP B CA 1
ATOM 5103 C C . ASP B 1 297 ? -3.598 33.469 3.432 1 79.94 297 ASP B C 1
ATOM 5105 O O . ASP B 1 297 ? -3.629 34.344 2.574 1 79.94 297 ASP B O 1
ATOM 5109 N N . GLU B 1 298 ? -2.656 33.312 4.297 1 70.94 298 GLU B N 1
ATOM 5110 C CA . GLU B 1 298 ? -1.581 34.312 4.41 1 70.94 298 GLU B CA 1
ATOM 5111 C C . GLU B 1 298 ? -0.739 34.344 3.139 1 70.94 298 GLU B C 1
ATOM 5113 O O . GLU B 1 298 ? -0.112 35.375 2.838 1 70.94 298 GLU B O 1
ATOM 5118 N N . ALA B 1 299 ? -0.673 33.219 2.529 1 64.88 299 ALA B N 1
ATOM 5119 C CA . ALA B 1 299 ? 0.166 33.156 1.336 1 64.88 299 ALA B CA 1
ATOM 5120 C C . ALA B 1 299 ? -0.553 33.75 0.128 1 64.88 299 ALA B C 1
ATOM 5122 O O . ALA B 1 299 ? -0.013 33.75 -0.98 1 64.88 299 ALA B O 1
ATOM 5123 N N . GLY B 1 300 ? -1.777 34.25 0.275 1 68.38 300 GLY B N 1
ATOM 5124 C CA . GLY B 1 300 ? -2.506 34.906 -0.794 1 68.38 300 GLY B CA 1
ATOM 5125 C C . GLY B 1 300 ? -3.311 33.938 -1.651 1 68.38 300 GLY B C 1
ATOM 5126 O O . GLY B 1 300 ? -3.906 34.344 -2.652 1 68.38 300 GLY B O 1
ATOM 5127 N N . ARG B 1 301 ? -3.328 32.812 -1.373 1 72.25 301 ARG B N 1
ATOM 5128 C CA . ARG B 1 301 ? -4.141 31.844 -2.109 1 72.25 301 ARG B CA 1
ATOM 5129 C C . ARG B 1 301 ? -5.629 32.125 -1.913 1 72.25 301 ARG B C 1
ATOM 5131 O O . ARG B 1 301 ? -6.027 32.719 -0.917 1 72.25 301 ARG B O 1
ATOM 5138 N N . GLU B 1 302 ? -6.387 31.734 -2.9 1 80.62 302 GLU B N 1
ATOM 5139 C CA . GLU B 1 302 ? -7.836 31.875 -2.799 1 80.62 302 GLU B CA 1
ATOM 5140 C C . GLU B 1 302 ? -8.422 30.844 -1.834 1 80.62 302 GLU B C 1
ATOM 5142 O O . GLU B 1 302 ? -9.266 30.031 -2.219 1 80.62 302 GLU B O 1
ATOM 5147 N N . LEU B 1 303 ? -7.941 30.844 -0.618 1 86.25 303 LEU B N 1
ATOM 5148 C CA . LEU B 1 303 ? -8.367 30.016 0.506 1 86.25 303 LEU B CA 1
ATOM 5149 C C . LEU B 1 303 ? -8.742 30.875 1.706 1 86.25 303 LEU B C 1
ATOM 5151 O O . LEU B 1 303 ? -7.977 31.75 2.105 1 86.25 303 LEU B O 1
ATOM 5155 N N . TYR B 1 304 ? -9.906 30.719 2.125 1 94 304 TYR B N 1
ATOM 5156 C CA . TYR B 1 304 ? -10.43 31.5 3.234 1 94 304 TYR B CA 1
ATOM 5157 C C . TYR B 1 304 ? -10.805 30.609 4.41 1 94 304 TYR B C 1
ATOM 5159 O O . TYR B 1 304 ? -11.242 29.469 4.223 1 94 304 TYR B O 1
ATOM 5167 N N . ARG B 1 305 ? -10.602 31.125 5.566 1 96.5 305 ARG B N 1
ATOM 5168 C CA . ARG B 1 305 ? -10.961 30.422 6.793 1 96.5 305 ARG B CA 1
ATOM 5169 C C . ARG B 1 305 ? -11.641 31.359 7.781 1 96.5 305 ARG B C 1
ATOM 5171 O O . ARG B 1 305 ? -11.508 32.594 7.68 1 96.5 305 ARG B O 1
ATOM 5178 N N . LEU B 1 306 ? -12.383 30.812 8.633 1 98 306 LEU B N 1
ATOM 5179 C CA . LEU B 1 306 ? -12.961 31.594 9.727 1 98 306 LEU B CA 1
ATOM 5180 C C . LEU B 1 306 ? -12.086 31.516 10.977 1 98 306 LEU B C 1
ATOM 5182 O O . LEU B 1 306 ? -11.875 30.422 11.516 1 98 306 LEU B O 1
ATOM 5186 N N . LYS B 1 307 ? -11.586 32.562 11.328 1 97.88 307 LYS B N 1
ATOM 5187 C CA . LYS B 1 307 ? -10.867 32.719 12.594 1 97.88 307 LYS B CA 1
ATOM 5188 C C . LYS B 1 307 ? -11.828 32.938 13.758 1 97.88 307 LYS B C 1
ATOM 5190 O O . LYS B 1 307 ? -12.602 33.906 13.734 1 97.88 307 LYS B O 1
ATOM 5195 N N . ILE B 1 308 ? -11.805 32.125 14.75 1 98.19 308 ILE B N 1
ATOM 5196 C CA . ILE B 1 308 ? -12.625 32.25 15.945 1 98.19 308 ILE B CA 1
ATOM 5197 C C . ILE B 1 308 ? -11.734 32.562 17.156 1 98.19 308 ILE B C 1
ATOM 5199 O O . ILE B 1 308 ? -10.859 31.766 17.5 1 98.19 308 ILE B O 1
ATOM 5203 N N . ILE B 1 309 ? -11.938 33.656 17.719 1 98.06 309 ILE B N 1
ATOM 5204 C CA . ILE B 1 309 ? -11.164 34.094 18.875 1 98.06 309 ILE B CA 1
ATOM 5205 C C . ILE B 1 309 ? -11.992 33.938 20.141 1 98.06 309 ILE B C 1
ATOM 5207 O O . ILE B 1 309 ? -13.117 34.438 20.234 1 98.06 309 ILE B O 1
ATOM 5211 N N . ILE B 1 310 ? -11.445 33.25 21.094 1 97.69 310 ILE B N 1
ATOM 5212 C CA . ILE B 1 310 ? -12.086 32.969 22.375 1 97.69 310 ILE B CA 1
ATOM 5213 C C . ILE B 1 310 ? -11.461 33.875 23.453 1 97.69 310 ILE B C 1
ATOM 5215 O O . ILE B 1 310 ? -10.242 33.844 23.656 1 97.69 310 ILE B O 1
ATOM 5219 N N . ASP B 1 311 ? -12.227 34.625 24.156 1 96.75 311 ASP B N 1
ATOM 5220 C CA . ASP B 1 311 ? -11.758 35.469 25.266 1 96.75 311 ASP B CA 1
ATOM 5221 C C . ASP B 1 311 ? -12.016 34.781 26.609 1 96.75 311 ASP B C 1
ATOM 5223 O O . ASP B 1 311 ? -13.109 34.875 27.172 1 96.75 311 ASP B O 1
ATOM 5227 N N . PRO B 1 312 ? -10.992 34.25 27.141 1 95.06 312 PRO B N 1
ATOM 5228 C CA . PRO B 1 312 ? -11.195 33.531 28.391 1 95.06 312 PRO B CA 1
ATOM 5229 C C . PRO B 1 312 ? -11.586 34.406 29.547 1 95.06 312 PRO B C 1
ATOM 5231 O O . PRO B 1 312 ? -12.055 33.938 30.578 1 95.06 312 PRO B O 1
ATOM 5234 N N . ASN B 1 313 ? -11.352 35.719 29.438 1 94.62 313 ASN B N 1
ATOM 5235 C CA . ASN B 1 313 ? -11.75 36.625 30.5 1 94.62 313 ASN B CA 1
ATOM 5236 C C . ASN B 1 313 ? -13.266 36.812 30.547 1 94.62 313 ASN B C 1
ATOM 5238 O O . ASN B 1 313 ? -13.828 37.125 31.594 1 94.62 313 ASN B O 1
ATOM 5242 N N . ILE B 1 314 ? -13.867 36.625 29.438 1 95.5 314 ILE B N 1
ATOM 5243 C CA . ILE B 1 314 ? -15.32 36.719 29.344 1 95.5 314 ILE B CA 1
ATOM 5244 C C . ILE B 1 314 ? -15.938 35.344 29.5 1 95.5 314 ILE B C 1
ATOM 5246 O O . ILE B 1 314 ? -16.953 35.188 30.188 1 95.5 314 ILE B O 1
ATOM 5250 N N . LEU B 1 315 ? -15.172 34.438 28.844 1 93.44 315 LEU B N 1
ATOM 5251 C CA . LEU B 1 315 ? -15.641 33.062 28.891 1 93.44 315 LEU B CA 1
ATOM 5252 C C . LEU B 1 315 ? -14.852 32.25 29.922 1 93.44 315 LEU B C 1
ATOM 5254 O O . LEU B 1 315 ? -13.664 32.5 30.141 1 93.44 315 LEU B O 1
ATOM 5258 N N . ASN B 1 316 ? -15.25 31.422 30.75 1 92.69 316 ASN B N 1
ATOM 5259 C CA . ASN B 1 316 ? -14.617 30.594 31.766 1 92.69 316 ASN B CA 1
ATOM 5260 C C . ASN B 1 316 ? -13.953 29.359 31.156 1 92.69 316 ASN B C 1
ATOM 5262 O O . ASN B 1 316 ? -13.844 28.328 31.812 1 92.69 316 ASN B O 1
ATOM 5266 N N . PHE B 1 317 ? -13.688 29.406 29.797 1 96.06 317 PHE B N 1
ATOM 5267 C CA . PHE B 1 317 ? -12.969 28.312 29.156 1 96.06 317 PHE B CA 1
ATOM 5268 C C . PHE B 1 317 ? -12.023 28.828 28.078 1 96.06 317 PHE B C 1
ATOM 5270 O O . PHE B 1 317 ? -12.141 29.984 27.656 1 96.06 317 PHE B O 1
ATOM 5277 N N . LYS B 1 318 ? -11.07 28.016 27.656 1 97.25 318 LYS B N 1
ATOM 5278 C CA . LYS B 1 318 ? -10.078 28.328 26.641 1 97.25 318 LYS B CA 1
ATOM 5279 C C . LYS B 1 318 ? -10.367 27.562 25.344 1 97.25 318 LYS B C 1
ATOM 5281 O O . LYS B 1 318 ? -11.258 26.719 25.312 1 97.25 318 LYS B O 1
ATOM 5286 N N . ALA B 1 319 ? -9.648 27.891 24.312 1 97.5 319 ALA B N 1
ATOM 5287 C CA . ALA B 1 319 ? -9.82 27.234 23.016 1 97.5 319 ALA B CA 1
ATOM 5288 C C . ALA B 1 319 ? -9.648 25.719 23.141 1 97.5 319 ALA B C 1
ATOM 5290 O O . ALA B 1 319 ? -10.391 24.953 22.531 1 97.5 319 ALA B O 1
ATOM 5291 N N . ASN B 1 320 ? -8.703 25.266 23.938 1 97.81 320 ASN B N 1
ATOM 5292 C CA . ASN B 1 320 ? -8.422 23.844 24.094 1 97.81 320 ASN B CA 1
ATOM 5293 C C . ASN B 1 320 ? -9.609 23.094 24.688 1 97.81 320 ASN B C 1
ATOM 5295 O O . ASN B 1 320 ? -9.844 21.922 24.359 1 97.81 320 ASN B O 1
ATOM 5299 N N . ASP B 1 321 ? -10.336 23.75 25.531 1 97.5 321 ASP B N 1
ATOM 5300 C CA . ASP B 1 321 ? -11.523 23.141 26.109 1 97.5 321 ASP B CA 1
ATOM 5301 C C . ASP B 1 321 ? -12.602 22.922 25.047 1 97.5 321 ASP B C 1
ATOM 5303 O O . ASP B 1 321 ? -13.234 21.859 25.016 1 97.5 321 ASP B O 1
ATOM 5307 N N . LEU B 1 322 ? -12.789 23.922 24.266 1 97.56 322 LEU B N 1
ATOM 5308 C CA . LEU B 1 322 ? -13.766 23.828 23.188 1 97.56 322 LEU B CA 1
ATOM 5309 C C . LEU B 1 322 ? -13.352 22.766 22.172 1 97.56 322 LEU B C 1
ATOM 5311 O O . LEU B 1 322 ? -14.18 22 21.688 1 97.56 322 LEU B O 1
ATOM 5315 N N . ILE B 1 323 ? -12.055 22.719 21.844 1 98.06 323 ILE B N 1
ATOM 5316 C CA . ILE B 1 323 ? -11.508 21.719 20.938 1 98.06 323 ILE B CA 1
ATOM 5317 C C . ILE B 1 323 ? -11.75 20.312 21.5 1 98.06 323 ILE B C 1
ATOM 5319 O O . ILE B 1 323 ? -12.172 19.422 20.766 1 98.06 323 ILE B O 1
ATOM 5323 N N . ASN B 1 324 ? -11.469 20.141 22.75 1 97.75 324 ASN B N 1
ATOM 5324 C CA . ASN B 1 324 ? -11.719 18.859 23.406 1 97.75 324 ASN B CA 1
ATOM 5325 C C . ASN B 1 324 ? -13.188 18.469 23.312 1 97.75 324 ASN B C 1
ATOM 5327 O O . ASN B 1 324 ? -13.508 17.297 23.094 1 97.75 324 ASN B O 1
ATOM 5331 N N . TYR B 1 325 ? -14.031 19.453 23.531 1 97.56 325 TYR B N 1
ATOM 5332 C CA . TYR B 1 325 ? -15.469 19.234 23.391 1 97.56 325 TYR B CA 1
ATOM 5333 C C . TYR B 1 325 ? -15.812 18.781 21.984 1 97.56 325 TYR B C 1
ATOM 5335 O O . TYR B 1 325 ? -16.578 17.828 21.797 1 97.56 325 TYR B O 1
ATOM 5343 N N . PHE B 1 326 ? -15.258 19.453 20.953 1 97.88 326 PHE B N 1
ATOM 5344 C CA . PHE B 1 326 ? -15.477 19.094 19.562 1 97.88 326 PHE B CA 1
ATOM 5345 C C . PHE B 1 326 ? -15.07 17.656 19.297 1 97.88 326 PHE B C 1
ATOM 5347 O O . PHE B 1 326 ? -15.828 16.891 18.688 1 97.88 326 PHE B O 1
ATOM 5354 N N . GLU B 1 327 ? -13.898 17.188 19.766 1 96.94 327 GLU B N 1
ATOM 5355 C CA . GLU B 1 327 ? -13.266 15.922 19.406 1 96.94 327 GLU B CA 1
ATOM 5356 C C . GLU B 1 327 ? -13.883 14.766 20.172 1 96.94 327 GLU B C 1
ATOM 5358 O O . GLU B 1 327 ? -13.688 13.602 19.828 1 96.94 327 GLU B O 1
ATOM 5363 N N . ASN B 1 328 ? -14.664 15.086 21.219 1 95.88 328 ASN B N 1
ATOM 5364 C CA . ASN B 1 328 ? -15.312 14.047 22.016 1 95.88 328 ASN B CA 1
ATOM 5365 C C . ASN B 1 328 ? -16.828 14.023 21.766 1 95.88 328 ASN B C 1
ATOM 5367 O O . ASN B 1 328 ? -17.562 13.336 22.484 1 95.88 328 ASN B O 1
ATOM 5371 N N . ASN B 1 329 ? -17.281 14.75 20.812 1 94.44 329 ASN B N 1
ATOM 5372 C CA . ASN B 1 329 ? -18.688 14.789 20.453 1 94.44 329 ASN B CA 1
ATOM 5373 C C . ASN B 1 329 ? -19.031 13.727 19.422 1 94.44 329 ASN B C 1
ATOM 5375 O O . ASN B 1 329 ? -18.141 13.016 18.938 1 94.44 329 ASN B O 1
ATOM 5379 N N . ASP B 1 330 ? -20.297 13.609 19.188 1 92.44 330 ASP B N 1
ATOM 5380 C CA . ASP B 1 330 ? -20.828 12.805 18.094 1 92.44 330 ASP B CA 1
ATOM 5381 C C . ASP B 1 330 ? -21.781 13.625 17.219 1 92.44 330 ASP B C 1
ATOM 5383 O O . ASP B 1 330 ? -22.906 13.914 17.625 1 92.44 330 ASP B O 1
ATOM 5387 N N . PRO B 1 331 ? -21.281 13.93 16.062 1 95.06 331 PRO B N 1
ATOM 5388 C CA . PRO B 1 331 ? -20.047 13.625 15.336 1 95.06 331 PRO B CA 1
ATOM 5389 C C . PRO B 1 331 ? -18.828 14.32 15.922 1 95.06 331 PRO B C 1
ATOM 5391 O O . PRO B 1 331 ? -18.953 15.367 16.562 1 95.06 331 PRO B O 1
ATOM 5394 N N . ILE B 1 332 ? -17.734 13.672 15.672 1 96.88 332 ILE B N 1
ATOM 5395 C CA . ILE B 1 332 ? -16.453 14.289 16 1 96.88 332 ILE B CA 1
ATOM 5396 C C . ILE B 1 332 ? -16.203 15.477 15.078 1 96.88 332 ILE B C 1
ATOM 5398 O O . ILE B 1 332 ? -16.453 15.398 13.875 1 96.88 332 ILE B O 1
ATOM 5402 N N . LEU B 1 333 ? -15.797 16.578 15.602 1 97.56 333 LEU B N 1
ATOM 5403 C CA . LEU B 1 333 ? -15.414 17.75 14.82 1 97.56 333 LEU B CA 1
ATOM 5404 C C . LEU B 1 333 ? -13.922 18.016 14.945 1 97.56 333 LEU B C 1
ATOM 5406 O O . LEU B 1 333 ? -13.406 18.188 16.062 1 97.56 333 LEU B O 1
ATOM 5410 N N . ILE B 1 334 ? -13.266 18.031 13.797 1 97.19 334 ILE B N 1
ATOM 5411 C CA . ILE B 1 334 ? -11.844 18.344 13.766 1 97.19 334 ILE B CA 1
ATOM 5412 C C . ILE B 1 334 ? -11.625 19.734 13.172 1 97.19 334 ILE B C 1
ATOM 5414 O O . ILE B 1 334 ? -12.023 20 12.031 1 97.19 334 ILE B O 1
ATOM 5418 N N . THR B 1 335 ? -10.984 20.609 13.93 1 97.31 335 THR B N 1
ATOM 5419 C CA . THR B 1 335 ? -10.695 21.984 13.5 1 97.31 335 THR B CA 1
ATOM 5420 C C . THR B 1 335 ? -9.195 22.203 13.383 1 97.31 335 THR B C 1
ATOM 5422 O O . THR B 1 335 ? -8.398 21.312 13.719 1 97.31 335 THR B O 1
ATOM 5425 N N . ARG B 1 336 ? -8.844 23.312 12.805 1 94.5 336 ARG B N 1
ATOM 5426 C CA . ARG B 1 336 ? -7.438 23.688 12.719 1 94.5 336 ARG B CA 1
ATOM 5427 C C . ARG B 1 336 ? -6.984 24.406 13.992 1 94.5 336 ARG B C 1
ATOM 5429 O O . ARG B 1 336 ? -7.438 25.516 14.281 1 94.5 336 ARG B O 1
ATOM 5436 N N . ASN B 1 337 ? -5.996 23.844 14.719 1 94.56 337 ASN B N 1
ATOM 5437 C CA . ASN B 1 337 ? -5.777 24.25 16.094 1 94.56 337 ASN B CA 1
ATOM 5438 C C . ASN B 1 337 ? -4.348 24.734 16.328 1 94.56 337 ASN B C 1
ATOM 5440 O O . ASN B 1 337 ? -3.857 24.734 17.453 1 94.56 337 ASN B O 1
ATOM 5444 N N . ASN B 1 338 ? -3.678 25.172 15.32 1 88.19 338 ASN B N 1
ATOM 5445 C CA . ASN B 1 338 ? -2.283 25.594 15.414 1 88.19 338 ASN B CA 1
ATOM 5446 C C . ASN B 1 338 ? -2.119 26.812 16.328 1 88.19 338 ASN B C 1
ATOM 5448 O O . ASN B 1 338 ? -1.031 27.047 16.859 1 88.19 338 ASN B O 1
ATOM 5452 N N . TYR B 1 339 ? -3.195 27.562 16.625 1 92.75 339 TYR B N 1
ATOM 5453 C CA . TYR B 1 339 ? -3.129 28.75 17.469 1 92.75 339 TYR B CA 1
ATOM 5454 C C . TYR B 1 339 ? -4.008 28.609 18.703 1 92.75 339 TYR B C 1
ATOM 5456 O O . TYR B 1 339 ? -4.465 29.594 19.266 1 92.75 339 TYR B O 1
ATOM 5464 N N . ALA B 1 340 ? -4.281 27.406 19.047 1 96.31 340 ALA B N 1
ATOM 5465 C CA . ALA B 1 340 ? -5.148 27.156 20.188 1 96.31 340 ALA B CA 1
ATOM 5466 C C . ALA B 1 340 ? -4.586 27.797 21.453 1 96.31 340 ALA B C 1
ATOM 5468 O O . ALA B 1 340 ? -5.34 28.25 22.312 1 96.31 340 ALA B O 1
ATOM 5469 N N . ASN B 1 341 ? -3.26 27.797 21.562 1 95.94 341 ASN B N 1
ATOM 5470 C CA . ASN B 1 341 ? -2.611 28.391 22.734 1 95.94 341 ASN B CA 1
ATOM 5471 C C . ASN B 1 341 ? -2.885 29.875 22.844 1 95.94 341 ASN B C 1
ATOM 5473 O O . ASN B 1 341 ? -2.746 30.469 23.906 1 95.94 341 ASN B O 1
ATOM 5477 N N . LYS B 1 342 ? -3.17 30.484 21.734 1 96.94 342 LYS B N 1
ATOM 5478 C CA . LYS B 1 342 ? -3.541 31.891 21.719 1 96.94 342 LYS B CA 1
ATOM 5479 C C . LYS B 1 342 ? -5.059 32.062 21.734 1 96.94 342 LYS B C 1
ATOM 5481 O O . LYS B 1 342 ? -5.574 33.125 21.406 1 96.94 342 LYS B O 1
ATOM 5486 N N . ASN B 1 343 ? -5.766 30.953 21.953 1 98 343 ASN B N 1
ATOM 5487 C CA . ASN B 1 343 ? -7.219 30.906 22.062 1 98 343 ASN B CA 1
ATOM 5488 C C . ASN B 1 343 ? -7.891 31.203 20.734 1 98 343 ASN B C 1
ATOM 5490 O O . ASN B 1 343 ? -8.922 31.875 20.688 1 98 343 ASN B O 1
ATOM 5494 N N . ILE B 1 344 ? -7.23 30.734 19.672 1 97.88 344 ILE B N 1
ATOM 5495 C CA . ILE B 1 344 ? -7.758 30.891 18.312 1 97.88 344 ILE B CA 1
ATOM 5496 C C . ILE B 1 344 ? -7.996 29.516 17.688 1 97.88 344 ILE B C 1
ATOM 5498 O O . ILE B 1 344 ? -7.152 28.625 17.797 1 97.88 344 ILE B O 1
ATOM 5502 N N . ILE B 1 345 ? -9.172 29.344 17.094 1 97.75 345 ILE B N 1
ATOM 5503 C CA . ILE B 1 345 ? -9.531 28.172 16.312 1 97.75 345 ILE B CA 1
ATOM 5504 C C . ILE B 1 345 ? -9.883 28.578 14.883 1 97.75 345 ILE B C 1
ATOM 5506 O O . ILE B 1 345 ? -10.602 29.562 14.672 1 97.75 345 ILE B O 1
ATOM 5510 N N . TYR B 1 346 ? -9.367 27.844 13.922 1 96.88 346 TYR B N 1
ATOM 5511 C CA . TYR B 1 346 ? -9.719 28.125 12.531 1 96.88 346 TYR B CA 1
ATOM 5512 C C . TYR B 1 346 ? -10.656 27.062 11.977 1 96.88 346 TYR B C 1
ATOM 5514 O O . TYR B 1 346 ? -10.492 25.875 12.266 1 96.88 346 TYR B O 1
ATOM 5522 N N . ILE B 1 347 ? -11.586 27.484 11.211 1 97.75 347 ILE B N 1
ATOM 5523 C CA . ILE B 1 347 ? -12.492 26.594 10.484 1 97.75 347 ILE B CA 1
ATOM 5524 C C . ILE B 1 347 ? -12.18 26.656 8.992 1 97.75 347 ILE B C 1
ATOM 5526 O O . ILE B 1 347 ? -12.297 27.719 8.367 1 97.75 347 ILE B O 1
ATOM 5530 N N . ASP B 1 348 ? -11.766 25.547 8.461 1 95.62 348 ASP B N 1
ATOM 5531 C CA . ASP B 1 348 ? -11.516 25.391 7.031 1 95.62 348 ASP B CA 1
ATOM 5532 C C . ASP B 1 348 ? -12.758 24.859 6.312 1 95.62 348 ASP B C 1
ATOM 5534 O O . ASP B 1 348 ? -13.258 23.781 6.629 1 95.62 348 ASP B O 1
ATOM 5538 N N . PRO B 1 349 ? -13.281 25.625 5.344 1 95.38 349 PRO B N 1
ATOM 5539 C CA . PRO B 1 349 ? -14.57 25.281 4.754 1 95.38 349 PRO B CA 1
ATOM 5540 C C . PRO B 1 349 ? -14.445 24.25 3.633 1 95.38 349 PRO B C 1
ATOM 5542 O O . PRO B 1 349 ? -15.461 23.766 3.113 1 95.38 349 PRO B O 1
ATOM 5545 N N . ARG B 1 350 ? -13.383 23.859 3.182 1 91 350 ARG B N 1
ATOM 5546 C CA . ARG B 1 350 ? -13.156 23.141 1.937 1 91 350 ARG B CA 1
ATOM 5547 C C . ARG B 1 350 ? -13.836 21.781 1.965 1 91 350 ARG B C 1
ATOM 5549 O O . ARG B 1 350 ? -14.266 21.266 0.928 1 91 350 ARG B O 1
ATOM 5556 N N . ALA B 1 351 ? -13.914 21.188 3.158 1 92.81 351 ALA B N 1
ATOM 5557 C CA . ALA B 1 351 ? -14.516 19.859 3.252 1 92.81 351 ALA B CA 1
ATOM 5558 C C . ALA B 1 351 ? -15.906 19.938 3.867 1 92.81 351 ALA B C 1
ATOM 5560 O O . ALA B 1 351 ? -16.484 18.922 4.25 1 92.81 351 ALA B O 1
ATOM 5561 N N . LEU B 1 352 ? -16.484 21.078 3.963 1 94.69 352 LEU B N 1
ATOM 5562 C CA . LEU B 1 352 ? -17.719 21.25 4.711 1 94.69 352 LEU B CA 1
ATOM 5563 C C . LEU B 1 352 ? -18.922 21.391 3.766 1 94.69 352 LEU B C 1
ATOM 5565 O O . LEU B 1 352 ? -18.812 22.031 2.721 1 94.69 352 LEU B O 1
ATOM 5569 N N . ALA B 1 353 ? -19.969 20.75 4.164 1 91.5 353 ALA B N 1
ATOM 5570 C CA . ALA B 1 353 ? -21.281 20.969 3.547 1 91.5 353 ALA B CA 1
ATOM 5571 C C . ALA B 1 353 ? -22.125 21.922 4.379 1 91.5 353 ALA B C 1
ATOM 5573 O O . ALA B 1 353 ? -21.812 22.172 5.543 1 91.5 353 ALA B O 1
ATOM 5574 N N . PRO B 1 354 ? -23.141 22.422 3.738 1 93.62 354 PRO B N 1
ATOM 5575 C CA . PRO B 1 354 ? -24 23.359 4.477 1 93.62 354 PRO B CA 1
ATOM 5576 C C . PRO B 1 354 ? -24.531 22.766 5.781 1 93.62 354 PRO B C 1
ATOM 5578 O O . PRO B 1 354 ? -24.625 23.469 6.789 1 93.62 354 PRO B O 1
ATOM 5581 N N . GLU B 1 355 ? -24.812 21.469 5.746 1 94.5 355 GLU B N 1
ATOM 5582 C CA . GLU B 1 355 ? -25.328 20.812 6.945 1 94.5 355 GLU B CA 1
ATOM 5583 C C . GLU B 1 355 ? -24.281 20.797 8.055 1 94.5 355 GLU B C 1
ATOM 5585 O O . GLU B 1 355 ? -24.609 20.844 9.234 1 94.5 355 GLU B O 1
ATOM 5590 N N . ASP B 1 356 ? -23.062 20.734 7.707 1 96.19 356 ASP B N 1
ATOM 5591 C CA . ASP B 1 356 ? -21.969 20.734 8.68 1 96.19 356 ASP B CA 1
ATOM 5592 C C . ASP B 1 356 ? -21.891 22.078 9.414 1 96.19 356 ASP B C 1
ATOM 5594 O O . ASP B 1 356 ? -21.562 22.109 10.602 1 96.19 356 ASP B O 1
ATOM 5598 N N . ILE B 1 357 ? -22.219 23.125 8.688 1 97.12 357 ILE B N 1
ATOM 5599 C CA . ILE B 1 357 ? -22.156 24.484 9.242 1 97.12 357 ILE B CA 1
ATOM 5600 C C . ILE B 1 357 ? -23.141 24.609 10.398 1 97.12 357 ILE B C 1
ATOM 5602 O O . ILE B 1 357 ? -22.812 25.172 11.445 1 97.12 357 ILE B O 1
ATOM 5606 N N . LYS B 1 358 ? -24.266 24.078 10.188 1 96.56 358 LYS B N 1
ATOM 5607 C CA . LYS B 1 358 ? -25.281 24.109 11.234 1 96.56 358 LYS B CA 1
ATOM 5608 C C . LYS B 1 358 ? -24.812 23.344 12.477 1 96.56 358 LYS B C 1
ATOM 5610 O O . LYS B 1 358 ? -25.016 23.812 13.602 1 96.56 358 LYS B O 1
ATOM 5615 N N . VAL B 1 359 ? -24.234 22.25 12.211 1 96.94 359 VAL B N 1
ATOM 5616 C CA . VAL B 1 359 ? -23.766 21.422 13.32 1 96.94 359 VAL B CA 1
ATOM 5617 C C . VAL B 1 359 ? -22.672 22.172 14.086 1 96.94 359 VAL B C 1
ATOM 5619 O O . VAL B 1 359 ? -22.703 22.234 15.312 1 96.94 359 VAL B O 1
ATOM 5622 N N . ILE B 1 360 ? -21.719 22.781 13.422 1 98.06 360 ILE B N 1
ATOM 5623 C CA . ILE B 1 360 ? -20.594 23.469 14.031 1 98.06 360 ILE B CA 1
ATOM 5624 C C . ILE B 1 360 ? -21.094 24.656 14.859 1 98.06 360 ILE B C 1
ATOM 5626 O O . ILE B 1 360 ? -20.703 24.828 16.016 1 98.06 360 ILE B O 1
ATOM 5630 N N . GLY B 1 361 ? -21.969 25.453 14.266 1 97.88 361 GLY B N 1
ATOM 5631 C CA . GLY B 1 361 ? -22.531 26.578 14.977 1 97.88 361 GLY B CA 1
ATOM 5632 C C . GLY B 1 361 ? -23.266 26.172 16.25 1 97.88 361 GLY B C 1
ATOM 5633 O O . GLY B 1 361 ? -23.078 26.812 17.297 1 97.88 361 GLY B O 1
ATOM 5634 N N . THR B 1 362 ? -24.031 25.094 16.141 1 97.31 362 THR B N 1
ATOM 5635 C CA . THR B 1 362 ? -24.797 24.609 17.281 1 97.31 362 THR B CA 1
ATOM 5636 C C . THR B 1 362 ? -23.859 24.125 18.391 1 97.31 362 THR B C 1
ATOM 5638 O O . THR B 1 362 ? -24.109 24.375 19.578 1 97.31 362 THR B O 1
ATOM 5641 N N . LEU B 1 363 ? -22.828 23.438 18.016 1 97.31 363 LEU B N 1
ATOM 5642 C CA . LEU B 1 363 ? -21.859 22.938 19 1 97.31 363 LEU B CA 1
ATOM 5643 C C . LEU B 1 363 ? -21.219 24.094 19.766 1 97.31 363 LEU B C 1
ATOM 5645 O O . LEU B 1 363 ? -21.047 24.031 20.984 1 97.31 363 LEU B O 1
ATOM 5649 N N . ILE B 1 364 ? -20.875 25.172 19.047 1 97.75 364 ILE B N 1
ATOM 5650 C CA . ILE B 1 364 ? -20.266 26.344 19.688 1 97.75 364 ILE B CA 1
ATOM 5651 C C . ILE B 1 364 ? -21.266 27.016 20.609 1 97.75 364 ILE B C 1
ATOM 5653 O O . ILE B 1 364 ? -20.938 27.312 21.766 1 97.75 364 ILE B O 1
ATOM 5657 N N . GLN B 1 365 ? -22.469 27.219 20.141 1 97.31 365 GLN B N 1
ATOM 5658 C CA . GLN B 1 365 ? -23.516 27.859 20.922 1 97.31 365 GLN B CA 1
ATOM 5659 C C . GLN B 1 365 ? -23.797 27.078 22.203 1 97.31 365 GLN B C 1
ATOM 5661 O O . GLN B 1 365 ? -23.891 27.656 23.281 1 97.31 365 GLN B O 1
ATOM 5666 N N . ASP B 1 366 ? -23.922 25.766 22.047 1 96.5 366 ASP B N 1
ATOM 5667 C CA . ASP B 1 366 ? -24.219 24.906 23.188 1 96.5 366 ASP B CA 1
ATOM 5668 C C . ASP B 1 366 ? -23.109 24.953 24.219 1 96.5 366 ASP B C 1
ATOM 5670 O O . ASP B 1 366 ? -23.391 25 25.422 1 96.5 366 ASP B O 1
ATOM 5674 N N . TYR B 1 367 ? -21.906 24.922 23.75 1 96.88 367 TYR B N 1
ATOM 5675 C CA . TYR B 1 367 ? -20.781 24.922 24.688 1 96.88 367 TYR B CA 1
ATOM 5676 C C . TYR B 1 367 ? -20.688 26.25 25.422 1 96.88 367 TYR B C 1
ATOM 5678 O O . TYR B 1 367 ? -20.391 26.281 26.625 1 96.88 367 TYR B O 1
ATOM 5686 N N . VAL B 1 368 ? -20.891 27.359 24.766 1 96.06 368 VAL B N 1
ATOM 5687 C CA . VAL B 1 368 ? -20.875 28.688 25.375 1 96.06 368 VAL B CA 1
ATOM 5688 C C . VAL B 1 368 ? -21.984 28.797 26.422 1 96.06 368 VAL B C 1
ATOM 5690 O O . VAL B 1 368 ? -21.766 29.328 27.5 1 96.06 368 VAL B O 1
ATOM 5693 N N . LYS B 1 369 ? -23.141 28.266 26.094 1 94.62 369 LYS B N 1
ATOM 5694 C CA . LYS B 1 369 ? -24.266 28.297 27.016 1 94.62 369 LYS B CA 1
ATOM 5695 C C . LYS B 1 369 ? -23.984 27.453 28.266 1 94.62 369 LYS B C 1
ATOM 5697 O O . LYS B 1 369 ? -24.344 27.844 29.375 1 94.62 369 LYS B O 1
ATOM 5702 N N . LYS B 1 370 ? -23.375 26.3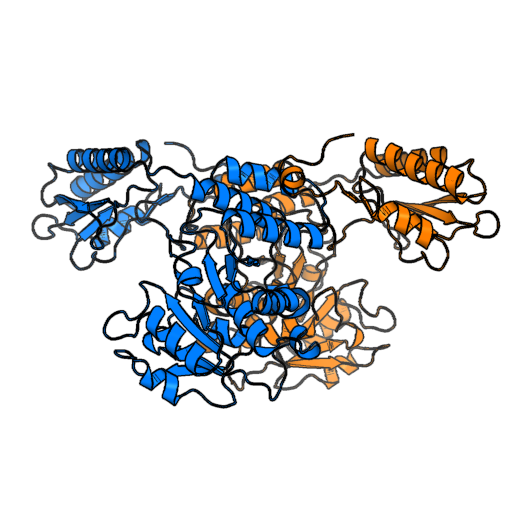59 28.062 1 94.12 370 LYS B N 1
ATOM 5703 C CA . LYS B 1 370 ? -23.156 25.406 29.141 1 94.12 370 LYS B CA 1
ATOM 5704 C C . LYS B 1 370 ? -21.969 25.828 30.016 1 94.12 370 LYS B C 1
ATOM 5706 O O . LYS B 1 370 ? -22.031 25.75 31.234 1 94.12 370 LYS B O 1
ATOM 5711 N N . GLU B 1 371 ? -20.875 26.25 29.406 1 89.25 371 GLU B N 1
ATOM 5712 C CA . GLU B 1 371 ? -19.625 26.438 30.125 1 89.25 371 GLU B CA 1
ATOM 5713 C C . GLU B 1 371 ? -19.25 27.922 30.234 1 89.25 371 GLU B C 1
ATOM 5715 O O . GLU B 1 371 ? -18.312 28.281 30.953 1 89.25 371 GLU B O 1
ATOM 5720 N N . GLY B 1 372 ? -19.859 28.781 29.438 1 84 372 GLY B N 1
ATOM 5721 C CA . GLY B 1 372 ? -19.469 30.172 29.344 1 84 372 GLY B CA 1
ATOM 5722 C C . GLY B 1 372 ? -19.75 30.969 30.609 1 84 372 GLY B C 1
ATOM 5723 O O . GLY B 1 372 ? -19.203 32.062 30.797 1 84 372 GLY B O 1
ATOM 5724 N N . GLN B 1 373 ? -20.688 30.547 31.484 1 71.81 373 GLN B N 1
ATOM 5725 C CA . GLN B 1 373 ? -21 31.297 32.688 1 71.81 373 GLN B CA 1
ATOM 5726 C C . GLN B 1 373 ? -20.172 30.812 33.875 1 71.81 373 GLN B C 1
ATOM 5728 O O . GLN B 1 373 ? -19.828 29.625 33.938 1 71.81 373 GLN B O 1
#